Protein AF-A0A812DF43-F1 (afdb_monomer)

Organism: Acanthosepion pharaonis (NCBI:txid158019)

Sequence (639 aa):
MAVFIFKLFNLVQIYLFLPSFLSTYVTTNAPASILIVAATLNSVTIVWLPGLGDNVYGSHSECHRCTQDGALIQYASSARAPSDSRKKLHWNKEEALGPPDAERCRASSLSWMQETYECISKCYIEFMFKYNTVPQRISIWVVWKAAVGIKNVKFYFIDGSSNSLGPIRAFCDMPFTANLNFTKKVKKVRIYPNNNYVGIDAIQLISTPESARICNSCRPTKYRVMRSPEFQRPVYTSDTMYTDKSVIRGVNYSYTIEVNIGNKVSGPSPALHYQHGQPFCGNGRVETHRGERCDDGNINDGDGCTANCEVEKFYRCKGTPSLCYRPDGDGICEEDEQNISLRDCGYHTPEGYDDQWPISAIGNPRHQLTPKCSEKVLIGEPNRFQVCKNNVEISDTWRPCNMNYFDAHDYWIKVYYARPVIAVGVVIYLGSDGRTYDSPEPKSLLVQLIDTDDTVTYVKHKLVASCQSNPMYVSILHDLSRPFFRTKGVKVSLSSSNLAIAGIRLRASQHFDPITPESCSQEQFYNPRSQQCVNQTCPRKFCDQLITENANTTCTGRGEGDICQVTCLDGYRIRNEIDEVICADGVWRRSKEVSCIPVDCRWPAMFSYIYLSIYLSIYLSIYLSIYLSGTKDNGEQRQ

Solvent-accessible surface area (backbone atoms only — not comparable to full-atom values): 36163 Å² total; per-residue (Å²): 133,84,74,73,69,74,71,66,72,81,77,64,84,85,63,74,82,66,58,61,72,61,75,62,75,80,81,74,58,29,29,48,64,55,44,68,67,44,71,58,96,51,31,40,28,38,37,43,50,82,49,90,44,60,77,81,65,35,98,83,49,73,44,90,35,33,47,88,81,22,19,35,52,45,38,26,69,46,62,50,54,81,80,76,64,98,79,77,92,59,40,45,60,72,32,26,39,38,74,73,78,42,57,68,62,36,89,39,62,45,14,17,40,52,87,59,95,68,70,80,84,68,51,43,45,35,37,30,50,87,66,68,28,20,40,35,33,40,35,37,36,25,22,16,60,15,82,72,22,36,48,28,40,36,41,31,32,72,87,71,50,72,51,68,75,43,64,46,80,32,43,29,88,49,62,37,71,48,81,43,95,56,93,56,37,40,53,34,40,34,40,24,49,61,52,42,65,39,22,35,16,19,38,37,40,30,26,36,36,88,50,24,67,76,24,72,78,44,75,69,58,32,33,39,57,44,44,40,73,69,64,99,58,94,43,73,39,69,58,61,56,50,74,46,66,84,59,51,77,75,43,68,36,38,36,33,37,28,45,34,47,87,94,46,71,39,52,63,16,59,70,34,78,45,46,39,87,63,90,59,59,14,70,25,55,58,51,54,94,79,68,31,70,22,9,58,45,43,56,56,69,88,65,25,26,30,56,78,9,42,63,31,90,73,37,47,63,49,74,70,46,21,51,41,44,56,61,79,73,69,70,59,63,49,84,88,30,43,89,70,27,44,68,37,47,36,88,69,67,62,91,65,46,46,74,46,46,19,73,43,53,49,56,41,69,87,26,45,85,48,88,70,38,46,45,68,40,37,40,42,80,48,63,63,84,68,67,51,36,72,81,68,65,50,81,58,19,31,42,60,70,50,87,54,88,87,62,76,59,76,44,40,38,35,34,30,43,89,64,64,36,59,57,44,30,40,40,36,34,46,23,17,32,34,44,40,93,94,42,68,61,86,30,35,35,30,46,30,36,21,31,80,86,72,44,78,80,46,78,52,78,76,42,75,44,44,56,90,54,54,65,35,78,44,80,49,84,80,64,88,92,50,86,84,67,38,35,28,29,42,35,42,34,32,64,46,60,56,34,22,40,18,25,53,35,44,29,24,54,70,81,66,64,74,67,64,58,72,66,41,54,98,64,35,45,64,38,85,88,77,75,43,66,41,70,77,73,76,85,83,44,55,28,75,87,85,80,57,70,65,41,52,71,54,58,82,57,44,41,65,71,26,43,33,40,54,44,50,38,92,69,34,37,69,76,75,87,63,49,70,38,35,23,50,95,36,36,80,46,72,97,66,88,79,51,48,41,73,65,81,82,72,81,79,91,75,65,68,66,60,57,52,53,54,51,50,54,55,50,51,53,53,51,52,52,51,58,72,63,71,76,78,90,83,88,86,84,88,133

InterPro domains:
  IPR011936 Myxococcus cysteine-rich repeat [TIGR02232] (280-317)
  IPR035976 Sushi/SCR/CCP superfamily [SSF57535] (543-606)
  IPR043543 Pappalysin-1/2 [PTHR46130] (29-611)
  IPR058897 Pappalysin-1, SD scarf domain, C-terminal [PF25900] (64-216)

Structure (mmCIF, N/CA/C/O backbone):
data_AF-A0A812DF43-F1
#
_entry.id   AF-A0A812DF43-F1
#
loop_
_atom_site.group_PDB
_atom_site.id
_atom_site.type_symbol
_atom_site.label_atom_id
_atom_site.label_alt_id
_atom_site.label_comp_id
_atom_site.label_asym_id
_atom_site.label_entity_id
_atom_site.label_seq_id
_atom_site.pdbx_PDB_ins_code
_atom_site.Cartn_x
_atom_site.Cartn_y
_atom_site.Cartn_z
_atom_site.occupancy
_atom_site.B_iso_or_equiv
_atom_site.auth_seq_id
_atom_site.auth_comp_id
_atom_site.auth_asym_id
_atom_site.auth_atom_id
_atom_site.pdbx_PDB_model_num
ATOM 1 N N . MET A 1 1 ? -12.028 27.460 -19.837 1.00 39.59 1 MET A N 1
ATOM 2 C CA . MET A 1 1 ? -12.363 27.974 -18.488 1.00 39.59 1 MET A CA 1
ATOM 3 C C . MET A 1 1 ? -13.665 27.401 -17.896 1.00 39.59 1 MET A C 1
ATOM 5 O O . MET A 1 1 ? -13.966 27.704 -16.756 1.00 39.59 1 MET A O 1
ATOM 9 N N . ALA A 1 2 ? -14.370 26.485 -18.583 1.00 27.95 2 ALA A N 1
ATOM 10 C CA . ALA A 1 2 ? -15.507 25.725 -18.029 1.00 27.95 2 ALA A CA 1
ATOM 11 C C . ALA A 1 2 ? -15.177 24.249 -17.682 1.00 27.95 2 ALA A C 1
ATOM 13 O O . ALA A 1 2 ? -16.054 23.486 -17.307 1.00 27.95 2 ALA A O 1
ATOM 14 N N . VAL A 1 3 ? -13.903 23.840 -17.765 1.00 27.83 3 VAL A N 1
ATOM 15 C CA . VAL A 1 3 ? -13.439 22.465 -17.445 1.00 27.83 3 VAL A CA 1
ATOM 16 C C . VAL A 1 3 ? -12.623 22.422 -16.138 1.00 27.83 3 VAL A C 1
ATOM 18 O O . VAL A 1 3 ? -12.216 21.366 -15.671 1.00 27.83 3 VAL A O 1
ATOM 21 N N . PHE A 1 4 ? -12.450 23.573 -15.480 1.00 26.38 4 PHE A N 1
ATOM 22 C CA . PHE A 1 4 ? -11.770 23.681 -14.182 1.00 26.38 4 PHE A CA 1
ATOM 23 C C . PHE A 1 4 ? -12.723 23.641 -12.973 1.00 26.38 4 PHE A C 1
ATOM 25 O O . PHE A 1 4 ? -12.261 23.606 -11.840 1.00 26.38 4 PHE A O 1
ATOM 32 N N . ILE A 1 5 ? -14.042 23.587 -13.201 1.00 30.55 5 ILE A N 1
ATOM 33 C CA . ILE A 1 5 ? -15.059 23.573 -12.132 1.00 30.55 5 ILE A CA 1
ATOM 34 C C . ILE A 1 5 ? -15.570 22.148 -11.827 1.00 30.55 5 ILE A C 1
ATOM 36 O O . ILE A 1 5 ? -16.084 21.899 -10.744 1.00 30.55 5 ILE A O 1
ATOM 40 N N . PHE A 1 6 ? -15.315 21.157 -12.692 1.00 25.00 6 PHE A N 1
ATOM 41 C CA . PHE A 1 6 ? -15.754 19.765 -12.469 1.00 25.00 6 PHE A CA 1
ATOM 42 C C . PHE A 1 6 ? -14.729 18.848 -11.773 1.00 25.00 6 PHE A C 1
ATOM 44 O O . PHE A 1 6 ? -15.050 17.711 -11.441 1.00 25.00 6 PHE A O 1
ATOM 51 N N . LYS A 1 7 ? -13.508 19.328 -11.491 1.00 26.08 7 LYS A N 1
ATOM 52 C CA . LYS A 1 7 ? -12.481 18.579 -10.730 1.00 26.08 7 LYS A CA 1
ATOM 53 C C . LYS A 1 7 ? -12.373 18.967 -9.250 1.00 26.08 7 LYS A C 1
ATOM 55 O O . LYS A 1 7 ? -11.601 18.351 -8.524 1.00 26.08 7 LYS A O 1
ATOM 60 N N . LEU A 1 8 ? -13.179 19.926 -8.792 1.00 26.88 8 LEU A N 1
ATOM 61 C CA . LEU A 1 8 ? -13.258 20.341 -7.385 1.00 26.88 8 LEU A CA 1
ATOM 62 C C . LEU A 1 8 ? -14.376 19.640 -6.591 1.00 26.88 8 LEU A C 1
ATOM 64 O O . LEU A 1 8 ? -14.427 19.786 -5.377 1.00 26.88 8 LEU A O 1
ATOM 68 N N . PHE A 1 9 ? -15.210 18.814 -7.234 1.00 26.38 9 PHE A N 1
ATOM 69 C CA . PHE A 1 9 ? -16.300 18.085 -6.565 1.00 26.38 9 PHE A CA 1
ATOM 70 C C . PHE A 1 9 ? -15.988 16.625 -6.182 1.00 26.38 9 PHE A C 1
ATOM 72 O O . PHE A 1 9 ? -16.799 16.003 -5.513 1.00 26.38 9 PHE A O 1
ATOM 79 N N . ASN A 1 10 ? -14.800 16.094 -6.507 1.00 26.89 10 ASN A N 1
ATOM 80 C CA . ASN A 1 10 ? -14.364 14.739 -6.104 1.00 26.89 10 ASN A CA 1
ATOM 81 C C . ASN A 1 10 ? -13.204 14.730 -5.088 1.00 26.89 10 ASN A C 1
ATOM 83 O O . ASN A 1 10 ? -12.570 13.705 -4.861 1.00 26.89 10 ASN A O 1
ATOM 87 N N . LEU A 1 11 ? -12.938 15.873 -4.449 1.00 27.28 11 LEU A N 1
ATOM 88 C CA . LEU A 1 11 ? -11.961 16.020 -3.358 1.00 27.28 11 LEU A CA 1
ATOM 89 C C . LEU A 1 11 ? -12.617 16.394 -2.014 1.00 27.28 11 LEU A C 1
ATOM 91 O O . LEU A 1 11 ? -11.922 16.728 -1.062 1.00 27.28 11 LEU A O 1
ATOM 95 N N . VAL A 1 12 ? -13.950 16.296 -1.916 1.00 28.69 12 VAL A N 1
ATOM 96 C CA . VAL A 1 12 ? -14.726 16.646 -0.706 1.00 28.69 12 VAL A CA 1
ATOM 97 C C . VAL A 1 12 ? -15.404 15.426 -0.050 1.00 28.69 12 VAL A C 1
ATOM 99 O O . VAL A 1 12 ? -15.987 15.540 1.020 1.00 28.69 12 VAL A O 1
ATOM 102 N N . GLN A 1 13 ? -15.255 14.213 -0.595 1.00 27.41 13 GLN A N 1
ATOM 103 C CA . GLN A 1 13 ? -15.927 13.009 -0.070 1.00 27.41 13 GLN A CA 1
ATOM 104 C C . GLN A 1 13 ? -15.037 12.065 0.763 1.00 27.41 13 GLN A C 1
ATOM 106 O O . GLN A 1 13 ? -15.411 10.926 1.014 1.00 27.41 13 GLN A O 1
ATOM 111 N N . ILE A 1 14 ? -13.884 12.553 1.244 1.00 28.95 14 ILE A N 1
ATOM 112 C CA . ILE A 1 14 ? -13.012 11.867 2.230 1.00 28.95 14 ILE A CA 1
ATOM 113 C C . ILE A 1 14 ? -12.770 12.777 3.459 1.00 28.95 14 ILE A C 1
ATOM 115 O O . ILE A 1 14 ? -11.790 12.654 4.178 1.00 28.95 14 ILE A O 1
ATOM 119 N N . TYR A 1 15 ? -13.683 13.716 3.733 1.00 26.67 15 TYR A N 1
ATOM 120 C CA . TYR A 1 15 ? -13.589 14.619 4.893 1.00 26.67 15 TYR A CA 1
ATOM 121 C C . TYR A 1 15 ? -14.709 14.458 5.929 1.00 26.67 15 TYR A C 1
ATOM 123 O O . TYR A 1 15 ? -14.793 15.268 6.846 1.00 26.67 15 TYR A O 1
ATOM 131 N N . LEU A 1 16 ? -15.542 13.412 5.848 1.00 28.97 16 LEU A N 1
ATOM 132 C CA . LEU A 1 16 ? -16.730 13.313 6.709 1.00 28.97 16 LEU A CA 1
ATOM 133 C C . LEU A 1 16 ? -16.785 12.183 7.741 1.00 28.97 16 LEU A C 1
ATOM 135 O O . LEU A 1 16 ? -17.755 12.167 8.493 1.00 28.97 16 LEU A O 1
ATOM 139 N N . PHE A 1 17 ? -15.768 11.327 7.894 1.00 30.73 17 PHE A N 1
ATOM 140 C CA . PHE A 1 17 ? -15.848 10.272 8.924 1.00 30.73 17 PHE A CA 1
ATOM 141 C C . PHE A 1 17 ? -14.720 10.179 9.953 1.00 30.73 17 PHE A C 1
ATOM 143 O O . PHE A 1 17 ? -14.846 9.375 10.867 1.00 30.73 17 PHE A O 1
ATOM 150 N N . LEU A 1 18 ? -13.697 11.043 9.923 1.00 35.19 18 LEU A N 1
ATOM 151 C CA . LEU A 1 18 ? -12.667 11.057 10.980 1.00 35.19 18 LEU A CA 1
ATOM 152 C C . LEU A 1 18 ? -12.335 12.441 11.584 1.00 35.19 18 LEU A C 1
ATOM 154 O O . LEU A 1 18 ? -12.060 12.476 12.780 1.00 35.19 18 LEU A O 1
ATOM 158 N N . PRO A 1 19 ? -12.485 13.598 10.901 1.00 27.33 19 PRO A N 1
ATOM 159 C CA . PRO A 1 19 ? -12.369 14.898 11.579 1.00 27.33 19 PRO A CA 1
ATOM 160 C C . PRO A 1 19 ? -13.683 15.351 12.240 1.00 27.33 19 PRO A C 1
ATOM 162 O O . PRO A 1 19 ? -13.662 16.044 13.255 1.00 27.33 19 PRO A O 1
ATOM 165 N N . SER A 1 20 ? -14.841 14.913 11.736 1.00 28.28 20 SER A N 1
ATOM 166 C CA . SER A 1 20 ? -16.159 15.165 12.350 1.00 28.28 20 SER A CA 1
ATOM 167 C C . SER A 1 20 ? -16.376 14.386 13.653 1.00 28.28 20 SER A C 1
ATOM 169 O O . SER A 1 20 ? -17.274 14.730 14.416 1.00 28.28 20 SER A O 1
ATOM 171 N N . PHE A 1 21 ? -15.547 13.372 13.928 1.00 31.05 21 PHE A N 1
ATOM 172 C CA . PHE A 1 21 ? -15.562 12.604 15.177 1.00 31.05 21 PHE A CA 1
ATOM 173 C C . PHE A 1 21 ? -14.655 13.175 16.270 1.00 31.05 21 PHE A C 1
ATOM 175 O O . PHE A 1 21 ? -14.715 12.701 17.395 1.00 31.05 21 PHE A O 1
ATOM 182 N N . LEU A 1 22 ? -13.848 14.200 15.985 1.00 31.31 22 LEU A N 1
ATOM 183 C CA . LEU A 1 22 ? -13.021 14.877 16.995 1.00 31.31 22 LEU A CA 1
ATOM 184 C C . LEU A 1 22 ? -13.263 16.392 17.048 1.00 31.31 22 LEU A C 1
ATOM 186 O O . LEU A 1 22 ? -13.028 17.003 18.085 1.00 31.31 22 LEU A O 1
ATOM 190 N N . SER A 1 23 ? -13.821 17.004 15.997 1.00 25.17 23 SER A N 1
ATOM 191 C CA . SER A 1 23 ? -14.053 18.456 15.952 1.00 25.17 23 SER A CA 1
ATOM 192 C C . SER A 1 23 ? -15.425 18.923 16.468 1.00 25.17 23 SER A C 1
ATOM 194 O O . SER A 1 23 ? -15.652 20.129 16.541 1.00 25.17 23 SER A O 1
ATOM 196 N N . THR A 1 24 ? -16.334 18.023 16.860 1.00 28.20 24 THR A N 1
ATOM 197 C CA . THR A 1 24 ? -17.566 18.372 17.609 1.00 28.20 24 THR A CA 1
ATOM 198 C C . THR A 1 24 ? -17.548 17.885 19.060 1.00 28.20 24 THR A C 1
ATOM 200 O O . THR A 1 24 ? -18.482 18.159 19.812 1.00 28.20 24 THR A O 1
ATOM 203 N N . TYR A 1 25 ? -16.463 17.243 19.511 1.00 34.66 25 TYR A N 1
ATOM 204 C CA . TYR A 1 25 ? -16.330 16.710 20.876 1.00 34.66 25 TYR A CA 1
ATOM 205 C C . TYR A 1 25 ? -15.901 17.756 21.905 1.00 34.66 25 TYR A C 1
ATOM 207 O O . TYR A 1 25 ? -15.098 17.524 22.804 1.00 34.66 25 TYR A O 1
ATOM 215 N N . VAL A 1 26 ? -16.529 18.918 21.812 1.00 32.44 26 VAL A N 1
ATOM 216 C CA . VAL A 1 26 ? -16.574 19.896 22.885 1.00 32.44 26 VAL A CA 1
ATOM 217 C C . VAL A 1 26 ? -18.055 20.103 23.169 1.00 32.44 26 VAL A C 1
ATOM 219 O O . VAL A 1 26 ? -18.656 20.982 22.568 1.00 32.44 26 VAL A O 1
ATOM 222 N N . THR A 1 27 ? -18.668 19.228 23.993 1.00 32.47 27 THR A N 1
ATOM 223 C CA . THR A 1 27 ? -19.680 19.571 25.037 1.00 32.47 27 THR A CA 1
ATOM 224 C C . THR A 1 27 ? -20.676 18.471 25.451 1.00 32.47 27 THR A C 1
ATOM 226 O O . THR A 1 27 ? -21.341 18.673 26.467 1.00 32.47 27 THR A O 1
ATOM 229 N N . THR A 1 28 ? -20.811 17.310 24.792 1.00 40.94 28 THR A N 1
ATOM 230 C CA . THR A 1 28 ? -21.877 16.349 25.177 1.00 40.94 28 THR A CA 1
ATOM 231 C C . THR A 1 28 ? -21.364 15.103 25.912 1.00 40.94 28 THR A C 1
ATOM 233 O O . THR A 1 28 ? -20.475 14.392 25.462 1.00 40.94 28 THR A O 1
ATOM 236 N N . ASN A 1 29 ? -21.941 14.838 27.089 1.00 53.97 29 ASN A N 1
ATOM 237 C CA . ASN A 1 29 ? -21.588 13.739 28.002 1.00 53.97 29 ASN A CA 1
ATOM 238 C C . ASN A 1 29 ? -22.139 12.356 27.570 1.00 53.97 29 ASN A C 1
ATOM 240 O O . ASN A 1 29 ? -22.187 11.453 28.402 1.00 53.97 29 ASN A O 1
ATOM 244 N N . ALA A 1 30 ? -22.631 12.196 26.336 1.00 57.81 30 ALA A N 1
ATOM 245 C CA . ALA A 1 30 ? -23.417 11.036 25.895 1.00 57.81 30 ALA A CA 1
ATOM 246 C C . ALA A 1 30 ? -22.552 9.920 25.254 1.00 57.81 30 ALA A C 1
ATOM 248 O O . ALA A 1 30 ? -21.472 10.214 24.737 1.00 57.81 30 ALA A O 1
ATOM 249 N N . PRO A 1 31 ? -22.997 8.644 25.267 1.00 60.47 31 PRO A N 1
ATOM 250 C CA . PRO A 1 31 ? -22.373 7.572 24.484 1.00 60.47 31 PRO A CA 1
ATOM 251 C C . PRO A 1 31 ? -22.436 7.855 22.977 1.00 60.47 31 PRO A C 1
ATOM 253 O O . PRO A 1 31 ? -23.341 8.555 22.511 1.00 60.47 31 PRO A O 1
ATOM 256 N N . ALA A 1 32 ? -21.510 7.267 22.215 1.00 63.97 32 ALA A N 1
ATOM 257 C CA . ALA A 1 32 ? -21.535 7.353 20.754 1.00 63.97 32 ALA A CA 1
ATOM 258 C C . ALA A 1 32 ? -22.725 6.577 20.152 1.00 63.97 32 ALA A C 1
ATOM 260 O O . ALA A 1 32 ? -23.491 5.919 20.859 1.00 63.97 32 ALA A O 1
ATOM 261 N N . SER A 1 33 ? -22.864 6.647 18.827 1.00 71.06 33 SER A N 1
ATOM 262 C CA . SER A 1 33 ? -23.895 5.939 18.065 1.00 71.06 33 SER A CA 1
ATOM 263 C C . SER A 1 33 ? -23.894 4.429 18.338 1.00 71.06 33 SER A C 1
ATOM 265 O O . SER A 1 33 ? -22.840 3.803 18.451 1.00 71.06 33 SER A O 1
ATOM 267 N N . ILE A 1 34 ? -25.093 3.855 18.438 1.00 81.56 34 ILE A N 1
ATOM 268 C CA . ILE A 1 34 ? -25.319 2.427 18.687 1.00 81.56 34 ILE A CA 1
ATOM 269 C C . ILE A 1 34 ? -25.257 1.675 17.351 1.00 81.56 34 ILE A C 1
ATOM 271 O O . ILE A 1 34 ? -25.817 2.142 16.360 1.00 81.56 34 ILE A O 1
ATOM 275 N N . LEU A 1 35 ? -24.623 0.504 17.337 1.00 79.88 35 LEU A N 1
ATOM 276 C CA . LEU A 1 35 ? -24.529 -0.390 16.181 1.00 79.88 35 LEU A CA 1
ATOM 277 C C . LEU A 1 35 ? -25.194 -1.738 16.478 1.00 79.88 35 LEU A C 1
ATOM 279 O O . LEU A 1 35 ? -25.269 -2.162 17.632 1.00 79.88 35 LEU A O 1
ATOM 283 N N . ILE A 1 36 ? -25.658 -2.419 15.432 1.00 81.06 36 ILE A N 1
ATOM 284 C CA . ILE A 1 36 ? -26.164 -3.795 15.509 1.00 81.06 36 ILE A CA 1
ATOM 285 C C . ILE A 1 36 ? -25.034 -4.723 15.091 1.00 81.06 36 ILE A C 1
ATOM 287 O O . ILE A 1 36 ? -24.450 -4.527 14.035 1.00 81.06 36 ILE A O 1
ATOM 291 N N . VAL A 1 37 ? -24.742 -5.723 15.919 1.00 77.75 37 VAL A N 1
ATOM 292 C CA . VAL A 1 37 ? -23.662 -6.695 15.662 1.00 77.75 37 VAL A CA 1
ATOM 293 C C . VAL A 1 37 ? -24.181 -8.095 15.374 1.00 77.75 37 VAL A C 1
ATOM 295 O O . VAL A 1 37 ? -23.458 -8.927 14.848 1.00 77.75 37 VAL A O 1
ATOM 298 N N . ALA A 1 38 ? -25.427 -8.383 15.752 1.00 73.75 38 ALA A N 1
ATOM 299 C CA . ALA A 1 38 ? -26.071 -9.651 15.448 1.00 73.75 38 ALA A CA 1
ATOM 300 C C . ALA A 1 38 ? -27.590 -9.504 15.518 1.00 73.75 38 ALA A C 1
ATOM 302 O O . ALA A 1 38 ? -28.116 -8.818 16.396 1.00 73.75 38 ALA A O 1
ATOM 303 N N . ALA A 1 39 ? -28.312 -10.221 14.661 1.00 80.44 39 ALA A N 1
ATOM 304 C CA . ALA A 1 39 ? -29.746 -10.413 14.816 1.00 80.44 39 ALA A CA 1
ATOM 305 C C . ALA A 1 39 ? -30.134 -11.844 14.443 1.00 80.44 39 ALA A C 1
ATOM 307 O O . ALA A 1 39 ? -29.654 -12.407 13.464 1.00 80.44 39 ALA A O 1
ATOM 308 N N . THR A 1 40 ? -31.026 -12.427 15.234 1.00 80.25 40 THR A N 1
ATOM 309 C CA . THR A 1 40 ? -31.673 -13.711 14.951 1.00 80.25 40 THR A CA 1
ATOM 310 C C . THR A 1 40 ? -33.163 -13.483 14.702 1.00 80.25 40 THR A C 1
ATOM 312 O O . THR A 1 40 ? -33.639 -12.352 14.753 1.00 80.25 40 THR A O 1
ATOM 315 N N . LEU A 1 41 ? -33.933 -14.552 14.477 1.00 78.00 41 LEU A N 1
ATOM 316 C CA . LEU A 1 41 ? -35.394 -14.468 14.349 1.00 78.00 41 LEU A CA 1
ATOM 317 C C . LEU A 1 41 ? -36.095 -13.870 15.582 1.00 78.00 41 LEU A C 1
ATOM 319 O O . LEU A 1 41 ? -37.190 -13.338 15.433 1.00 78.00 41 LEU A O 1
ATOM 323 N N . ASN A 1 42 ? -35.484 -13.982 16.769 1.00 85.31 42 ASN A N 1
ATOM 324 C CA . ASN A 1 42 ? -36.110 -13.633 18.050 1.00 85.31 42 ASN A CA 1
ATOM 325 C C . ASN A 1 42 ? -35.232 -12.716 18.920 1.00 85.31 42 ASN A C 1
ATOM 327 O O . ASN A 1 42 ? -35.525 -12.515 20.100 1.00 85.31 42 ASN A O 1
ATOM 331 N N . SER A 1 43 ? -34.111 -12.212 18.399 1.00 88.94 43 SER A N 1
ATOM 332 C CA . SER A 1 43 ? -33.220 -11.350 19.175 1.00 88.94 43 SER A CA 1
ATOM 333 C C . SER A 1 43 ? -32.424 -10.384 18.313 1.00 88.94 43 SER A C 1
ATOM 335 O O . SER A 1 43 ? -32.097 -10.697 17.173 1.00 88.94 43 SER A O 1
ATOM 337 N N . VAL A 1 44 ? -32.026 -9.255 18.889 1.00 88.38 44 VAL A N 1
ATOM 338 C CA . VAL A 1 44 ? -31.041 -8.337 18.305 1.00 88.38 44 VAL A CA 1
ATOM 339 C C . VAL A 1 44 ? -29.992 -7.980 19.352 1.00 88.38 44 VAL A C 1
ATOM 341 O O . VAL A 1 44 ? -30.327 -7.734 20.508 1.00 88.38 44 VAL A O 1
ATOM 344 N N . THR A 1 45 ? -28.723 -7.979 18.963 1.00 87.19 45 THR A N 1
ATOM 345 C CA . THR A 1 45 ? -27.603 -7.567 19.807 1.00 87.19 45 THR A CA 1
ATOM 346 C C . THR A 1 45 ? -27.094 -6.219 19.330 1.00 87.19 45 THR A C 1
ATOM 348 O O . THR A 1 45 ? -26.708 -6.064 18.170 1.00 87.19 45 THR A O 1
ATOM 351 N N . ILE A 1 46 ? -27.087 -5.259 20.249 1.00 86.50 46 ILE A N 1
ATOM 352 C CA . ILE A 1 46 ? -26.603 -3.900 20.036 1.00 86.50 46 ILE A CA 1
ATOM 353 C C . ILE A 1 46 ? -25.321 -3.654 20.831 1.00 86.50 46 ILE A C 1
ATOM 355 O O . ILE A 1 46 ? -25.166 -4.168 21.941 1.00 86.50 46 ILE A O 1
ATOM 359 N N . VAL A 1 47 ? -24.420 -2.851 20.271 1.00 83.62 47 VAL A N 1
ATOM 360 C CA . VAL A 1 47 ? -23.153 -2.429 20.881 1.00 83.62 47 VAL A CA 1
ATOM 361 C C . VAL A 1 47 ? -23.014 -0.909 20.787 1.00 83.62 47 VAL A C 1
ATOM 363 O O . VAL A 1 47 ? -23.568 -0.282 19.883 1.00 83.62 47 VAL A O 1
ATOM 366 N N . TRP A 1 48 ? -22.291 -0.297 21.718 1.00 81.31 48 TRP A N 1
ATOM 367 C CA . TRP A 1 48 ? -22.011 1.141 21.709 1.00 81.31 48 TRP A CA 1
ATOM 368 C C . TRP A 1 48 ? -20.609 1.427 22.228 1.00 81.31 48 TRP A C 1
ATOM 370 O O . TRP A 1 48 ? -20.018 0.624 22.947 1.00 81.31 48 TRP A O 1
ATOM 380 N N . LEU A 1 49 ? -20.080 2.605 21.901 1.00 69.88 49 LEU A N 1
ATOM 381 C CA . LEU A 1 49 ? -18.841 3.073 22.515 1.00 69.88 49 LEU A CA 1
ATOM 382 C C . LEU A 1 49 ? -19.142 3.771 23.851 1.00 69.88 49 LEU A C 1
ATOM 384 O O . LEU A 1 49 ? -20.114 4.530 23.951 1.00 69.88 49 LEU A O 1
ATOM 388 N N . PRO A 1 50 ? -18.314 3.553 24.887 1.00 65.44 50 PRO A N 1
ATOM 389 C CA . PRO A 1 50 ? -18.443 4.264 26.152 1.00 65.44 50 PRO A CA 1
ATOM 390 C C . PRO A 1 50 ? -18.224 5.775 25.950 1.00 65.44 50 PRO A C 1
ATOM 392 O O . PRO A 1 50 ? -17.384 6.188 25.155 1.00 65.44 50 PRO A O 1
ATOM 395 N N . GLY A 1 51 ? -18.973 6.615 26.672 1.00 59.19 51 GLY A N 1
ATOM 396 C CA . GLY A 1 51 ? -18.815 8.073 26.601 1.00 59.19 51 GLY A CA 1
ATOM 397 C C . GLY A 1 51 ? -17.455 8.531 27.149 1.00 59.19 51 GLY A C 1
ATOM 398 O O . GLY A 1 51 ? -17.094 8.182 28.270 1.00 59.19 51 GLY A O 1
ATOM 399 N N . LEU A 1 52 ? -16.715 9.332 26.374 1.00 51.66 52 LEU A N 1
ATOM 400 C CA . LEU A 1 52 ? -15.340 9.780 26.671 1.00 51.66 52 LEU A CA 1
ATOM 401 C C . LEU A 1 52 ? -15.258 11.085 27.503 1.00 51.66 52 LEU A C 1
ATOM 403 O O . LEU A 1 52 ? -14.222 11.742 27.523 1.00 51.66 52 LEU A O 1
ATOM 407 N N . GLY A 1 53 ? -16.338 11.506 28.172 1.00 48.53 53 GLY A N 1
ATOM 408 C CA . GLY A 1 53 ? -16.424 12.832 28.806 1.00 48.53 53 GLY A CA 1
ATOM 409 C C . GLY A 1 53 ? -15.908 12.922 30.254 1.00 48.53 53 GLY A C 1
ATOM 410 O O . GLY A 1 53 ? -16.414 12.240 31.147 1.00 48.53 53 GLY A O 1
ATOM 411 N N . ASP A 1 54 ? -14.999 13.871 30.518 1.00 43.00 54 ASP A N 1
ATOM 412 C CA . ASP A 1 54 ? -14.452 14.212 31.852 1.00 43.00 54 ASP A CA 1
ATOM 413 C C . ASP A 1 54 ? -15.508 14.704 32.873 1.00 43.00 54 ASP A C 1
ATOM 415 O O . ASP A 1 54 ? -15.334 14.583 34.090 1.00 43.00 54 ASP A O 1
ATOM 419 N N . ASN A 1 55 ? -16.652 15.227 32.418 1.00 44.47 55 ASN A N 1
ATOM 420 C CA . ASN A 1 55 ? -17.654 15.848 33.298 1.00 44.47 55 ASN A CA 1
ATOM 421 C C . ASN A 1 55 ? -18.514 14.847 34.096 1.00 44.47 55 ASN A C 1
ATOM 423 O O . ASN A 1 55 ? -19.074 15.212 35.137 1.00 44.47 55 ASN A O 1
ATOM 427 N N . VAL A 1 56 ? -18.606 13.582 33.668 1.00 47.97 56 VAL A N 1
ATOM 428 C CA . VAL A 1 56 ? -19.345 12.547 34.421 1.00 47.97 56 VAL A CA 1
ATOM 429 C C . VAL A 1 56 ? -18.509 12.051 35.606 1.00 47.97 56 VAL A C 1
ATOM 431 O O . VAL A 1 56 ? -19.014 11.909 36.722 1.00 47.97 56 VAL A O 1
ATOM 434 N N . TYR A 1 57 ? -17.204 11.904 35.386 1.00 48.28 57 TYR A N 1
ATOM 435 C CA . TYR A 1 57 ? -16.220 11.445 36.365 1.00 48.28 57 TYR A CA 1
ATOM 436 C C . TYR A 1 57 ? -15.804 12.534 37.374 1.00 48.28 57 TYR A C 1
ATOM 438 O O . TYR A 1 57 ? -15.364 12.221 38.479 1.00 48.28 57 TYR A O 1
ATOM 446 N N . GLY A 1 58 ? -16.052 13.809 37.057 1.00 45.00 58 GLY A N 1
ATOM 447 C CA . GLY A 1 58 ? -15.649 14.951 37.874 1.00 45.00 58 GLY A CA 1
ATOM 448 C C . GLY A 1 58 ? -14.230 15.395 37.526 1.00 45.00 58 GLY A C 1
ATOM 449 O O . GLY A 1 58 ? -13.365 14.567 37.259 1.00 45.00 58 GLY A O 1
ATOM 450 N N . SER A 1 59 ? -13.999 16.711 37.560 1.00 41.44 59 SER A N 1
ATOM 451 C CA . SER A 1 59 ? -12.830 17.425 37.009 1.00 41.44 59 SER A CA 1
ATOM 452 C C . SER A 1 59 ? -11.438 16.902 37.422 1.00 41.44 59 SER A C 1
ATOM 454 O O . SER A 1 59 ? -10.445 17.332 36.843 1.00 41.44 59 SER A O 1
ATOM 456 N N . HIS A 1 60 ? -11.323 15.986 38.390 1.00 49.09 60 HIS A N 1
ATOM 457 C CA . HIS A 1 60 ? -10.052 15.468 38.922 1.00 49.09 60 HIS A CA 1
ATOM 458 C C . HIS A 1 60 ? -9.970 13.929 39.011 1.00 49.09 60 HIS A C 1
ATOM 460 O O . HIS A 1 60 ? -9.069 13.406 39.666 1.00 49.09 60 HIS A O 1
ATOM 466 N N . SER A 1 61 ? -10.891 13.179 38.395 1.00 60.47 61 SER A N 1
ATOM 467 C CA . SER A 1 61 ? -10.879 11.711 38.464 1.00 60.47 61 SER A CA 1
ATOM 468 C C . SER A 1 61 ? -10.326 11.098 37.168 1.00 60.47 61 SER A C 1
ATOM 470 O O . SER A 1 61 ? -10.943 11.193 36.110 1.00 60.47 61 SER A O 1
ATOM 472 N N . GLU A 1 62 ? -9.190 10.397 37.256 1.00 67.19 62 GLU A N 1
ATOM 473 C CA . GLU A 1 62 ? -8.562 9.655 36.140 1.00 67.19 62 GLU A CA 1
ATOM 474 C C . GLU A 1 62 ? -9.320 8.350 35.796 1.00 67.19 62 GLU A C 1
ATOM 476 O O . GLU A 1 62 ? -8.786 7.470 35.125 1.00 67.19 62 GLU A O 1
ATOM 481 N N . CYS A 1 63 ? -10.568 8.200 36.251 1.00 70.62 63 CYS A N 1
ATOM 482 C CA . CYS A 1 63 ? -11.377 6.998 36.053 1.00 70.62 63 CYS A CA 1
ATOM 483 C C . CYS A 1 63 ? -11.734 6.720 34.591 1.00 70.62 63 CYS A C 1
ATOM 485 O O . CYS A 1 63 ? -11.976 5.566 34.252 1.00 70.62 63 CYS A O 1
ATOM 487 N N . HIS A 1 64 ? -11.688 7.726 33.710 1.00 67.00 64 HIS A N 1
ATOM 488 C CA . HIS A 1 64 ? -11.819 7.523 32.262 1.00 67.00 64 HIS A CA 1
ATOM 489 C C . HIS A 1 64 ? -10.701 6.630 31.683 1.00 67.00 64 HIS A C 1
ATOM 491 O O . HIS A 1 64 ? -10.824 6.117 30.576 1.00 67.00 64 HIS A O 1
ATOM 497 N N . ARG A 1 65 ? -9.601 6.439 32.426 1.00 72.44 65 ARG A N 1
ATOM 498 C CA . ARG A 1 65 ? -8.466 5.580 32.059 1.00 72.44 65 ARG A CA 1
ATOM 499 C C . ARG A 1 65 ? -8.592 4.165 32.607 1.00 72.44 65 ARG A C 1
ATOM 501 O O . ARG A 1 65 ? -7.724 3.341 32.348 1.00 72.44 65 ARG A O 1
ATOM 508 N N . CYS A 1 66 ? -9.621 3.877 33.393 1.00 77.75 66 CYS A N 1
ATOM 509 C CA . CYS A 1 66 ? -9.809 2.580 34.021 1.00 77.75 66 CYS A CA 1
ATOM 510 C C . CYS A 1 66 ? -10.771 1.724 33.195 1.00 77.75 66 CYS A C 1
ATOM 512 O O . CYS A 1 66 ? -11.841 2.170 32.789 1.00 77.75 66 CYS A O 1
ATOM 514 N N . THR A 1 67 ? -10.386 0.475 32.966 1.00 72.00 67 THR A N 1
ATOM 515 C CA . THR A 1 67 ? -11.281 -0.574 32.473 1.00 72.00 67 THR A CA 1
ATOM 516 C C . THR A 1 67 ? -12.343 -0.904 33.524 1.00 72.00 67 THR A C 1
ATOM 518 O O . THR A 1 67 ? -12.191 -0.583 34.707 1.00 72.00 67 THR A O 1
ATOM 521 N N . GLN A 1 68 ? -13.400 -1.595 33.101 1.00 67.19 68 GLN A N 1
ATOM 522 C CA . GLN A 1 68 ? -14.456 -2.072 33.998 1.00 67.19 68 GLN A CA 1
ATOM 523 C C . GLN A 1 68 ? -13.930 -3.041 35.061 1.00 67.19 68 GLN A C 1
ATOM 525 O O . GLN A 1 68 ? -14.371 -2.985 36.206 1.00 67.19 68 GLN A O 1
ATOM 530 N N . ASP A 1 69 ? -12.921 -3.838 34.707 1.00 72.31 69 ASP A N 1
ATOM 531 C CA . ASP A 1 69 ? -12.268 -4.786 35.612 1.00 72.31 69 ASP A CA 1
ATOM 532 C C . ASP A 1 69 ? -11.282 -4.109 36.577 1.00 72.31 69 ASP A C 1
ATOM 534 O O . ASP A 1 69 ? -10.619 -4.778 37.361 1.00 72.31 69 ASP A O 1
ATOM 538 N N . GLY A 1 70 ? -11.148 -2.778 36.529 1.00 78.00 70 GLY A N 1
ATOM 539 C CA . GLY A 1 70 ? -10.264 -2.011 37.407 1.00 78.00 70 GLY A CA 1
ATOM 540 C C . GLY A 1 70 ? -8.806 -1.938 36.941 1.00 78.00 70 GLY A C 1
ATOM 541 O O . GLY A 1 70 ? -7.977 -1.347 37.627 1.00 78.00 70 GLY A O 1
ATOM 542 N N . ALA A 1 71 ? -8.464 -2.481 35.771 1.00 84.00 71 ALA A N 1
ATOM 543 C CA . ALA A 1 71 ? -7.159 -2.269 35.145 1.00 84.00 71 ALA A CA 1
ATOM 544 C C . ALA A 1 71 ? -7.014 -0.842 34.588 1.00 84.00 71 ALA A C 1
ATOM 546 O O . ALA A 1 71 ? -7.965 -0.288 34.043 1.00 84.00 71 ALA A O 1
ATOM 547 N N . LEU A 1 72 ? -5.817 -0.261 34.671 1.00 85.44 72 LEU A N 1
ATOM 548 C CA . LEU A 1 72 ? -5.495 1.070 34.154 1.00 85.44 72 LEU A CA 1
ATOM 549 C C . LEU A 1 72 ? -4.955 0.985 32.723 1.00 85.44 72 LEU A C 1
ATOM 551 O O . LEU A 1 72 ? -3.952 0.315 32.479 1.00 85.44 72 LEU A O 1
ATOM 555 N N . ILE A 1 73 ? -5.564 1.739 31.813 1.00 87.06 73 ILE A N 1
ATOM 556 C CA . ILE A 1 73 ? -5.095 2.011 30.455 1.00 87.06 73 ILE A CA 1
ATOM 557 C C . ILE A 1 73 ? -4.264 3.293 30.482 1.00 87.06 73 ILE A C 1
ATOM 559 O O . ILE A 1 73 ? -4.727 4.347 30.911 1.00 87.06 73 ILE A O 1
ATOM 563 N N . GLN A 1 74 ? -3.030 3.237 29.996 1.00 89.69 74 GLN A N 1
ATOM 564 C CA . GLN A 1 74 ? -2.204 4.434 29.865 1.00 89.69 74 GLN A CA 1
ATOM 565 C C . GLN A 1 74 ? -1.284 4.360 28.653 1.00 89.69 74 GLN A C 1
ATOM 567 O O . GLN A 1 74 ? -0.699 3.320 28.352 1.00 89.69 74 GLN A O 1
ATOM 572 N N . TYR A 1 75 ? -1.130 5.503 27.994 1.00 92.06 75 TYR A N 1
ATOM 573 C CA . TYR A 1 75 ? -0.138 5.714 26.948 1.00 92.06 75 TYR A CA 1
ATOM 574 C C . TYR A 1 75 ? 1.164 6.255 27.541 1.00 92.06 75 TYR A C 1
ATOM 576 O O . TYR A 1 75 ? 1.205 6.693 28.700 1.00 92.06 75 TYR A O 1
ATOM 584 N N . ALA A 1 76 ? 2.240 6.226 26.755 1.00 91.69 76 ALA A N 1
ATOM 585 C CA . ALA A 1 76 ? 3.475 6.889 27.147 1.00 91.69 76 ALA A CA 1
ATOM 586 C C . ALA A 1 76 ? 3.226 8.378 27.421 1.00 91.69 76 ALA A C 1
ATOM 588 O O . ALA A 1 76 ? 2.594 9.085 26.643 1.00 91.69 76 ALA A O 1
ATOM 589 N N . SER A 1 77 ? 3.746 8.835 28.556 1.00 91.25 77 SER A N 1
ATOM 590 C CA . SER A 1 77 ? 3.626 10.219 29.033 1.00 91.25 77 SER A CA 1
ATOM 591 C C . SER A 1 77 ? 4.870 11.057 28.752 1.00 91.25 77 SER A C 1
ATOM 593 O O . SER A 1 77 ? 4.827 12.280 28.776 1.00 91.25 77 SER A O 1
ATOM 595 N N . SER A 1 78 ? 6.005 10.395 28.541 1.00 92.62 78 SER A N 1
ATOM 596 C CA . SER A 1 78 ? 7.259 11.024 28.148 1.00 92.62 78 SER A CA 1
ATOM 597 C C . SER A 1 78 ? 8.153 10.001 27.459 1.00 92.62 78 SER A C 1
ATOM 599 O O . SER A 1 78 ? 8.074 8.798 27.735 1.00 92.62 78 SER A O 1
ATOM 601 N N . ALA A 1 79 ? 9.019 10.488 26.574 1.00 92.44 79 ALA A N 1
ATOM 602 C CA . ALA A 1 79 ? 9.960 9.675 25.822 1.00 92.44 79 ALA A CA 1
ATOM 603 C C . ALA A 1 79 ? 11.385 10.234 25.924 1.00 92.44 79 ALA A C 1
ATOM 605 O O . ALA A 1 79 ? 11.602 11.414 26.208 1.00 92.44 79 ALA A O 1
ATOM 606 N N . ARG A 1 80 ? 12.383 9.378 25.695 1.00 89.06 80 ARG A N 1
ATOM 607 C CA . ARG A 1 80 ? 13.804 9.737 25.576 1.00 89.06 80 ARG A CA 1
ATOM 608 C C . ARG A 1 80 ? 14.443 8.952 24.436 1.00 89.06 80 ARG A C 1
ATOM 610 O O . ARG A 1 80 ? 14.333 7.729 24.406 1.00 89.06 80 ARG A O 1
ATOM 617 N N . ALA A 1 81 ? 15.170 9.642 23.561 1.00 85.06 81 ALA A N 1
ATOM 618 C CA . ALA A 1 81 ? 15.931 9.047 22.463 1.00 85.06 81 ALA A CA 1
ATOM 619 C C . ALA A 1 81 ? 17.376 9.611 22.433 1.00 85.06 81 ALA A C 1
ATOM 621 O O . ALA A 1 81 ? 17.566 10.785 22.758 1.00 85.06 81 ALA A O 1
ATOM 622 N N . PRO A 1 82 ? 18.412 8.818 22.087 1.00 73.00 82 PRO A N 1
ATOM 623 C CA . PRO A 1 82 ? 19.819 9.235 22.191 1.00 73.00 82 PRO A CA 1
ATOM 624 C C . PRO A 1 82 ? 20.314 10.352 21.255 1.00 73.00 82 PRO A C 1
ATOM 626 O O . PRO A 1 82 ? 21.365 10.914 21.553 1.00 73.00 82 PRO A O 1
ATOM 629 N N . SER A 1 83 ? 19.633 10.671 20.145 1.00 60.38 83 SER A N 1
ATOM 630 C CA . SER A 1 83 ? 20.111 11.664 19.154 1.00 60.38 83 SER A CA 1
ATOM 631 C C . SER A 1 83 ? 19.240 12.915 19.028 1.00 60.38 83 SER A C 1
ATOM 633 O O . SER A 1 83 ? 19.278 13.594 18.005 1.00 60.38 83 SER A O 1
ATOM 635 N N . ASP A 1 84 ? 18.449 13.225 20.049 1.00 55.88 84 ASP A N 1
ATOM 636 C CA . ASP A 1 84 ? 17.461 14.297 19.976 1.00 55.88 84 ASP A CA 1
ATOM 637 C C . ASP A 1 84 ? 18.100 15.670 20.267 1.00 55.88 84 ASP A C 1
ATOM 639 O O . ASP A 1 84 ? 18.004 16.236 21.361 1.00 55.88 84 ASP A O 1
ATOM 643 N N . SER A 1 85 ? 18.887 16.173 19.311 1.00 48.50 85 SER A N 1
ATOM 644 C CA . SER A 1 85 ? 19.427 17.533 19.370 1.00 48.50 85 SER A CA 1
ATOM 645 C C . SER A 1 85 ? 18.327 18.529 18.988 1.00 48.50 85 SER A C 1
ATOM 647 O O . SER A 1 85 ? 17.742 18.411 17.919 1.00 48.50 85 SER A O 1
ATOM 649 N N . ARG A 1 86 ? 18.073 19.517 19.862 1.00 48.56 86 ARG A N 1
ATOM 650 C CA . ARG A 1 86 ? 16.933 20.469 19.899 1.00 48.56 86 ARG A CA 1
ATOM 651 C C . ARG A 1 86 ? 16.706 21.373 18.661 1.00 48.56 86 ARG A C 1
ATOM 653 O O . ARG A 1 86 ? 16.211 22.484 18.824 1.00 48.56 86 ARG A O 1
ATOM 660 N N . LYS A 1 87 ? 17.133 21.004 17.450 1.00 47.44 87 LYS A N 1
ATOM 661 C CA . LYS A 1 87 ? 17.207 21.929 16.304 1.00 47.44 87 LYS A CA 1
ATOM 662 C C . LYS A 1 87 ? 16.510 21.507 15.005 1.00 47.44 87 LYS A C 1
ATOM 664 O O . LYS A 1 87 ? 16.626 22.279 14.057 1.00 47.44 87 LYS A O 1
ATOM 669 N N . LYS A 1 88 ? 15.777 20.388 14.901 1.00 51.03 88 LYS A N 1
ATOM 670 C CA . LYS A 1 88 ? 15.073 20.037 13.642 1.00 51.03 88 LYS A CA 1
ATOM 671 C C . LYS A 1 88 ? 13.702 19.378 13.840 1.00 51.03 88 LYS A C 1
ATOM 673 O O . LYS A 1 88 ? 13.436 18.784 14.873 1.00 51.03 88 LYS A O 1
ATOM 678 N N . LEU A 1 89 ? 12.842 19.573 12.834 1.00 51.78 89 LEU A N 1
ATOM 679 C CA . LEU A 1 89 ? 11.379 19.688 12.928 1.00 51.78 89 LEU A CA 1
ATOM 680 C C . LEU A 1 89 ? 10.580 18.435 12.500 1.00 51.78 89 LEU A C 1
ATOM 682 O O . LEU A 1 89 ? 9.361 18.515 12.464 1.00 51.78 89 LEU A O 1
ATOM 686 N N . HIS A 1 90 ? 11.208 17.320 12.096 1.00 55.84 90 HIS A N 1
ATOM 687 C CA . HIS A 1 90 ? 10.492 16.338 11.259 1.00 55.84 90 HIS A CA 1
ATOM 688 C C . HIS A 1 90 ? 10.115 14.982 11.885 1.00 55.84 90 HIS A C 1
ATOM 690 O O . HIS A 1 90 ? 9.215 14.364 11.332 1.00 55.84 90 HIS A O 1
ATOM 696 N N . TRP A 1 91 ? 10.703 14.531 13.005 1.00 62.25 91 TRP A N 1
ATOM 697 C CA . TRP A 1 91 ? 10.415 13.199 13.597 1.00 62.25 91 TRP A CA 1
ATOM 698 C C . TRP A 1 91 ? 10.666 13.178 15.112 1.00 62.25 91 TRP A C 1
ATOM 700 O O . TRP A 1 91 ? 11.569 12.504 15.615 1.00 62.25 91 TRP A O 1
ATOM 710 N N . ASN A 1 92 ? 9.923 14.001 15.846 1.00 76.25 92 ASN A N 1
ATOM 711 C CA . ASN A 1 92 ? 10.186 14.236 17.260 1.00 76.25 92 ASN A CA 1
ATOM 712 C C . ASN A 1 92 ? 9.742 13.041 18.135 1.00 76.25 92 ASN A C 1
ATOM 714 O O . ASN A 1 92 ? 8.758 12.369 17.848 1.00 76.25 92 ASN A O 1
ATOM 718 N N . LYS A 1 93 ? 10.461 12.756 19.230 1.00 84.19 93 LYS A N 1
ATOM 719 C CA . LYS A 1 93 ? 10.082 11.705 20.196 1.00 84.19 93 LYS A CA 1
ATOM 720 C C . LYS A 1 93 ? 8.761 11.999 20.900 1.00 84.19 93 LYS A C 1
ATOM 722 O O . LYS A 1 93 ? 8.134 11.077 21.414 1.00 84.19 93 LYS A O 1
ATOM 727 N N . GLU A 1 94 ? 8.383 13.274 20.964 1.00 87.06 94 GLU A N 1
ATOM 728 C CA . GLU A 1 94 ? 7.101 13.698 21.517 1.00 87.06 94 GLU A CA 1
ATOM 729 C C . GLU A 1 94 ? 5.909 13.259 20.650 1.00 87.06 94 GLU A C 1
ATOM 731 O O . GLU A 1 94 ? 4.839 13.049 21.205 1.00 87.06 94 GLU A O 1
ATOM 736 N N . GLU A 1 95 ? 6.115 13.008 19.353 1.00 87.69 95 GLU A N 1
ATOM 737 C CA . GLU A 1 95 ? 5.082 12.495 18.435 1.00 87.69 95 GLU A CA 1
ATOM 738 C C . GLU A 1 95 ? 4.734 11.026 18.710 1.00 87.69 95 GLU A C 1
ATOM 740 O O . GLU A 1 95 ? 3.753 10.520 18.202 1.00 87.69 95 GLU A O 1
ATOM 745 N N . ALA A 1 96 ? 5.527 10.318 19.525 1.00 88.62 96 ALA A N 1
ATOM 746 C CA . ALA A 1 96 ? 5.222 8.946 19.935 1.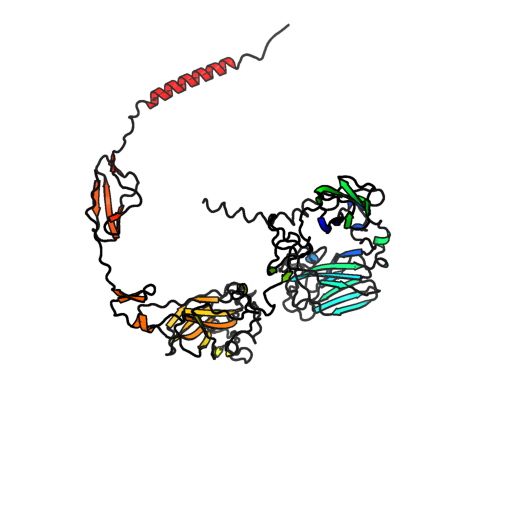00 88.62 96 ALA A CA 1
ATOM 747 C C . ALA A 1 96 ? 4.469 8.856 21.282 1.00 88.62 96 ALA A C 1
ATOM 749 O O . ALA A 1 96 ? 4.489 7.812 21.952 1.00 88.62 96 ALA A O 1
ATOM 750 N N . LEU A 1 97 ? 3.917 9.978 21.760 1.00 88.88 97 LEU A N 1
ATOM 751 C CA . LEU A 1 97 ? 3.244 10.100 23.054 1.00 88.88 97 LEU A CA 1
ATOM 752 C C . LEU A 1 97 ? 1.734 10.213 22.881 1.00 88.88 97 LEU A C 1
ATOM 754 O O . LEU A 1 97 ? 1.244 10.861 21.970 1.00 88.88 97 LEU A O 1
ATOM 758 N N . GLY A 1 98 ? 0.990 9.674 23.847 1.00 84.12 98 GLY A N 1
ATOM 759 C CA . GLY A 1 98 ? -0.469 9.689 23.783 1.00 84.12 98 GLY A CA 1
ATOM 760 C C . GLY A 1 98 ? -1.053 8.618 22.849 1.00 84.12 98 GLY A C 1
ATOM 761 O O . GLY A 1 98 ? -0.396 7.606 22.585 1.00 84.12 98 GLY A O 1
ATOM 762 N N . PRO A 1 99 ? -2.337 8.766 22.474 1.00 82.50 99 PRO A N 1
ATOM 763 C CA . PRO A 1 99 ? -3.009 7.876 21.531 1.00 82.50 99 PRO A CA 1
ATOM 764 C C . PRO A 1 99 ? -2.415 7.972 20.115 1.00 82.50 99 PRO A C 1
ATOM 766 O O . PRO A 1 99 ? -1.930 9.038 19.762 1.00 82.50 99 PRO A O 1
ATOM 769 N N . PRO A 1 100 ? -2.500 6.897 19.310 1.00 82.31 100 PRO A N 1
ATOM 770 C CA . PRO A 1 100 ? -2.016 6.889 17.926 1.00 82.31 100 PRO A CA 1
ATOM 771 C C . PRO A 1 100 ? -2.768 7.901 17.051 1.00 82.31 100 PRO A C 1
ATOM 773 O O . PRO A 1 100 ? -4.005 7.899 17.048 1.00 82.31 100 PRO A O 1
ATOM 776 N N . ASP A 1 101 ? -2.046 8.723 16.292 1.00 83.06 101 ASP A N 1
ATOM 777 C CA . ASP A 1 101 ? -2.616 9.761 15.422 1.00 83.06 101 ASP A CA 1
ATOM 778 C C . ASP A 1 101 ? -1.947 9.869 14.034 1.00 83.06 101 ASP A C 1
ATOM 780 O O . ASP A 1 101 ? -2.450 10.579 13.155 1.00 83.06 101 ASP A O 1
ATOM 784 N N . ALA A 1 102 ? -0.881 9.106 13.774 1.00 76.69 102 ALA A N 1
ATOM 785 C CA . ALA A 1 102 ? -0.250 9.036 12.461 1.00 76.69 102 ALA A CA 1
ATOM 786 C C . ALA A 1 102 ? -1.045 8.237 11.404 1.00 76.69 102 ALA A C 1
ATOM 788 O O . ALA A 1 102 ? -1.735 7.252 11.680 1.00 76.69 102 ALA A O 1
ATOM 789 N N . GLU A 1 103 ? -0.877 8.622 10.129 1.00 75.88 103 GLU A N 1
ATOM 790 C CA . GLU A 1 103 ? -1.412 7.875 8.982 1.00 75.88 103 GLU A CA 1
ATOM 791 C C . GLU A 1 103 ? -0.871 6.433 8.942 1.00 75.88 103 GLU A C 1
ATOM 793 O O . GLU A 1 103 ? 0.338 6.191 9.019 1.00 75.88 103 GLU A O 1
ATOM 798 N N . ARG A 1 104 ? -1.773 5.462 8.748 1.00 77.88 104 ARG A N 1
ATOM 799 C CA . ARG A 1 104 ? -1.421 4.036 8.674 1.00 77.88 104 ARG A CA 1
ATOM 800 C C . ARG A 1 104 ? -0.485 3.754 7.499 1.00 77.88 104 ARG A C 1
ATOM 802 O O . ARG A 1 104 ? -0.688 4.246 6.390 1.00 77.88 104 ARG A O 1
ATOM 809 N N . CYS A 1 105 ? 0.506 2.893 7.729 1.00 76.31 105 CYS A N 1
ATOM 810 C CA . CYS A 1 105 ? 1.434 2.403 6.701 1.00 76.31 105 CYS A CA 1
ATOM 811 C C . CYS A 1 105 ? 2.190 3.476 5.902 1.00 76.31 105 CYS A C 1
ATOM 813 O O . CYS A 1 105 ? 2.638 3.215 4.780 1.00 76.31 105 CYS A O 1
ATOM 815 N N . ARG A 1 106 ? 2.389 4.665 6.475 1.00 77.62 106 ARG A N 1
ATOM 816 C CA . ARG A 1 106 ? 3.097 5.768 5.829 1.00 77.62 106 ARG A CA 1
ATOM 817 C C . ARG A 1 106 ? 4.083 6.412 6.794 1.00 77.62 106 ARG A C 1
ATOM 819 O O . ARG A 1 106 ? 3.837 6.504 7.990 1.00 77.62 106 ARG A O 1
ATOM 826 N N . ALA A 1 107 ? 5.213 6.881 6.268 1.00 73.81 107 ALA A N 1
ATOM 827 C CA . ALA A 1 107 ? 6.085 7.763 7.032 1.00 73.81 107 ALA A CA 1
ATOM 828 C C . ALA A 1 107 ? 5.340 9.085 7.290 1.00 73.81 107 ALA A C 1
ATOM 830 O O . ALA A 1 107 ? 5.021 9.800 6.339 1.00 73.81 107 ALA A O 1
ATOM 831 N N . SER A 1 108 ? 5.062 9.383 8.558 1.00 75.69 108 SER A N 1
ATOM 832 C CA . SER A 1 108 ? 4.318 10.566 9.004 1.00 75.69 108 SER A CA 1
ATOM 833 C C . SER A 1 108 ? 5.097 11.337 10.062 1.00 75.69 108 SER A C 1
ATOM 835 O O . SER A 1 108 ? 5.537 10.734 11.040 1.00 75.69 108 SER A O 1
ATOM 837 N N . SER A 1 109 ? 5.207 12.661 9.921 1.00 79.06 109 SER A N 1
ATOM 838 C CA . SER A 1 109 ? 5.842 13.513 10.938 1.00 79.06 109 SER A CA 1
ATOM 839 C C . SER A 1 109 ? 5.153 13.455 12.304 1.00 79.06 109 SER A C 1
ATOM 841 O O . SER A 1 109 ? 5.748 13.905 13.270 1.00 79.06 109 SER A O 1
ATOM 843 N N . LEU A 1 110 ? 3.946 12.881 12.376 1.00 82.38 110 LEU A N 1
ATOM 844 C CA . LEU A 1 110 ? 3.222 12.533 13.605 1.00 82.38 110 LEU A CA 1
ATOM 845 C C . LEU A 1 110 ? 3.689 11.194 14.210 1.00 82.38 110 LEU A C 1
ATOM 847 O O . LEU A 1 110 ? 2.960 10.526 14.915 1.00 82.38 110 LEU A O 1
ATOM 851 N N . SER A 1 111 ? 4.887 10.721 13.874 1.00 86.19 111 SER A N 1
ATOM 852 C CA . SER A 1 111 ? 5.447 9.501 14.454 1.00 86.19 111 SER A CA 1
ATOM 853 C C . SER A 1 111 ? 6.933 9.679 14.716 1.00 86.19 111 SER A C 1
ATOM 855 O O . SER A 1 111 ? 7.629 10.423 14.019 1.00 86.19 111 SER A O 1
ATOM 857 N N . TRP A 1 112 ? 7.453 8.968 15.711 1.00 88.00 112 TRP A N 1
ATOM 858 C CA . TRP A 1 112 ? 8.880 8.976 15.986 1.00 88.00 112 TRP A CA 1
ATOM 859 C C . TRP A 1 112 ? 9.637 8.064 15.023 1.00 88.00 112 TRP A C 1
ATOM 861 O O . TRP A 1 112 ? 9.284 6.899 14.829 1.00 88.00 112 TRP A O 1
ATOM 871 N N . MET A 1 113 ? 10.749 8.570 14.491 1.00 83.62 113 MET A N 1
ATOM 872 C CA . MET A 1 113 ? 11.694 7.818 13.672 1.00 83.62 113 MET A CA 1
ATOM 873 C C . MET A 1 113 ? 13.126 8.233 14.023 1.00 83.62 113 MET A C 1
ATOM 875 O O . MET A 1 113 ? 13.391 9.383 14.371 1.00 83.62 113 MET A O 1
ATOM 879 N N . GLN A 1 114 ? 14.072 7.297 13.949 1.00 75.56 114 GLN A N 1
ATOM 880 C CA . GLN A 1 114 ? 15.465 7.569 14.298 1.00 75.56 114 GLN A CA 1
ATOM 881 C C . GLN A 1 114 ? 16.184 8.288 13.142 1.00 75.56 114 GLN A C 1
ATOM 883 O O . GLN A 1 114 ? 16.325 7.742 12.055 1.00 75.56 114 GLN A O 1
ATOM 888 N N . GLU A 1 115 ? 16.720 9.484 13.386 1.00 62.56 115 GLU A N 1
ATOM 889 C CA . GLU A 1 115 ? 17.310 10.323 12.323 1.00 62.56 115 GLU A CA 1
ATOM 890 C C . GLU A 1 115 ? 18.783 9.983 11.987 1.00 62.56 115 GLU A C 1
ATOM 892 O O . GLU A 1 115 ? 19.317 10.401 10.964 1.00 62.56 115 GLU A O 1
ATOM 897 N N . THR A 1 116 ? 19.488 9.215 12.825 1.00 58.44 116 THR A N 1
ATOM 898 C CA . THR A 1 116 ? 20.921 8.923 12.612 1.00 58.44 116 THR A CA 1
ATOM 899 C C . THR A 1 116 ? 21.168 7.862 11.538 1.00 58.44 116 THR A C 1
ATOM 901 O O . THR A 1 116 ? 20.575 6.784 11.584 1.00 58.44 116 THR A O 1
ATOM 904 N N . TYR A 1 117 ? 22.138 8.130 10.658 1.00 54.38 117 TYR A N 1
ATOM 905 C CA . TYR A 1 117 ? 22.555 7.266 9.542 1.00 54.38 117 TYR A CA 1
ATOM 906 C C . TYR A 1 117 ? 23.131 5.896 9.951 1.00 54.38 117 TYR A C 1
ATOM 908 O O . TYR A 1 117 ? 23.185 4.993 9.123 1.00 54.38 117 TYR A O 1
ATOM 916 N N . GLU A 1 118 ? 23.499 5.691 11.221 1.00 52.97 118 GLU A N 1
ATOM 917 C CA . GLU A 1 118 ? 24.096 4.437 11.694 1.00 52.97 118 GLU A CA 1
ATOM 918 C C . GLU A 1 118 ? 23.471 3.944 13.013 1.00 52.97 118 GLU A C 1
ATOM 920 O O . GLU A 1 118 ? 23.722 4.455 14.106 1.00 52.97 118 GLU A O 1
ATOM 925 N N . CYS A 1 119 ? 22.663 2.885 12.922 1.00 58.69 119 CYS A N 1
ATOM 926 C CA . CYS A 1 119 ? 22.011 2.193 14.043 1.00 58.69 119 CYS A CA 1
ATOM 927 C C . CYS A 1 119 ? 22.987 1.174 14.692 1.00 58.69 119 CYS A C 1
ATOM 929 O O . CYS A 1 119 ? 22.654 0.007 14.872 1.00 58.69 119 CYS A O 1
ATOM 931 N N . ILE A 1 120 ? 24.227 1.586 15.006 1.00 55.59 120 ILE A N 1
ATOM 932 C CA . ILE A 1 120 ? 25.320 0.657 15.383 1.00 55.59 120 ILE A CA 1
ATOM 933 C C . ILE A 1 120 ? 25.340 0.327 16.894 1.00 55.59 120 ILE A C 1
ATOM 935 O O . ILE A 1 120 ? 25.771 -0.759 17.274 1.00 55.59 120 ILE A O 1
ATOM 939 N N . SER A 1 121 ? 24.820 1.190 17.787 1.00 54.31 121 SER A N 1
ATOM 940 C CA . SER A 1 121 ? 24.747 0.865 19.238 1.00 54.31 121 SER A CA 1
ATOM 941 C C . SER A 1 121 ? 23.739 1.645 20.107 1.00 54.31 121 SER A C 1
ATOM 943 O O . SER A 1 121 ? 23.449 1.217 21.225 1.00 54.31 121 SER A O 1
ATOM 945 N N . LYS A 1 122 ? 23.163 2.762 19.632 1.00 65.19 122 LYS A N 1
ATOM 946 C CA . LYS A 1 122 ? 22.268 3.644 20.423 1.00 65.19 122 LYS A CA 1
ATOM 947 C C . LYS A 1 122 ? 20.916 3.912 19.750 1.00 65.19 122 LYS A C 1
ATOM 949 O O . LYS A 1 122 ? 20.377 5.007 19.816 1.00 65.19 122 LYS A O 1
ATOM 954 N N . CYS A 1 123 ? 20.380 2.901 19.088 1.00 78.44 123 CYS A N 1
ATOM 955 C CA . CYS A 1 123 ? 19.148 2.989 18.316 1.00 78.44 123 CYS A CA 1
ATOM 956 C C . CYS A 1 123 ? 17.994 2.488 19.191 1.00 78.44 123 CYS A C 1
ATOM 958 O O . CYS A 1 123 ? 17.729 1.286 19.247 1.00 78.44 123 CYS A O 1
ATOM 960 N N . TYR A 1 124 ? 17.411 3.382 19.990 1.00 88.31 124 TYR A N 1
ATOM 961 C CA . TYR A 1 124 ? 16.245 3.067 20.811 1.00 88.31 124 TYR A CA 1
ATOM 962 C C . TYR A 1 124 ? 15.437 4.313 21.160 1.00 88.31 124 TYR A C 1
ATOM 964 O O . TYR A 1 124 ? 15.993 5.399 21.318 1.00 88.31 124 TYR A O 1
ATOM 972 N N . ILE A 1 125 ? 14.148 4.106 21.404 1.00 90.56 125 ILE A N 1
ATOM 973 C CA . ILE A 1 125 ? 13.293 5.053 22.117 1.00 90.56 125 ILE A CA 1
ATOM 974 C C . ILE A 1 125 ? 12.896 4.447 23.465 1.00 90.56 125 ILE A C 1
ATOM 976 O O . ILE A 1 125 ? 12.605 3.255 23.588 1.00 90.56 125 ILE A O 1
ATOM 980 N N . GLU A 1 126 ? 12.980 5.255 24.513 1.00 93.31 126 GLU A N 1
ATOM 981 C CA . GLU A 1 126 ? 12.636 4.892 25.882 1.00 93.31 126 GLU A CA 1
ATOM 982 C C . GLU A 1 126 ? 11.378 5.641 26.310 1.00 93.31 126 GLU A C 1
ATOM 984 O O . GLU A 1 126 ? 11.386 6.864 26.384 1.00 93.31 126 GLU A O 1
ATOM 989 N N . PHE A 1 127 ? 10.327 4.898 26.636 1.00 96.44 127 PHE A N 1
ATOM 990 C CA . PHE A 1 127 ? 9.029 5.402 27.060 1.00 96.44 127 PHE A CA 1
ATOM 991 C C . PHE A 1 127 ? 8.846 5.279 28.570 1.00 96.44 127 PHE A C 1
ATOM 993 O O . PHE A 1 127 ? 9.167 4.250 29.179 1.00 96.44 127 PHE A O 1
ATOM 1000 N N . MET A 1 128 ? 8.289 6.326 29.170 1.00 95.31 128 MET A N 1
ATOM 1001 C CA . MET A 1 128 ? 7.921 6.380 30.581 1.00 95.31 128 MET A CA 1
ATOM 1002 C C . MET A 1 128 ? 6.427 6.674 30.709 1.00 95.31 128 MET A C 1
ATOM 1004 O O . MET A 1 128 ? 5.841 7.462 29.959 1.00 95.31 128 MET A O 1
ATOM 1008 N N . PHE A 1 129 ? 5.814 6.045 31.700 1.00 93.94 129 PHE A N 1
ATOM 1009 C CA . PHE A 1 129 ? 4.380 6.103 31.944 1.00 93.94 129 PHE A CA 1
ATOM 1010 C C . PHE A 1 129 ? 4.101 6.918 33.204 1.00 93.94 129 PHE A C 1
ATOM 1012 O O . PHE A 1 129 ? 4.928 6.959 34.116 1.00 93.94 129 PHE A O 1
ATOM 1019 N N . LYS A 1 130 ? 2.930 7.559 3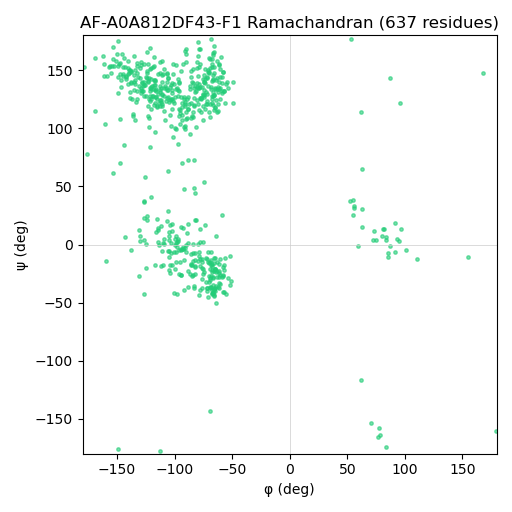3.256 1.00 90.88 130 LYS A N 1
ATOM 1020 C CA . LYS A 1 130 ? 2.537 8.416 34.383 1.00 90.88 130 LYS A CA 1
ATOM 1021 C C . LYS A 1 130 ? 2.462 7.617 35.688 1.00 90.88 130 LYS A C 1
ATOM 1023 O O . LYS A 1 130 ? 2.866 8.116 36.736 1.00 90.88 130 LYS A O 1
ATOM 1028 N N . TYR A 1 131 ? 1.990 6.369 35.617 1.00 92.31 131 TYR A N 1
ATOM 1029 C CA . TYR A 1 131 ? 1.854 5.486 36.772 1.00 92.31 131 TYR A CA 1
ATOM 1030 C C . TYR A 1 131 ? 2.636 4.187 36.581 1.00 92.31 131 TYR A C 1
ATOM 1032 O O . TYR A 1 131 ? 2.398 3.430 35.638 1.00 92.31 131 TYR A O 1
ATOM 1040 N N . ASN A 1 132 ? 3.515 3.865 37.532 1.00 94.12 132 ASN A N 1
ATOM 1041 C CA . ASN A 1 132 ? 4.209 2.580 37.533 1.00 94.12 132 ASN A CA 1
ATOM 1042 C C . ASN A 1 132 ? 3.245 1.470 37.983 1.00 94.12 132 ASN A C 1
ATOM 1044 O O . ASN A 1 132 ? 2.910 1.361 39.169 1.00 94.12 132 ASN A O 1
ATOM 1048 N N . THR A 1 133 ? 2.814 0.639 37.041 1.00 94.00 133 THR A N 1
ATOM 1049 C CA . THR A 1 133 ? 1.860 -0.461 37.251 1.00 94.00 133 THR A CA 1
ATOM 1050 C C . THR A 1 133 ? 2.457 -1.790 36.800 1.00 94.00 133 THR A C 1
ATOM 1052 O O . THR A 1 133 ? 3.515 -1.816 36.168 1.00 94.00 133 THR A O 1
ATOM 1055 N N . VAL A 1 134 ? 1.832 -2.903 37.191 1.00 95.38 134 VAL A N 1
ATOM 1056 C CA . VAL A 1 134 ? 2.181 -4.234 36.680 1.00 95.38 134 VAL A CA 1
ATOM 1057 C C . VAL A 1 134 ? 1.393 -4.409 35.382 1.00 95.38 134 VAL A C 1
ATOM 1059 O O . VAL A 1 134 ? 0.169 -4.469 35.463 1.00 95.38 134 VAL A O 1
ATOM 1062 N N . PRO A 1 135 ? 2.017 -4.400 34.191 1.00 93.94 135 PRO A N 1
ATOM 1063 C CA . PRO A 1 135 ? 1.267 -4.484 32.949 1.00 93.94 135 PRO A CA 1
ATOM 1064 C C . PRO A 1 135 ? 0.870 -5.931 32.651 1.00 93.94 135 PRO A C 1
ATOM 1066 O O . PRO A 1 135 ? 1.697 -6.835 32.744 1.00 93.94 135 PRO A O 1
ATOM 1069 N N . GLN A 1 136 ? -0.386 -6.117 32.257 1.00 92.19 136 GLN A N 1
ATOM 1070 C CA . GLN A 1 136 ? -0.939 -7.370 31.747 1.00 92.19 136 GLN A CA 1
ATOM 1071 C C . GLN A 1 136 ? -0.939 -7.404 30.217 1.00 92.19 136 GLN A C 1
ATOM 1073 O O . GLN A 1 136 ? -0.904 -8.478 29.623 1.00 92.19 136 GLN A O 1
ATOM 1078 N N . ARG A 1 137 ? -0.969 -6.240 29.558 1.00 91.38 137 ARG A N 1
ATOM 1079 C CA . ARG A 1 137 ? -0.969 -6.142 28.095 1.00 91.38 137 ARG A CA 1
ATOM 1080 C C . ARG A 1 137 ? -0.181 -4.927 27.622 1.00 91.38 137 ARG A C 1
ATOM 1082 O O . ARG A 1 137 ? -0.199 -3.880 28.272 1.00 91.38 137 ARG A O 1
ATOM 1089 N N . ILE A 1 138 ? 0.490 -5.067 26.485 1.00 93.81 138 ILE A N 1
ATOM 1090 C CA . ILE A 1 138 ? 1.151 -3.979 25.759 1.00 93.81 138 ILE A CA 1
ATOM 1091 C C . ILE A 1 138 ? 0.602 -3.904 24.338 1.00 93.81 138 ILE A C 1
ATOM 1093 O O . ILE A 1 138 ? 0.405 -4.948 23.719 1.00 93.81 138 ILE A O 1
ATOM 1097 N N . SER A 1 139 ? 0.407 -2.686 23.833 1.00 92.62 139 SER A N 1
ATOM 1098 C CA . SER A 1 139 ? 0.122 -2.415 22.421 1.00 92.62 139 SER A CA 1
ATOM 1099 C C . SER A 1 139 ? 1.111 -1.392 21.859 1.00 92.62 139 SER A C 1
ATOM 1101 O O . SER A 1 139 ? 1.430 -0.419 22.543 1.00 92.62 139 SER A O 1
ATOM 1103 N N . ILE A 1 140 ? 1.615 -1.613 20.644 1.00 92.62 140 ILE A N 1
ATOM 1104 C CA . ILE A 1 140 ? 2.598 -0.749 19.970 1.00 92.62 140 ILE A CA 1
ATOM 1105 C C . ILE A 1 140 ? 2.129 -0.484 18.537 1.00 92.62 140 ILE A C 1
ATOM 1107 O O . ILE A 1 140 ? 1.921 -1.429 17.776 1.00 92.62 140 ILE A O 1
ATOM 1111 N N . TRP A 1 141 ? 2.016 0.787 18.156 1.00 91.50 141 TRP A N 1
ATOM 1112 C CA . TRP A 1 141 ? 1.641 1.216 16.808 1.00 91.50 141 TRP A CA 1
ATOM 1113 C C . TRP A 1 141 ? 2.897 1.535 15.998 1.00 91.50 141 TRP A C 1
ATOM 1115 O O . TRP A 1 141 ? 3.668 2.430 16.353 1.00 91.50 141 TRP A O 1
ATOM 1125 N N . VAL A 1 142 ? 3.126 0.767 14.929 1.00 89.56 142 VAL A N 1
ATOM 1126 C CA . VAL A 1 142 ? 4.319 0.875 14.077 1.00 89.56 142 VAL A CA 1
ATOM 1127 C C . VAL A 1 142 ? 3.901 1.283 12.671 1.00 89.56 142 VAL A C 1
ATOM 1129 O O . VAL A 1 142 ? 3.532 0.444 11.862 1.00 89.56 142 VAL A O 1
ATOM 1132 N N . VAL A 1 143 ? 3.974 2.568 12.350 1.00 85.75 143 VAL A N 1
ATOM 1133 C CA . VAL A 1 143 ? 3.377 3.113 11.118 1.00 85.75 143 VAL A CA 1
ATOM 1134 C C . VAL A 1 143 ? 4.264 2.999 9.880 1.00 85.75 143 VAL A C 1
ATOM 1136 O O . VAL A 1 143 ? 3.765 3.044 8.757 1.00 85.75 143 VAL A O 1
ATOM 1139 N N . TRP A 1 144 ? 5.573 2.780 10.043 1.00 82.56 144 TRP A N 1
ATOM 1140 C CA . TRP A 1 144 ? 6.505 2.688 8.914 1.00 82.56 144 TRP A CA 1
ATOM 1141 C C . TRP A 1 144 ? 7.523 1.555 9.074 1.00 82.56 144 TRP A C 1
ATOM 1143 O O . TRP A 1 144 ? 8.049 1.324 10.162 1.00 82.56 144 TRP A O 1
ATOM 1153 N N . LYS A 1 145 ? 7.793 0.834 7.971 1.00 76.88 145 LYS A N 1
ATOM 1154 C CA . LYS A 1 145 ? 8.723 -0.319 7.891 1.00 76.88 145 LYS A CA 1
ATOM 1155 C C . LYS A 1 145 ? 8.475 -1.420 8.944 1.00 76.88 145 LYS A C 1
ATOM 1157 O O . LYS A 1 145 ? 9.412 -2.074 9.401 1.00 76.88 145 LYS A O 1
ATOM 1162 N N . ALA A 1 146 ? 7.206 -1.683 9.257 1.00 65.12 146 ALA A N 1
ATOM 1163 C CA . ALA A 1 146 ? 6.786 -2.625 10.297 1.00 65.12 146 ALA A CA 1
ATOM 1164 C C . ALA A 1 146 ? 7.217 -4.093 10.048 1.00 65.12 146 ALA A C 1
ATOM 1166 O O . ALA A 1 146 ? 7.652 -4.773 10.979 1.00 65.12 146 ALA A O 1
ATOM 1167 N N . ALA A 1 147 ? 7.216 -4.551 8.787 1.00 55.31 147 ALA A N 1
ATOM 1168 C CA . ALA A 1 147 ? 7.518 -5.941 8.411 1.00 55.31 147 ALA A CA 1
ATOM 1169 C C . ALA A 1 147 ? 8.972 -6.393 8.686 1.00 55.31 147 ALA A C 1
ATOM 1171 O O . ALA A 1 147 ? 9.230 -7.584 8.845 1.00 55.31 147 ALA A O 1
ATOM 1172 N N . VAL A 1 148 ? 9.925 -5.454 8.781 1.00 61.72 148 VAL A N 1
ATOM 1173 C CA . VAL A 1 148 ? 11.342 -5.707 9.146 1.00 61.72 148 VAL A CA 1
ATOM 1174 C C . VAL A 1 148 ? 11.624 -5.210 10.579 1.00 61.72 148 VAL A C 1
ATOM 1176 O O . VAL A 1 148 ? 12.767 -4.923 10.925 1.00 61.72 148 VAL A O 1
ATOM 1179 N N . GLY A 1 149 ? 10.556 -5.048 11.374 1.00 71.69 149 GLY A N 1
ATOM 1180 C CA . GLY A 1 149 ? 10.429 -4.136 12.512 1.00 71.69 149 GLY A CA 1
ATOM 1181 C C . GLY A 1 149 ? 11.258 -4.440 13.762 1.00 71.69 149 GLY A C 1
ATOM 1182 O O . GLY A 1 149 ? 12.430 -4.772 13.703 1.00 71.69 149 GLY A O 1
ATOM 1183 N N . ILE A 1 150 ? 10.688 -4.186 14.936 1.00 82.50 150 ILE A N 1
ATOM 1184 C CA . ILE A 1 150 ? 11.410 -3.987 16.202 1.00 82.50 150 ILE A CA 1
ATOM 1185 C C . ILE A 1 150 ? 12.323 -5.176 16.577 1.00 82.50 150 ILE A C 1
ATOM 1187 O O . ILE A 1 150 ? 11.873 -6.299 16.798 1.00 82.50 150 ILE A O 1
ATOM 1191 N N . LYS A 1 151 ? 13.624 -4.895 16.739 1.00 84.50 151 LYS A N 1
ATOM 1192 C CA . LYS A 1 151 ? 14.668 -5.851 17.146 1.00 84.50 151 LYS A CA 1
ATOM 1193 C C . LYS A 1 151 ? 14.465 -6.363 18.566 1.00 84.50 151 LYS A C 1
ATOM 1195 O O . LYS A 1 151 ? 14.789 -7.513 18.855 1.00 84.50 151 LYS A O 1
ATOM 1200 N N . ASN A 1 152 ? 14.025 -5.497 19.478 1.00 87.38 152 ASN A N 1
ATOM 1201 C CA . ASN A 1 152 ? 13.755 -5.896 20.852 1.00 87.38 152 ASN A CA 1
ATOM 1202 C C . ASN A 1 152 ? 12.853 -4.901 21.590 1.00 87.38 152 ASN A C 1
ATOM 1204 O O . ASN A 1 152 ? 13.015 -3.692 21.435 1.00 87.38 152 ASN A O 1
ATOM 1208 N N . VAL A 1 153 ? 11.994 -5.397 22.477 1.00 92.75 153 VAL A N 1
ATOM 1209 C CA . VAL A 1 153 ? 11.289 -4.588 23.481 1.00 92.75 153 VAL A CA 1
ATOM 1210 C C . VAL A 1 153 ? 11.753 -5.016 24.869 1.00 92.75 153 VAL A C 1
ATOM 1212 O O . VAL A 1 153 ? 11.574 -6.170 25.260 1.00 92.75 153 VAL A O 1
ATOM 1215 N N . LYS A 1 154 ? 12.364 -4.092 25.620 1.00 93.69 154 LYS A N 1
ATOM 1216 C CA . LYS A 1 154 ? 12.845 -4.325 26.989 1.00 93.69 154 LYS A CA 1
ATOM 1217 C C . LYS A 1 154 ? 12.034 -3.546 28.013 1.00 93.69 154 LYS A C 1
ATOM 1219 O O . LYS A 1 154 ? 11.903 -2.329 27.920 1.00 93.69 154 LYS A O 1
ATOM 1224 N N . PHE A 1 155 ? 11.575 -4.245 29.037 1.00 96.00 155 PHE A N 1
ATOM 1225 C CA . PHE A 1 155 ? 10.922 -3.693 30.214 1.00 96.00 155 PHE A CA 1
ATOM 1226 C C . PHE A 1 155 ? 11.953 -3.530 31.321 1.00 96.00 155 PHE A C 1
ATOM 1228 O O . PHE A 1 155 ? 12.709 -4.458 31.604 1.00 96.00 155 PHE A O 1
ATOM 1235 N N . TYR A 1 156 ? 11.968 -2.367 31.960 1.00 95.69 156 TYR A N 1
ATOM 1236 C CA . TYR A 1 156 ? 12.759 -2.113 33.159 1.00 95.69 156 TYR A CA 1
ATOM 1237 C C . TYR A 1 156 ? 11.810 -1.906 34.333 1.00 95.69 156 TYR A C 1
ATOM 1239 O O . TYR A 1 156 ? 10.935 -1.035 34.289 1.00 95.69 156 TYR A O 1
ATOM 1247 N N . PHE A 1 157 ? 11.986 -2.699 35.381 1.00 95.69 157 PHE A N 1
ATOM 1248 C CA . PHE A 1 157 ? 11.146 -2.668 36.571 1.00 95.69 157 PHE A CA 1
ATOM 1249 C C . PHE A 1 157 ? 11.700 -1.693 37.617 1.00 95.69 157 PHE A C 1
ATOM 1251 O O . PHE A 1 157 ? 12.846 -1.242 37.537 1.00 95.69 157 PHE A O 1
ATOM 1258 N N . ILE A 1 158 ? 10.872 -1.328 38.600 1.00 93.25 158 ILE A N 1
ATOM 1259 C CA . ILE A 1 158 ? 11.271 -0.396 39.673 1.00 93.25 158 ILE A CA 1
ATOM 1260 C C . ILE A 1 158 ? 12.455 -0.939 40.489 1.00 93.25 158 ILE A C 1
ATOM 1262 O O . ILE A 1 158 ? 13.303 -0.159 40.912 1.00 93.25 158 ILE A O 1
ATOM 1266 N N . ASP A 1 159 ? 12.534 -2.258 40.667 1.00 91.12 159 ASP A N 1
ATOM 1267 C CA . ASP A 1 159 ? 13.592 -2.947 41.418 1.00 91.12 159 ASP A CA 1
ATOM 1268 C C . ASP A 1 159 ? 14.936 -3.037 40.668 1.00 91.12 159 ASP A C 1
ATOM 1270 O O . ASP A 1 159 ? 15.882 -3.642 41.161 1.00 91.12 159 ASP A O 1
ATOM 1274 N N . GLY A 1 160 ? 15.025 -2.456 39.467 1.00 88.94 160 GLY A N 1
ATOM 1275 C CA . GLY A 1 160 ? 16.224 -2.476 38.633 1.00 88.94 160 GLY A CA 1
ATOM 1276 C C . GLY A 1 160 ? 16.369 -3.721 37.756 1.00 88.94 160 GLY A C 1
ATOM 1277 O O . GLY A 1 160 ? 17.235 -3.734 36.881 1.00 88.94 160 GLY A O 1
ATOM 1278 N N . SER A 1 161 ? 15.511 -4.735 37.916 1.00 92.56 161 SER A N 1
ATOM 1279 C CA . SER A 1 161 ? 15.495 -5.891 37.017 1.00 92.56 161 SER A CA 1
ATOM 1280 C C . SER A 1 161 ? 14.958 -5.516 35.628 1.00 92.56 161 SER A C 1
ATOM 1282 O O . SER A 1 161 ? 14.290 -4.491 35.445 1.00 92.56 161 SER A O 1
ATOM 1284 N N . SER A 1 162 ? 15.259 -6.337 34.619 1.00 92.25 162 SER A N 1
ATOM 1285 C CA . SER A 1 162 ? 14.756 -6.131 33.258 1.00 92.25 162 SER A CA 1
ATOM 1286 C C . SER A 1 162 ? 14.314 -7.437 32.611 1.00 92.25 162 SER A C 1
ATOM 1288 O O . SER A 1 162 ? 14.871 -8.491 32.910 1.00 92.25 162 SER A O 1
ATOM 1290 N N . ASN A 1 163 ? 13.316 -7.361 31.735 1.00 92.50 163 ASN A N 1
ATOM 1291 C CA . ASN A 1 163 ? 12.826 -8.485 30.935 1.00 92.50 163 ASN A CA 1
ATOM 1292 C C . ASN A 1 163 ? 12.685 -8.041 29.469 1.00 92.50 163 ASN A C 1
ATOM 1294 O O . ASN A 1 163 ? 12.551 -6.851 29.186 1.00 92.50 163 ASN A O 1
ATOM 1298 N N . SER A 1 164 ? 12.782 -8.976 28.532 1.00 91.56 164 SER A N 1
ATOM 1299 C CA . SER A 1 164 ? 12.865 -8.737 27.096 1.00 91.56 164 SER A CA 1
ATOM 1300 C C . SER A 1 164 ? 11.829 -9.593 26.376 1.00 91.56 164 SER A C 1
ATOM 1302 O O . SER A 1 164 ? 11.812 -10.800 26.583 1.00 91.56 164 SER A O 1
ATOM 1304 N N . LEU A 1 165 ? 11.029 -9.002 25.487 1.00 86.06 165 LEU A N 1
ATOM 1305 C CA . LEU A 1 165 ? 10.147 -9.774 24.595 1.00 86.06 165 LEU A CA 1
ATOM 1306 C C . LEU A 1 165 ? 10.887 -10.359 23.386 1.00 86.06 165 LEU A C 1
ATOM 1308 O O . LEU A 1 165 ? 10.357 -11.228 22.706 1.00 86.06 165 LEU A O 1
ATOM 1312 N N . GLY A 1 166 ? 12.111 -9.896 23.120 1.00 83.62 166 GLY A N 1
ATOM 1313 C CA . GLY A 1 166 ? 12.847 -10.278 21.921 1.00 83.62 166 GLY A CA 1
ATOM 1314 C C . GLY A 1 166 ? 12.333 -9.544 20.675 1.00 83.62 166 GLY A C 1
ATOM 1315 O O . GLY A 1 166 ? 11.657 -8.516 20.807 1.00 83.62 166 GLY A O 1
ATOM 1316 N N . PRO A 1 167 ? 12.708 -10.015 19.474 1.00 82.06 167 PRO A N 1
ATOM 1317 C CA . PRO A 1 167 ? 12.277 -9.410 18.222 1.00 82.06 167 PRO A CA 1
ATOM 1318 C C . PRO A 1 167 ? 10.781 -9.623 18.010 1.00 82.06 167 PRO A C 1
ATOM 1320 O O . PRO A 1 167 ? 10.275 -10.730 18.185 1.00 82.06 167 PRO A O 1
ATOM 1323 N N . ILE A 1 168 ? 10.086 -8.567 17.597 1.00 82.12 168 ILE A N 1
ATOM 1324 C CA . ILE A 1 168 ? 8.652 -8.615 17.310 1.00 82.12 168 ILE A CA 1
ATOM 1325 C C . ILE A 1 168 ? 8.412 -8.249 15.849 1.00 82.12 168 ILE A C 1
ATOM 1327 O O . ILE A 1 168 ? 9.001 -7.306 15.316 1.00 82.12 168 ILE A O 1
ATOM 1331 N N . ARG A 1 169 ? 7.534 -9.009 15.192 1.00 75.38 169 ARG A N 1
ATOM 1332 C CA . ARG A 1 169 ? 7.004 -8.641 13.879 1.00 75.38 169 ARG A CA 1
ATOM 1333 C C . ARG A 1 169 ? 5.788 -7.760 14.108 1.00 75.38 169 ARG A C 1
ATOM 1335 O O . ARG A 1 169 ? 4.855 -8.176 14.787 1.00 75.38 169 ARG A O 1
ATOM 1342 N N . ALA A 1 170 ? 5.839 -6.548 13.575 1.00 77.94 170 ALA A N 1
ATOM 1343 C CA . ALA A 1 170 ? 4.732 -5.611 13.623 1.00 77.94 170 ALA A CA 1
ATOM 1344 C C . ALA A 1 170 ? 4.166 -5.424 12.215 1.00 77.94 170 ALA A C 1
ATOM 1346 O O . ALA A 1 170 ? 4.864 -5.624 11.218 1.00 77.94 170 ALA A O 1
ATOM 1347 N N . PHE A 1 171 ? 2.917 -4.991 12.153 1.00 77.88 171 PHE A N 1
ATOM 1348 C CA . PHE A 1 171 ? 2.278 -4.530 10.931 1.00 77.88 171 PHE A CA 1
ATOM 1349 C C . PHE A 1 171 ? 1.893 -3.059 11.111 1.00 77.88 171 PHE A C 1
ATOM 1351 O O . PHE A 1 171 ? 1.930 -2.541 12.226 1.00 77.88 171 PHE A O 1
ATOM 1358 N N . CYS A 1 172 ? 1.647 -2.358 10.008 1.00 77.75 172 CYS A N 1
ATOM 1359 C CA . CYS A 1 172 ? 1.393 -0.913 10.023 1.00 77.75 172 CYS A CA 1
ATOM 1360 C C . CYS A 1 172 ? -0.084 -0.532 9.915 1.00 77.75 172 CYS A C 1
ATOM 1362 O O . CYS A 1 172 ? -0.429 0.645 10.019 1.00 77.75 172 CYS A O 1
ATOM 1364 N N . ASP A 1 173 ? -0.931 -1.528 9.696 1.00 71.44 173 ASP A N 1
ATOM 1365 C CA . ASP A 1 173 ? -2.386 -1.483 9.619 1.00 71.44 173 ASP A CA 1
ATOM 1366 C C . ASP A 1 173 ? -3.052 -1.805 10.967 1.00 71.44 173 ASP A C 1
ATOM 1368 O O . ASP A 1 173 ? -4.135 -1.290 11.240 1.00 71.44 173 ASP A O 1
ATOM 1372 N N . MET A 1 174 ? -2.385 -2.573 11.838 1.00 75.94 174 MET A N 1
ATOM 1373 C CA . MET A 1 174 ? -2.846 -2.906 13.191 1.00 75.94 174 MET A CA 1
ATOM 1374 C C . MET A 1 174 ? -1.737 -2.765 14.250 1.00 75.94 174 MET A C 1
ATOM 1376 O O . MET A 1 174 ? -0.560 -2.980 13.947 1.00 75.94 174 MET A O 1
ATOM 1380 N N . PRO A 1 175 ? -2.072 -2.443 15.515 1.00 84.38 175 PRO A N 1
ATOM 1381 C CA . PRO A 1 175 ? -1.087 -2.442 16.587 1.00 84.38 175 PRO A CA 1
ATOM 1382 C C . PRO A 1 175 ? -0.579 -3.851 16.886 1.00 84.38 175 PRO A C 1
ATOM 1384 O O . PRO A 1 175 ? -1.342 -4.812 16.953 1.00 84.38 175 PRO A O 1
ATOM 1387 N N . PHE A 1 176 ? 0.714 -3.963 17.177 1.00 84.69 176 PHE A N 1
ATOM 1388 C CA . PHE A 1 176 ? 1.243 -5.163 17.810 1.00 84.69 176 PHE A CA 1
ATOM 1389 C C . PHE A 1 176 ? 0.732 -5.228 19.249 1.00 84.69 176 PHE A C 1
ATOM 1391 O O . PHE A 1 176 ? 1.043 -4.331 20.033 1.00 84.69 176 PHE A O 1
ATOM 1398 N N . THR A 1 177 ? 0.015 -6.290 19.615 1.00 86.62 177 THR A N 1
ATOM 1399 C CA . THR A 1 177 ? -0.484 -6.498 20.979 1.00 86.62 177 THR A CA 1
ATOM 1400 C C . THR A 1 177 ? 0.043 -7.803 21.567 1.00 86.62 177 THR A C 1
ATOM 1402 O O . THR A 1 177 ? 0.012 -8.845 20.917 1.00 86.62 177 THR A O 1
ATOM 1405 N N . ALA A 1 178 ? 0.510 -7.761 22.817 1.00 81.56 178 ALA A N 1
ATOM 1406 C CA . ALA A 1 178 ? 0.989 -8.940 23.535 1.00 81.56 178 ALA A CA 1
ATOM 1407 C C . ALA A 1 178 ? 0.519 -8.956 24.993 1.00 81.56 178 ALA A C 1
ATOM 1409 O O . ALA A 1 178 ? 0.541 -7.928 25.677 1.00 81.56 178 ALA A O 1
ATOM 1410 N N . ASN A 1 179 ? 0.144 -10.144 25.475 1.00 88.19 179 ASN A N 1
ATOM 1411 C CA . ASN A 1 179 ? -0.121 -10.388 26.890 1.00 88.19 179 ASN A CA 1
ATOM 1412 C C . ASN A 1 179 ? 1.200 -10.568 27.647 1.00 88.19 179 ASN A C 1
ATOM 1414 O O . ASN A 1 179 ? 2.128 -11.225 27.177 1.00 88.19 179 ASN A O 1
ATOM 1418 N N . LEU A 1 180 ? 1.275 -9.977 28.831 1.00 89.94 180 LEU A N 1
ATOM 1419 C CA . LEU A 1 180 ? 2.452 -9.923 29.681 1.00 89.94 180 LEU A CA 1
ATOM 1420 C C . LEU A 1 180 ? 2.138 -10.628 30.996 1.00 89.94 180 LEU A C 1
ATOM 1422 O O . LEU A 1 180 ? 1.160 -10.303 31.663 1.00 89.94 180 LEU A O 1
ATOM 1426 N N . ASN A 1 181 ? 2.986 -11.577 31.384 1.00 89.50 181 ASN A N 1
ATOM 1427 C CA . ASN A 1 181 ? 2.858 -12.288 32.653 1.00 89.50 181 ASN A CA 1
ATOM 1428 C C . ASN A 1 181 ? 3.929 -11.800 33.636 1.00 89.50 181 ASN A C 1
ATOM 1430 O O . ASN A 1 181 ? 4.870 -12.516 33.984 1.00 89.50 181 ASN A O 1
ATOM 1434 N N . PHE A 1 182 ? 3.849 -10.520 33.998 1.00 90.19 182 PHE A N 1
ATOM 1435 C CA . PHE A 1 182 ? 4.765 -9.903 34.952 1.00 90.19 182 PHE A CA 1
ATOM 1436 C C . PHE A 1 182 ? 4.110 -9.783 36.322 1.00 90.19 182 PHE A C 1
ATOM 1438 O O . PHE A 1 182 ? 2.921 -9.524 36.437 1.00 90.19 182 PHE A O 1
ATOM 1445 N N . THR A 1 183 ? 4.915 -9.899 37.375 1.00 90.69 183 THR A N 1
ATOM 1446 C CA . THR A 1 183 ? 4.485 -9.669 38.766 1.00 90.69 183 THR A CA 1
ATOM 1447 C C . THR A 1 183 ? 4.997 -8.340 39.323 1.00 90.69 183 THR A C 1
ATOM 1449 O O . THR A 1 183 ? 4.663 -7.942 40.437 1.00 90.69 183 THR A O 1
ATOM 1452 N N . LYS A 1 184 ? 5.831 -7.633 38.551 1.00 93.12 184 LYS A N 1
ATOM 1453 C CA . LYS A 1 184 ? 6.579 -6.450 38.984 1.00 93.12 184 LYS A CA 1
ATOM 1454 C C . LYS A 1 184 ? 6.115 -5.198 38.254 1.00 93.12 184 LYS A C 1
ATOM 1456 O O . LYS A 1 184 ? 5.766 -5.236 37.076 1.00 93.12 184 LYS A O 1
ATOM 1461 N N . LYS A 1 185 ? 6.164 -4.060 38.953 1.00 94.75 185 LYS A N 1
ATOM 1462 C CA . LYS A 1 185 ? 5.797 -2.758 38.386 1.00 94.75 185 LYS A CA 1
ATOM 1463 C C . LYS A 1 185 ? 6.852 -2.274 37.398 1.00 94.75 185 LYS A C 1
ATOM 1465 O O . LYS A 1 185 ? 8.039 -2.217 37.731 1.00 94.75 185 LYS A O 1
ATOM 1470 N N . VAL A 1 186 ? 6.414 -1.889 36.206 1.00 95.88 186 VAL A N 1
ATOM 1471 C CA . VAL A 1 186 ? 7.281 -1.363 35.149 1.00 95.88 186 VAL A CA 1
ATOM 1472 C C . VAL A 1 186 ? 7.543 0.118 35.392 1.00 95.88 186 VAL A C 1
ATOM 1474 O O . VAL A 1 186 ? 6.624 0.888 35.654 1.00 95.88 186 VAL A O 1
ATOM 1477 N N . LYS A 1 187 ? 8.819 0.503 35.322 1.00 94.69 187 LYS A N 1
ATOM 1478 C CA . LYS A 1 187 ? 9.290 1.889 35.425 1.00 94.69 187 LYS A CA 1
ATOM 1479 C C . LYS A 1 187 ? 9.401 2.543 34.049 1.00 94.69 187 LYS A C 1
ATOM 1481 O O . LYS A 1 187 ? 9.128 3.729 33.904 1.00 94.69 187 LYS A O 1
ATOM 1486 N N . LYS A 1 188 ? 9.861 1.784 33.052 1.00 95.75 188 LYS A N 1
ATOM 1487 C CA . LYS A 1 188 ? 10.041 2.256 31.674 1.00 95.75 188 LYS A CA 1
ATOM 1488 C C . LYS A 1 188 ? 10.129 1.099 30.688 1.00 95.75 188 LYS A C 1
ATOM 1490 O O . LYS A 1 188 ? 10.544 -0.004 31.054 1.00 95.75 188 LYS A O 1
ATOM 1495 N N . VAL A 1 189 ? 9.787 1.379 29.437 1.00 97.00 189 VAL A N 1
ATOM 1496 C CA . VAL A 1 189 ? 9.869 0.434 28.319 1.00 97.00 189 VAL A CA 1
ATOM 1497 C C . VAL A 1 189 ? 10.802 1.008 27.269 1.00 97.00 189 VAL A C 1
ATOM 1499 O O . VAL A 1 189 ? 10.735 2.189 26.954 1.00 97.00 189 VAL A O 1
ATOM 1502 N N . ARG A 1 190 ? 11.695 0.186 26.731 1.00 94.44 190 ARG A N 1
ATOM 1503 C CA . ARG A 1 190 ? 12.642 0.591 25.699 1.00 94.44 190 ARG A CA 1
ATOM 1504 C C . ARG A 1 190 ? 12.449 -0.256 24.455 1.00 94.44 190 ARG A C 1
ATOM 1506 O O . ARG A 1 190 ? 12.557 -1.480 24.525 1.00 94.44 190 ARG A O 1
ATOM 1513 N N . ILE A 1 191 ? 12.207 0.408 23.334 1.00 93.31 191 ILE A N 1
ATOM 1514 C CA . ILE A 1 191 ? 12.046 -0.222 22.029 1.00 93.31 191 ILE A CA 1
ATOM 1515 C C . ILE A 1 191 ? 13.324 -0.019 21.227 1.00 93.31 191 ILE A C 1
ATOM 1517 O O . ILE A 1 191 ? 13.781 1.106 21.043 1.00 93.31 191 ILE A O 1
ATOM 1521 N N . TYR A 1 192 ? 13.887 -1.123 20.754 1.00 89.62 192 TYR A N 1
ATOM 1522 C CA . TYR A 1 192 ? 15.043 -1.162 19.875 1.00 89.62 192 TYR A CA 1
ATOM 1523 C C . TYR A 1 192 ? 14.561 -1.464 18.455 1.00 89.62 192 TYR A C 1
ATOM 1525 O O . TYR A 1 192 ? 14.247 -2.622 18.170 1.00 89.62 192 TYR A O 1
ATOM 1533 N N . PRO A 1 193 ? 14.459 -0.471 17.560 1.00 86.81 193 PRO A N 1
ATOM 1534 C CA . PRO A 1 193 ? 14.168 -0.730 16.159 1.00 86.81 193 PRO A CA 1
ATOM 1535 C C . PRO A 1 193 ? 15.338 -1.460 15.481 1.00 86.81 193 PRO A C 1
ATOM 1537 O O . PRO A 1 193 ? 16.482 -1.408 15.933 1.00 86.81 193 PRO A O 1
ATOM 1540 N N . ASN A 1 194 ? 15.041 -2.192 14.409 1.00 79.19 194 ASN A N 1
ATOM 1541 C CA . ASN A 1 194 ? 16.040 -2.963 13.662 1.00 79.19 194 ASN A CA 1
ATOM 1542 C C . ASN A 1 194 ? 16.770 -2.127 12.595 1.00 79.19 194 ASN A C 1
ATOM 1544 O O . ASN A 1 194 ? 17.839 -2.506 12.130 1.00 79.19 194 ASN A O 1
ATOM 1548 N N . ASN A 1 195 ? 16.214 -0.970 12.229 1.00 76.44 195 ASN A N 1
ATOM 1549 C CA . ASN A 1 195 ? 16.849 0.042 11.390 1.00 76.44 195 ASN A CA 1
ATOM 1550 C C . ASN A 1 195 ? 16.339 1.441 11.779 1.00 76.44 195 ASN A C 1
ATOM 1552 O O . ASN A 1 195 ? 15.448 1.581 12.615 1.00 76.44 195 ASN A O 1
ATOM 1556 N N . ASN A 1 196 ? 16.907 2.474 11.169 1.00 76.75 196 ASN A N 1
ATOM 1557 C CA . ASN A 1 196 ? 16.554 3.873 11.402 1.00 76.75 196 ASN A CA 1
ATOM 1558 C C . ASN A 1 196 ? 15.195 4.293 10.808 1.00 76.75 196 ASN A C 1
ATOM 1560 O O . ASN A 1 196 ? 14.688 5.346 11.162 1.00 76.75 196 ASN A O 1
ATOM 1564 N N . TYR A 1 197 ? 14.573 3.467 9.966 1.00 77.44 197 TYR A N 1
ATOM 1565 C CA . TYR A 1 197 ? 13.320 3.777 9.273 1.00 77.44 197 TYR A CA 1
ATOM 1566 C C . TYR A 1 197 ? 12.074 3.181 9.940 1.00 77.44 197 TYR A C 1
ATOM 1568 O O . TYR A 1 197 ? 10.997 3.229 9.355 1.00 77.44 197 TYR A O 1
ATOM 1576 N N . VAL A 1 198 ? 12.185 2.575 11.123 1.00 85.50 198 VAL A N 1
ATOM 1577 C CA . VAL A 1 198 ? 11.001 2.089 11.845 1.00 85.50 198 VAL A CA 1
ATOM 1578 C C . VAL A 1 198 ? 10.303 3.282 12.495 1.00 85.50 198 VAL A C 1
ATOM 1580 O O . VAL A 1 198 ? 10.874 3.908 13.387 1.00 85.50 198 VAL A O 1
ATOM 1583 N N . GLY A 1 199 ? 9.086 3.582 12.039 1.00 89.00 199 GLY A N 1
ATOM 1584 C CA . GLY A 1 199 ? 8.245 4.643 12.600 1.00 89.00 199 GLY A CA 1
ATOM 1585 C C . GLY A 1 199 ? 7.372 4.108 13.732 1.00 89.00 199 GLY A C 1
ATOM 1586 O O . GLY A 1 199 ? 6.653 3.132 13.519 1.00 89.00 199 GLY A O 1
ATOM 1587 N N . ILE A 1 200 ? 7.436 4.720 14.915 1.00 91.19 200 ILE A N 1
ATOM 1588 C CA . ILE A 1 200 ? 6.634 4.360 16.094 1.00 91.19 200 ILE A CA 1
ATOM 1589 C C . ILE A 1 200 ? 5.735 5.540 16.444 1.00 91.19 200 ILE A C 1
ATOM 1591 O O . ILE A 1 200 ? 6.229 6.630 16.709 1.00 91.19 200 ILE A O 1
ATOM 1595 N N . ASP A 1 201 ? 4.435 5.293 16.458 1.00 91.62 201 ASP A N 1
ATOM 1596 C CA . ASP A 1 201 ? 3.386 6.302 16.640 1.00 91.62 201 ASP A CA 1
ATOM 1597 C C . ASP A 1 201 ? 2.849 6.304 18.076 1.00 91.62 201 ASP A C 1
ATOM 1599 O O . ASP A 1 201 ? 2.729 7.335 18.714 1.00 91.62 201 ASP A O 1
ATOM 1603 N N . ALA A 1 202 ? 2.635 5.130 18.673 1.00 93.19 202 ALA A N 1
ATOM 1604 C CA . ALA A 1 202 ? 2.177 5.067 20.056 1.00 93.19 202 ALA A CA 1
ATOM 1605 C C . ALA A 1 202 ? 2.592 3.778 20.762 1.00 93.19 202 ALA A C 1
ATOM 1607 O O . ALA A 1 202 ? 2.851 2.736 20.150 1.00 93.19 202 ALA A O 1
ATOM 1608 N N . ILE A 1 203 ? 2.591 3.842 22.092 1.00 95.12 203 ILE A N 1
ATOM 1609 C CA . ILE A 1 203 ? 2.687 2.682 22.978 1.00 95.12 203 ILE A CA 1
ATOM 1610 C C . ILE A 1 203 ? 1.672 2.807 24.115 1.00 95.12 203 ILE A C 1
ATOM 1612 O O . ILE A 1 203 ? 1.578 3.839 24.783 1.00 95.12 203 ILE A O 1
ATOM 1616 N N . GLN A 1 204 ? 0.951 1.720 24.371 1.00 95.06 204 GLN A N 1
ATOM 1617 C CA . GLN A 1 204 ? -0.042 1.604 25.432 1.00 95.06 204 GLN A CA 1
ATOM 1618 C C . GLN A 1 204 ? 0.304 0.441 26.361 1.00 95.06 204 GLN A C 1
ATOM 1620 O O . GLN A 1 204 ? 0.688 -0.638 25.907 1.00 95.06 204 GLN A O 1
ATOM 1625 N N . LEU A 1 205 ? 0.115 0.649 27.663 1.00 93.62 205 LEU A N 1
ATOM 1626 C CA . LEU A 1 205 ? 0.104 -0.409 28.667 1.00 93.62 205 LEU A CA 1
ATOM 1627 C C . LEU A 1 205 ? -1.269 -0.491 29.327 1.00 93.62 205 LEU A C 1
ATOM 1629 O O . LEU A 1 205 ? -1.847 0.529 29.705 1.00 93.62 205 LEU A O 1
ATOM 1633 N N . ILE A 1 206 ? -1.739 -1.722 29.513 1.00 90.62 206 ILE A N 1
ATOM 1634 C CA . ILE A 1 206 ? -2.899 -2.040 30.345 1.00 90.62 206 ILE A CA 1
ATOM 1635 C C . ILE A 1 206 ? -2.396 -2.814 31.557 1.00 90.62 206 ILE A C 1
ATOM 1637 O O . ILE A 1 206 ? -1.683 -3.810 31.405 1.00 90.62 206 ILE A O 1
ATOM 1641 N N . SER A 1 207 ? -2.708 -2.329 32.756 1.00 92.56 207 SER A N 1
ATOM 1642 C CA . SER A 1 207 ? -2.251 -2.937 34.006 1.00 92.56 207 SER A CA 1
ATOM 1643 C C . SER A 1 207 ? -3.059 -4.166 34.417 1.00 92.56 207 SER A C 1
ATOM 1645 O O . SER A 1 207 ? -4.143 -4.390 33.900 1.00 92.56 207 SER A O 1
ATOM 1647 N N . THR A 1 208 ? -2.585 -4.923 35.406 1.00 91.00 208 THR A N 1
ATOM 1648 C CA . THR A 1 208 ? -3.484 -5.769 36.201 1.00 91.00 208 THR A CA 1
ATOM 1649 C C . THR A 1 208 ? -4.354 -4.880 37.104 1.00 91.00 208 THR A C 1
ATOM 1651 O O . THR A 1 208 ? -3.875 -3.805 37.517 1.00 91.00 208 THR A O 1
ATOM 1654 N N . PRO A 1 209 ? -5.588 -5.292 37.442 1.00 86.50 209 PRO A N 1
ATOM 1655 C CA . PRO A 1 209 ? -6.476 -4.540 38.331 1.00 86.50 209 PRO A CA 1
ATOM 1656 C C . PRO A 1 209 ? -5.861 -4.210 39.694 1.00 86.50 209 PRO A C 1
ATOM 1658 O O . PRO A 1 209 ? -5.913 -3.076 40.162 1.00 86.50 209 PRO A O 1
ATOM 1661 N N . GLU A 1 210 ? -5.172 -5.171 40.309 1.00 85.94 210 GLU A N 1
ATOM 1662 C CA . GLU A 1 210 ? -4.638 -5.044 41.671 1.00 85.94 210 GLU A CA 1
ATOM 1663 C C . GLU A 1 210 ? -3.529 -3.989 41.753 1.00 85.94 210 GLU A C 1
ATOM 1665 O O . GLU A 1 210 ? -3.294 -3.364 42.793 1.00 85.94 210 GLU A O 1
ATOM 1670 N N . SER A 1 211 ? -2.815 -3.783 40.644 1.00 87.38 211 SER A N 1
ATOM 1671 C CA . SER A 1 211 ? -1.714 -2.828 40.583 1.00 87.38 211 SER A CA 1
ATOM 1672 C C . SER A 1 211 ? -2.178 -1.382 40.357 1.00 87.38 211 SER A C 1
ATOM 1674 O O . SER A 1 211 ? -1.426 -0.449 40.673 1.00 87.38 211 SER A O 1
ATOM 1676 N N . ALA A 1 212 ? -3.412 -1.184 39.882 1.00 83.69 212 ALA A N 1
ATOM 1677 C CA . ALA A 1 212 ? -4.005 0.105 39.539 1.00 83.69 212 ALA A CA 1
ATOM 1678 C C . ALA A 1 212 ? -4.816 0.713 40.692 1.00 83.69 212 ALA A C 1
ATOM 1680 O O . ALA A 1 212 ? -6.026 0.895 40.615 1.00 83.69 212 ALA A O 1
ATOM 1681 N N . ARG A 1 213 ? -4.124 1.148 41.754 1.00 82.94 213 ARG A N 1
ATOM 1682 C CA . ARG A 1 213 ? -4.764 1.770 42.936 1.00 82.94 213 ARG A CA 1
ATOM 1683 C C . ARG A 1 213 ? -5.683 2.955 42.617 1.00 82.94 213 ARG A C 1
ATOM 1685 O O . ARG A 1 213 ? -6.617 3.202 43.369 1.00 82.94 213 ARG A O 1
ATOM 1692 N N . ILE A 1 214 ? -5.415 3.681 41.531 1.00 81.06 214 ILE A N 1
ATOM 1693 C CA . ILE A 1 214 ? -6.242 4.811 41.088 1.00 81.06 214 ILE A CA 1
ATOM 1694 C C . ILE A 1 214 ? -7.623 4.370 40.586 1.00 81.06 214 ILE A C 1
ATOM 1696 O O . ILE A 1 214 ? -8.585 5.123 40.698 1.00 81.06 214 ILE A O 1
ATOM 1700 N N . CYS A 1 215 ? -7.730 3.135 40.095 1.00 78.69 215 CYS A N 1
ATOM 1701 C CA . CYS A 1 215 ? -8.977 2.558 39.615 1.00 78.69 215 CYS A CA 1
ATOM 1702 C C . CYS A 1 215 ? -9.843 1.998 40.752 1.00 78.69 215 CYS A C 1
ATOM 1704 O O . CYS A 1 215 ? -11.055 1.909 40.597 1.00 78.69 215 CYS A O 1
ATOM 1706 N N . ASN A 1 216 ? -9.271 1.727 41.932 1.00 77.94 216 ASN A N 1
ATOM 1707 C CA . ASN A 1 216 ? -10.021 1.228 43.093 1.00 77.94 216 ASN A CA 1
ATOM 1708 C C . ASN A 1 216 ? -11.074 2.223 43.610 1.00 77.94 216 ASN A C 1
ATOM 1710 O O . ASN A 1 216 ? -12.070 1.816 44.199 1.00 77.94 216 ASN A O 1
ATOM 1714 N N . SER A 1 217 ? -10.854 3.528 43.421 1.00 72.88 217 SER A N 1
ATOM 1715 C CA . SER A 1 217 ? -11.823 4.574 43.776 1.00 72.88 217 SER A CA 1
ATOM 1716 C C . SER A 1 217 ? -12.887 4.814 42.702 1.00 72.88 217 SER A C 1
ATOM 1718 O O . SER A 1 217 ? -13.822 5.585 42.931 1.00 72.88 217 SER A O 1
ATOM 1720 N N . CYS A 1 218 ? -12.752 4.191 41.529 1.00 71.56 218 CYS A N 1
ATOM 1721 C CA . CYS A 1 218 ? -13.665 4.390 40.414 1.00 71.56 218 CYS A CA 1
ATOM 1722 C C . CYS A 1 218 ? -14.920 3.543 40.596 1.00 71.56 218 CYS A C 1
ATOM 1724 O O . CYS A 1 218 ? -14.859 2.354 40.903 1.00 71.56 218 CYS A O 1
ATOM 1726 N N . ARG A 1 219 ? -16.085 4.168 40.411 1.00 69.19 219 ARG A N 1
ATOM 1727 C CA . ARG A 1 219 ? -17.357 3.444 40.420 1.00 69.19 219 ARG A CA 1
ATOM 1728 C C . ARG A 1 219 ? -17.583 2.823 39.043 1.00 69.19 219 ARG A C 1
ATOM 1730 O O . ARG A 1 219 ? -17.370 3.522 38.051 1.00 69.19 219 ARG A O 1
ATOM 1737 N N . PRO A 1 220 ? -18.038 1.561 38.971 1.00 65.06 220 PRO A N 1
ATOM 1738 C CA . PRO A 1 220 ? -18.314 0.918 37.699 1.00 65.06 220 PRO A CA 1
ATOM 1739 C C . PRO A 1 220 ? -19.431 1.666 36.973 1.00 65.06 220 PRO A C 1
ATOM 1741 O O . PRO A 1 220 ? -20.455 2.026 37.565 1.00 65.06 220 PRO A O 1
ATOM 1744 N N . THR A 1 221 ? -19.208 1.909 35.689 1.00 70.69 221 THR A N 1
ATOM 1745 C CA . THR A 1 221 ? -20.176 2.537 34.799 1.00 70.69 221 THR A CA 1
ATOM 1746 C C . THR A 1 221 ? -21.356 1.591 34.589 1.00 70.69 221 THR A C 1
ATOM 1748 O O . THR A 1 221 ? -21.161 0.429 34.242 1.00 70.69 221 THR A O 1
ATOM 1751 N N . LYS A 1 222 ? -22.584 2.072 34.800 1.00 79.62 222 LYS A N 1
ATOM 1752 C CA . LYS A 1 222 ? -23.803 1.350 34.415 1.00 79.62 222 LYS A CA 1
ATOM 1753 C C . LYS A 1 222 ? -24.444 2.054 33.235 1.00 79.62 222 LYS A C 1
ATOM 1755 O O . LYS A 1 222 ? -24.573 3.268 33.249 1.00 79.62 222 LYS A O 1
ATOM 1760 N N . TYR A 1 223 ? -24.897 1.306 32.250 1.00 83.50 223 TYR A N 1
ATOM 1761 C CA . TYR A 1 223 ? -25.636 1.815 31.107 1.00 83.50 223 TYR A CA 1
ATOM 1762 C C . TYR A 1 223 ? -27.118 1.523 31.288 1.00 83.50 223 TYR A C 1
ATOM 1764 O O . TYR A 1 223 ? -27.492 0.404 31.642 1.00 83.50 223 TYR A O 1
ATOM 1772 N N . ARG A 1 224 ? -27.961 2.526 31.054 1.00 88.50 224 ARG A N 1
ATOM 1773 C CA . ARG A 1 224 ? -29.411 2.373 30.946 1.00 88.50 224 ARG A CA 1
ATOM 1774 C C . ARG A 1 224 ? -29.756 2.240 29.469 1.00 88.50 224 ARG A C 1
ATOM 1776 O O . ARG A 1 224 ? -29.538 3.180 28.708 1.00 88.50 224 ARG A O 1
ATOM 1783 N N . VAL A 1 225 ? -30.277 1.081 29.076 1.00 91.25 225 VAL A N 1
ATOM 1784 C CA . VAL A 1 225 ? -30.723 0.831 27.700 1.00 91.25 225 VAL A CA 1
ATOM 1785 C C . VAL A 1 225 ? -32.198 1.197 27.612 1.00 91.25 225 VAL A C 1
ATOM 1787 O O . VAL A 1 225 ? -33.036 0.627 28.313 1.00 91.25 225 VAL A O 1
ATOM 1790 N N . MET A 1 226 ? -32.511 2.164 26.761 1.00 91.25 226 MET A N 1
ATOM 1791 C CA . MET A 1 226 ? -33.866 2.630 26.491 1.00 91.25 226 MET A CA 1
ATOM 1792 C C . MET A 1 226 ? -34.274 2.216 25.080 1.00 91.25 226 MET A C 1
ATOM 1794 O O . MET A 1 226 ? -33.444 2.135 24.174 1.00 91.25 226 MET A O 1
ATOM 1798 N N . ARG A 1 227 ? -35.561 1.925 24.899 1.00 92.69 227 ARG A N 1
ATOM 1799 C CA . ARG A 1 227 ? -36.131 1.484 23.626 1.00 92.69 227 ARG A CA 1
ATOM 1800 C C . ARG A 1 227 ? -37.536 2.049 23.471 1.00 92.69 227 ARG A C 1
ATOM 1802 O O . ARG A 1 227 ? -38.253 2.146 24.458 1.00 92.69 227 ARG A O 1
ATOM 1809 N N . SER A 1 228 ? -37.942 2.361 22.247 1.00 90.88 228 SER A N 1
ATOM 1810 C CA . SER A 1 228 ? -39.344 2.561 21.866 1.00 90.88 228 SER A CA 1
ATOM 1811 C C . SER A 1 228 ? -39.718 1.551 20.774 1.00 90.88 228 SER A C 1
ATOM 1813 O O . SER A 1 228 ? -38.988 1.518 19.784 1.00 90.88 228 SER A O 1
ATOM 1815 N N . PRO A 1 229 ? -40.775 0.720 20.912 1.00 91.81 229 PRO A N 1
ATOM 1816 C CA . PRO A 1 229 ? -41.649 0.563 22.081 1.00 91.81 229 PRO A CA 1
ATOM 1817 C C . PRO A 1 229 ? -40.896 0.162 23.355 1.00 91.81 229 PRO A C 1
ATOM 1819 O O . PRO A 1 229 ? -39.884 -0.539 23.288 1.00 91.81 229 PRO A O 1
ATOM 1822 N N . GLU A 1 230 ? -41.383 0.605 24.512 1.00 90.31 230 GLU A N 1
ATOM 1823 C CA . GLU A 1 230 ? -40.678 0.440 25.786 1.00 90.31 230 GLU A CA 1
ATOM 1824 C C . GLU A 1 230 ? -40.459 -1.026 26.179 1.00 90.31 230 GLU A C 1
ATOM 1826 O O . GLU A 1 230 ? -41.165 -1.950 25.758 1.00 90.31 230 GLU A O 1
ATOM 1831 N N . PHE A 1 231 ? -39.418 -1.259 26.977 1.00 89.88 231 PHE A N 1
ATOM 1832 C CA . PHE A 1 231 ? -39.233 -2.542 27.640 1.00 89.88 231 PHE A CA 1
ATOM 1833 C C . PHE A 1 231 ? -40.286 -2.714 28.736 1.00 89.88 231 PHE A C 1
ATOM 1835 O O . PHE A 1 231 ? -40.651 -1.758 29.412 1.00 89.88 231 PHE A O 1
ATOM 1842 N N . GLN A 1 232 ? -40.704 -3.955 28.996 1.00 83.50 232 GLN A N 1
ATOM 1843 C CA . GLN A 1 232 ? -41.585 -4.250 30.135 1.00 83.50 232 GLN A CA 1
ATOM 1844 C C . GLN A 1 232 ? -40.951 -3.872 31.483 1.00 83.50 232 GLN A C 1
ATOM 1846 O O . GLN A 1 232 ? -41.657 -3.634 32.460 1.00 83.50 232 GLN A O 1
ATOM 1851 N N . ARG A 1 233 ? -39.613 -3.864 31.556 1.00 84.12 233 ARG A N 1
ATOM 1852 C CA . ARG A 1 233 ? -38.836 -3.459 32.730 1.00 84.12 233 ARG A CA 1
ATOM 1853 C C . ARG A 1 233 ? -37.623 -2.635 32.297 1.00 84.12 233 ARG A C 1
ATOM 1855 O O . ARG A 1 233 ? -37.057 -2.935 31.248 1.00 84.12 233 ARG A O 1
ATOM 1862 N N . PRO A 1 234 ? -37.178 -1.661 33.109 1.00 83.31 234 PRO A N 1
ATOM 1863 C CA . PRO A 1 234 ? -35.952 -0.917 32.840 1.00 83.31 234 PRO A CA 1
ATOM 1864 C C . PRO A 1 234 ? -34.743 -1.851 32.709 1.00 83.31 234 PRO A C 1
ATOM 1866 O O . PRO A 1 234 ? -34.527 -2.710 33.567 1.00 83.31 234 PRO A O 1
ATOM 1869 N N . VAL A 1 235 ? -33.947 -1.666 31.656 1.00 89.56 235 VAL A N 1
ATOM 1870 C CA . VAL A 1 235 ? -32.759 -2.480 31.375 1.00 89.56 235 VAL A CA 1
ATOM 1871 C C . VAL A 1 235 ? -31.507 -1.712 31.782 1.00 89.56 235 VAL A C 1
ATOM 1873 O O . VAL A 1 235 ? -31.272 -0.594 31.320 1.00 89.56 235 VAL A O 1
ATOM 1876 N N . TYR A 1 236 ? -30.686 -2.336 32.626 1.00 88.25 236 TYR A N 1
ATOM 1877 C CA . TYR A 1 236 ? -29.378 -1.824 33.019 1.00 88.25 236 TYR A CA 1
ATOM 1878 C C . TYR A 1 236 ? -28.306 -2.879 32.762 1.00 88.25 236 TYR A C 1
ATOM 1880 O O . TYR A 1 236 ? -28.508 -4.044 33.098 1.00 88.25 236 TYR A O 1
ATOM 1888 N N . THR A 1 237 ? -27.164 -2.473 32.217 1.00 84.25 237 THR A N 1
ATOM 1889 C CA . THR A 1 237 ? -26.011 -3.355 31.986 1.00 84.25 237 THR A CA 1
ATOM 1890 C C . THR A 1 237 ? -24.709 -2.646 32.335 1.00 84.25 237 THR A C 1
ATOM 1892 O O . THR A 1 237 ? -24.633 -1.421 32.278 1.00 84.25 237 THR A O 1
ATOM 1895 N N . SER A 1 238 ? -23.698 -3.394 32.764 1.00 76.88 238 SER A N 1
ATOM 1896 C CA . SER A 1 238 ? -22.328 -2.886 32.876 1.00 76.88 238 SER A CA 1
ATOM 1897 C C . SER A 1 238 ? -21.591 -2.970 31.547 1.00 76.88 238 SER A C 1
ATOM 1899 O O . SER A 1 238 ? -20.714 -2.154 31.309 1.00 76.88 238 SER A O 1
ATOM 1901 N N . ASP A 1 239 ? -21.963 -3.893 30.666 1.00 76.56 239 ASP A N 1
ATOM 1902 C CA . ASP A 1 239 ? -21.268 -4.120 29.401 1.00 76.56 239 ASP A CA 1
ATOM 1903 C C . ASP A 1 239 ? -21.635 -3.055 28.368 1.00 76.56 239 ASP A C 1
ATOM 1905 O O . ASP A 1 239 ? -22.725 -2.488 28.404 1.00 76.56 239 ASP A O 1
ATOM 1909 N N . THR A 1 240 ? -20.757 -2.823 27.392 1.00 79.94 240 THR A N 1
ATOM 1910 C CA . THR A 1 240 ? -21.043 -1.964 26.229 1.00 79.94 240 THR A CA 1
ATOM 1911 C C . THR A 1 240 ? -21.818 -2.695 25.126 1.00 79.94 240 THR A C 1
ATOM 1913 O O . THR A 1 240 ? -21.773 -2.305 23.961 1.00 79.94 240 THR A O 1
ATOM 1916 N N . MET A 1 241 ? -22.494 -3.787 25.489 1.00 84.06 241 MET A N 1
ATOM 1917 C CA . MET A 1 241 ? -23.254 -4.665 24.609 1.00 84.06 241 MET A CA 1
ATOM 1918 C C . MET A 1 241 ? -24.531 -5.133 25.317 1.00 84.06 241 MET A C 1
ATOM 1920 O O . MET A 1 241 ? -24.538 -5.372 26.526 1.00 84.06 241 MET A O 1
ATOM 1924 N N . TYR A 1 242 ? -25.621 -5.287 24.566 1.00 89.75 242 TYR A N 1
ATOM 1925 C CA . TYR A 1 242 ? -26.885 -5.814 25.074 1.00 89.75 242 TYR A CA 1
ATOM 1926 C C . TYR A 1 242 ? -27.631 -6.616 24.005 1.00 89.75 242 TYR A C 1
ATOM 1928 O O . TYR A 1 242 ? -27.768 -6.165 22.870 1.00 89.75 242 TYR A O 1
ATOM 1936 N N . THR A 1 243 ? -28.163 -7.781 24.381 1.00 90.94 243 THR A N 1
ATOM 1937 C CA . THR A 1 243 ? -29.028 -8.598 23.516 1.00 90.94 243 THR A CA 1
ATOM 1938 C C . THR A 1 243 ? -30.487 -8.468 23.943 1.00 90.94 243 THR A C 1
ATOM 1940 O O . THR A 1 243 ? -30.897 -8.991 24.981 1.00 90.94 243 THR A O 1
ATOM 1943 N N . ASP A 1 244 ? -31.291 -7.824 23.103 1.00 91.44 244 ASP A N 1
ATOM 1944 C CA . ASP A 1 244 ? -32.736 -7.716 23.250 1.00 91.44 244 ASP A CA 1
ATOM 1945 C C . ASP A 1 244 ? -33.423 -8.958 22.668 1.00 91.44 244 ASP A C 1
ATOM 1947 O O . ASP A 1 244 ? -33.375 -9.200 21.464 1.00 91.44 244 ASP A O 1
ATOM 1951 N N . LYS A 1 245 ? -34.069 -9.749 23.529 1.00 91.06 245 LYS A N 1
ATOM 1952 C CA . LYS A 1 245 ? -34.836 -10.959 23.163 1.00 91.06 245 LYS A CA 1
ATOM 1953 C C . LYS A 1 245 ? -36.349 -10.723 23.089 1.00 91.06 245 LYS A C 1
ATOM 1955 O O . LYS A 1 245 ? -37.116 -11.668 22.953 1.00 91.06 245 LYS A O 1
ATOM 1960 N N . SER A 1 246 ? -36.792 -9.479 23.260 1.00 90.44 246 SER A N 1
ATOM 1961 C CA . SER A 1 246 ? -38.211 -9.097 23.300 1.00 90.44 246 SER A CA 1
ATOM 1962 C C . SER A 1 246 ? -38.678 -8.418 22.010 1.00 90.44 246 SER A C 1
ATOM 1964 O O . SER A 1 246 ? -39.701 -7.731 21.993 1.00 90.44 246 SER A O 1
ATOM 1966 N N . VAL A 1 247 ? -37.900 -8.577 20.940 1.00 89.69 247 VAL A N 1
ATOM 1967 C CA . VAL A 1 247 ? -38.175 -8.009 19.623 1.00 89.69 247 VAL A CA 1
ATOM 1968 C C . VAL A 1 247 ? -39.210 -8.831 18.859 1.00 89.69 247 VAL A C 1
ATOM 1970 O O . VAL A 1 247 ? -39.265 -10.053 18.960 1.00 89.69 247 VAL A O 1
ATOM 1973 N N . ILE A 1 248 ? -40.041 -8.137 18.085 1.00 88.19 248 ILE A N 1
ATOM 1974 C CA . ILE A 1 248 ? -41.117 -8.699 17.270 1.00 88.19 248 ILE A CA 1
ATOM 1975 C C . ILE A 1 248 ? -40.860 -8.307 15.820 1.00 88.19 248 ILE A C 1
ATOM 1977 O O . ILE A 1 248 ? -40.582 -7.146 15.514 1.00 88.19 248 ILE A O 1
ATOM 1981 N N . ARG A 1 249 ? -40.946 -9.284 14.915 1.00 85.31 249 ARG A N 1
ATOM 1982 C CA . ARG A 1 249 ? -40.624 -9.095 13.498 1.00 85.31 249 ARG A CA 1
ATOM 1983 C C . ARG A 1 249 ? -41.528 -8.036 12.859 1.00 85.31 249 ARG A C 1
ATOM 1985 O O . ARG A 1 249 ? -42.739 -8.052 13.053 1.00 85.31 249 ARG A O 1
ATOM 1992 N N . GLY A 1 250 ? -40.930 -7.135 12.081 1.00 83.44 250 GLY A N 1
ATOM 1993 C CA . GLY A 1 250 ? -41.612 -6.051 11.369 1.00 83.44 250 GLY A CA 1
ATOM 1994 C C . GLY A 1 250 ? -41.834 -4.773 12.184 1.00 83.44 250 GLY A C 1
ATOM 1995 O O . GLY A 1 250 ? -42.166 -3.747 11.593 1.00 83.44 250 GLY A O 1
ATOM 1996 N N . VAL A 1 251 ? -41.612 -4.799 13.503 1.00 89.69 251 VAL A N 1
ATOM 1997 C CA . VAL A 1 251 ? -41.750 -3.621 14.372 1.00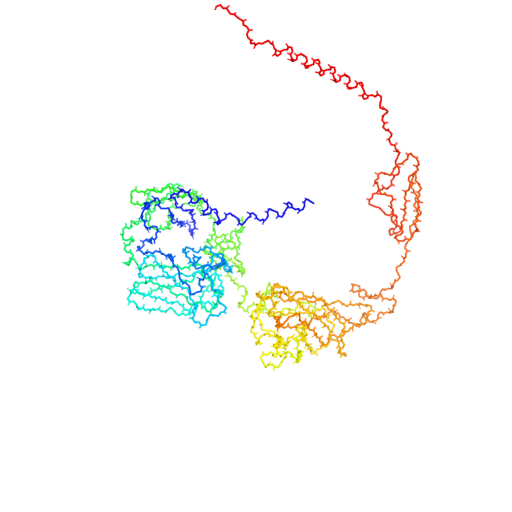 89.69 251 VAL A CA 1
ATOM 1998 C C . VAL A 1 251 ? -40.505 -2.737 14.282 1.00 89.69 251 VAL A C 1
ATOM 2000 O O . VAL A 1 251 ? -39.378 -3.237 14.263 1.00 89.69 251 VAL A O 1
ATOM 2003 N N . ASN A 1 252 ? -40.722 -1.420 14.243 1.00 90.25 252 ASN A N 1
ATOM 2004 C CA . ASN A 1 252 ? -39.664 -0.415 14.300 1.00 90.25 252 ASN A CA 1
ATOM 2005 C C . ASN A 1 252 ? -39.317 -0.105 15.755 1.00 90.25 252 ASN A C 1
ATOM 2007 O O . ASN A 1 252 ? -40.167 0.346 16.521 1.00 90.25 252 ASN A O 1
ATOM 2011 N N . TYR A 1 253 ? -38.057 -0.319 16.100 1.00 91.38 253 TYR A N 1
ATOM 2012 C CA . TYR A 1 253 ? -37.465 -0.022 17.387 1.00 91.38 253 TYR A CA 1
ATOM 2013 C C . TYR A 1 253 ? -36.563 1.206 17.296 1.00 91.38 253 TYR A C 1
ATOM 2015 O O . TYR A 1 253 ? -35.868 1.415 16.304 1.00 91.38 253 TYR A O 1
ATOM 2023 N N . SER A 1 254 ? -36.560 2.016 18.348 1.00 92.56 254 SER A N 1
ATOM 2024 C CA . SER A 1 254 ? -35.637 3.135 18.527 1.00 92.56 254 SER A CA 1
ATOM 2025 C C . SER A 1 254 ? -34.872 2.937 19.828 1.00 92.56 254 SER A C 1
ATOM 2027 O O . SER A 1 254 ? -35.478 3.068 20.889 1.00 92.56 254 SER A O 1
ATOM 2029 N N . TYR A 1 255 ? -33.579 2.616 19.759 1.00 91.75 255 TYR A N 1
ATOM 2030 C CA . TYR A 1 255 ? -32.724 2.406 20.933 1.00 91.75 255 TYR A CA 1
ATOM 2031 C C . TYR A 1 255 ? -31.934 3.667 21.279 1.00 91.75 255 TYR A C 1
ATOM 2033 O O . TYR A 1 255 ? -31.399 4.325 20.390 1.00 91.75 255 TYR A O 1
ATOM 2041 N N . THR A 1 256 ? -31.820 3.978 22.566 1.00 90.69 256 THR A N 1
ATOM 2042 C CA . THR A 1 256 ? -30.962 5.042 23.107 1.00 90.69 256 THR A CA 1
ATOM 2043 C C . THR A 1 256 ? -30.297 4.567 24.392 1.00 90.69 256 THR A C 1
ATOM 2045 O O . THR A 1 256 ? -30.837 3.725 25.113 1.00 90.69 256 THR A O 1
ATOM 2048 N N . ILE A 1 257 ? -29.098 5.073 24.675 1.00 88.12 257 ILE A N 1
ATOM 2049 C CA . ILE A 1 257 ? -28.301 4.626 25.820 1.00 88.12 257 ILE A CA 1
ATOM 2050 C C . ILE A 1 257 ? -27.877 5.817 26.652 1.00 88.12 257 ILE A C 1
ATOM 2052 O O . ILE A 1 257 ? -27.426 6.833 26.131 1.00 88.12 257 ILE A O 1
ATOM 2056 N N . GLU A 1 258 ? -27.989 5.668 27.962 1.00 86.25 258 GLU A N 1
ATOM 2057 C CA . GLU A 1 258 ? -27.506 6.642 28.931 1.00 86.25 258 GLU A CA 1
ATOM 2058 C C . GLU A 1 258 ? -26.495 6.011 29.876 1.00 86.25 258 GLU A C 1
ATOM 2060 O O . GLU A 1 258 ? -26.554 4.819 30.186 1.00 86.25 258 GLU A O 1
ATOM 2065 N N . VAL A 1 259 ? -25.574 6.833 30.362 1.00 79.00 259 VAL A N 1
ATOM 2066 C CA . VAL A 1 259 ? -24.530 6.443 31.299 1.00 79.00 259 VAL A CA 1
ATOM 2067 C C . VAL A 1 259 ? -24.918 6.878 32.706 1.00 79.00 259 VAL A C 1
ATOM 2069 O O . VAL A 1 259 ? -25.095 8.064 32.970 1.00 79.00 259 VAL A O 1
ATOM 2072 N N . ASN A 1 260 ? -24.965 5.921 33.625 1.00 77.50 260 ASN A N 1
ATOM 2073 C CA . ASN A 1 260 ? -25.200 6.106 35.049 1.00 77.50 260 ASN A CA 1
ATOM 2074 C C . ASN A 1 260 ? -23.909 5.822 35.827 1.00 77.50 260 ASN A C 1
ATOM 2076 O O . ASN A 1 260 ? -23.443 4.681 35.894 1.00 77.50 260 ASN A O 1
ATOM 2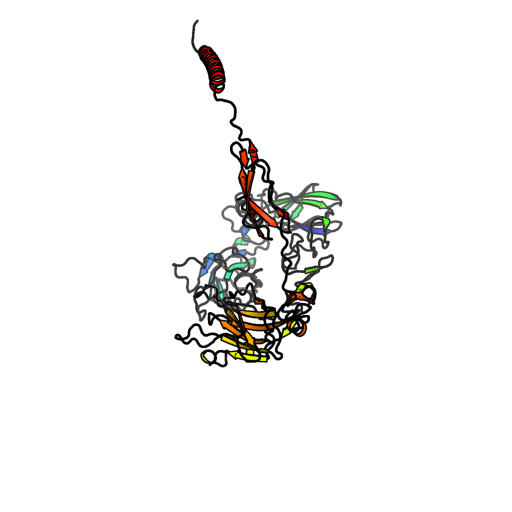080 N N . ILE A 1 261 ? -23.350 6.849 36.472 1.00 69.06 261 ILE A N 1
ATOM 2081 C CA . ILE A 1 261 ? -22.187 6.726 37.363 1.00 69.06 261 ILE A CA 1
ATOM 2082 C C . ILE A 1 261 ? -22.573 7.255 38.745 1.00 69.06 261 ILE A C 1
ATOM 2084 O O . ILE A 1 261 ? -22.635 8.461 38.991 1.00 69.06 261 ILE A O 1
ATOM 2088 N N . GLY A 1 262 ? -22.860 6.343 39.678 1.00 68.62 262 GLY A N 1
ATOM 2089 C CA . GLY A 1 262 ? -23.420 6.716 40.981 1.00 68.62 262 GLY A CA 1
ATOM 2090 C C . GLY A 1 262 ? -24.785 7.399 40.825 1.00 68.62 262 GLY A C 1
ATOM 2091 O O . GLY A 1 262 ? -25.713 6.774 40.327 1.00 68.62 262 GLY A O 1
ATOM 2092 N N . ASN A 1 263 ? -24.890 8.670 41.233 1.00 68.25 263 ASN A N 1
ATOM 2093 C CA . ASN A 1 263 ? -26.117 9.478 41.116 1.00 68.25 263 ASN A CA 1
ATOM 2094 C C . ASN A 1 263 ? -26.118 10.408 39.886 1.00 68.25 263 ASN A C 1
ATOM 2096 O O . ASN A 1 263 ? -27.036 11.209 39.732 1.00 68.25 263 ASN A O 1
ATOM 2100 N N . LYS A 1 264 ? -25.078 10.363 39.045 1.00 67.31 264 LYS A N 1
ATOM 2101 C CA . LYS A 1 264 ? -24.976 11.193 37.838 1.00 67.31 264 LYS A CA 1
ATOM 2102 C C . LYS A 1 264 ? -25.420 10.398 36.615 1.00 67.31 264 LYS A C 1
ATOM 2104 O O . LYS A 1 264 ? -24.982 9.261 36.442 1.00 67.31 264 LYS A O 1
ATOM 2109 N N . VAL A 1 265 ? -26.243 11.026 35.779 1.00 73.69 265 VAL A N 1
ATOM 2110 C CA . VAL A 1 265 ? -26.789 10.462 34.537 1.00 73.69 265 VAL A CA 1
ATOM 2111 C C . VAL A 1 265 ? -26.361 11.349 33.367 1.00 73.69 265 VAL A C 1
ATOM 2113 O O . VAL A 1 265 ? -26.413 12.577 33.477 1.00 73.69 265 VAL A O 1
ATOM 2116 N N . SER A 1 266 ? -25.882 10.751 32.276 1.00 74.69 266 SER A N 1
ATOM 2117 C CA . SER A 1 266 ? -25.571 11.475 31.038 1.00 74.69 266 SER A CA 1
ATOM 2118 C C . SER A 1 266 ? -26.827 11.803 30.226 1.00 74.69 266 SER A C 1
ATOM 2120 O O . SER A 1 266 ? -27.888 11.234 30.449 1.00 74.69 266 SER A O 1
ATOM 2122 N N . GLY A 1 267 ? -26.692 12.658 29.206 1.00 77.25 267 GLY A N 1
ATOM 2123 C CA . GLY A 1 267 ? -27.690 12.701 28.132 1.00 77.25 267 GLY A CA 1
ATOM 2124 C C . GLY A 1 267 ? -27.744 11.372 27.353 1.00 77.25 267 GLY A C 1
ATOM 2125 O O . GLY A 1 267 ? -26.759 10.618 27.390 1.00 77.25 267 GLY A O 1
ATOM 2126 N N . PRO A 1 268 ? -28.864 11.077 26.664 1.00 81.19 268 PRO A N 1
ATOM 2127 C CA . PRO A 1 268 ? -29.001 9.884 25.836 1.00 81.19 268 PRO A CA 1
ATOM 2128 C C . PRO A 1 268 ? -28.125 9.964 24.582 1.00 81.19 268 PRO A C 1
ATOM 2130 O O . PRO A 1 268 ? -27.912 11.041 24.022 1.00 81.19 268 PRO A O 1
ATOM 2133 N N . SER A 1 269 ? -27.635 8.810 24.133 1.00 82.06 269 SER A N 1
ATOM 2134 C CA . SER A 1 269 ? -26.960 8.656 22.843 1.00 82.06 269 SER A CA 1
ATOM 2135 C C . SER A 1 269 ? -27.888 9.041 21.680 1.00 82.06 269 SER A C 1
ATOM 2137 O O . SER A 1 269 ? -29.116 9.001 21.832 1.00 82.06 269 SER A O 1
ATOM 2139 N N . PRO A 1 270 ? -27.338 9.327 20.485 1.00 83.75 270 PRO A N 1
ATOM 2140 C CA . PRO A 1 270 ? -28.126 9.338 19.258 1.00 83.75 270 PRO A CA 1
ATOM 2141 C C . PRO A 1 270 ? -28.961 8.055 19.129 1.00 83.75 270 PRO A C 1
ATOM 2143 O O . PRO A 1 270 ? -28.490 6.964 19.472 1.00 83.75 270 PRO A O 1
ATOM 2146 N N . ALA A 1 271 ? -30.206 8.197 18.668 1.00 86.31 271 ALA A N 1
ATOM 2147 C CA . ALA A 1 271 ? -31.137 7.082 18.561 1.00 86.31 271 ALA A CA 1
ATOM 2148 C C . ALA A 1 271 ? -30.786 6.169 17.378 1.00 86.31 271 ALA A C 1
ATOM 2150 O O . ALA A 1 271 ? -30.655 6.632 16.246 1.00 86.31 271 ALA A O 1
ATOM 2151 N N . LEU A 1 272 ? -30.681 4.865 17.636 1.00 86.50 272 LEU A N 1
ATOM 2152 C CA . LEU A 1 272 ? -30.608 3.843 16.595 1.00 86.50 272 LEU A CA 1
ATOM 2153 C C . LEU A 1 272 ? -32.020 3.411 16.216 1.00 86.50 272 LEU A C 1
ATOM 2155 O O . LEU A 1 272 ? -32.727 2.816 17.029 1.00 86.50 272 LEU A O 1
ATOM 2159 N N . HIS A 1 273 ? -32.402 3.664 14.968 1.00 88.06 273 HIS A N 1
ATOM 2160 C CA . HIS A 1 273 ? -33.650 3.177 14.394 1.00 88.06 273 HIS A CA 1
ATOM 2161 C C . HIS A 1 273 ? -33.425 1.822 13.715 1.00 88.06 273 HIS A C 1
ATOM 2163 O O . HIS A 1 273 ? -32.624 1.712 12.791 1.00 88.06 273 HIS A O 1
ATOM 2169 N N . TYR A 1 274 ? -34.140 0.793 14.163 1.00 85.19 274 TYR A N 1
ATOM 2170 C CA . TYR A 1 274 ? -34.007 -0.580 13.683 1.00 85.19 274 TYR A CA 1
ATOM 2171 C C . TYR A 1 274 ? -35.373 -1.224 13.478 1.00 85.19 274 TYR A C 1
ATOM 2173 O O . TYR A 1 274 ? -36.166 -1.305 14.408 1.00 85.19 274 TYR A O 1
ATOM 2181 N N . GLN A 1 275 ? -35.641 -1.746 12.286 1.00 87.38 275 GLN A N 1
ATOM 2182 C CA . GLN A 1 275 ? -36.813 -2.584 12.053 1.00 87.38 275 GLN A CA 1
ATOM 2183 C C . GLN A 1 275 ? -36.432 -4.055 12.213 1.00 87.38 275 GLN A C 1
ATOM 2185 O O . GLN A 1 275 ? -35.561 -4.547 11.498 1.00 87.38 275 GLN A O 1
ATOM 2190 N N . HIS A 1 276 ? -37.082 -4.786 13.121 1.00 84.94 276 HIS A N 1
ATOM 2191 C CA . HIS A 1 276 ? -36.679 -6.170 13.361 1.00 84.94 276 HIS A CA 1
ATOM 2192 C C . HIS A 1 276 ? -36.970 -7.070 12.155 1.00 84.94 276 HIS A C 1
ATOM 2194 O O . HIS A 1 276 ? -38.114 -7.198 11.710 1.00 84.94 276 HIS A O 1
ATOM 2200 N N . GLY A 1 277 ? -35.916 -7.699 11.634 1.00 75.25 277 GLY A N 1
ATOM 2201 C CA . GLY A 1 277 ? -35.944 -8.449 10.380 1.00 75.25 277 GLY A CA 1
ATOM 2202 C C . GLY A 1 277 ? -35.540 -7.639 9.145 1.00 75.25 277 GLY A C 1
ATOM 2203 O O . GLY A 1 277 ? -35.612 -8.191 8.048 1.00 75.25 277 GLY A O 1
ATOM 2204 N N . GLN A 1 278 ? -35.115 -6.375 9.293 1.00 77.50 278 GLN A N 1
ATOM 2205 C CA . GLN A 1 278 ? -34.394 -5.698 8.218 1.00 77.50 278 GLN A CA 1
ATOM 2206 C C . GLN A 1 278 ? -32.973 -6.259 8.059 1.00 77.50 278 GLN A C 1
ATOM 2208 O O . GLN A 1 278 ? -32.328 -6.567 9.066 1.00 77.50 278 GLN A O 1
ATOM 2213 N N . PRO A 1 279 ? -32.490 -6.349 6.809 1.00 73.69 279 PRO A N 1
ATOM 2214 C CA . PRO A 1 279 ? -31.099 -6.662 6.508 1.00 73.69 279 PRO A CA 1
ATOM 2215 C C . PRO A 1 279 ? -30.160 -5.540 6.971 1.00 73.69 279 PRO A C 1
ATOM 2217 O O . PRO A 1 279 ? -30.544 -4.363 6.956 1.00 73.69 279 PRO A O 1
ATOM 2220 N N . PHE A 1 280 ? -28.964 -5.923 7.403 1.00 79.88 280 PHE A N 1
ATOM 2221 C CA . PHE A 1 280 ? -27.894 -5.061 7.900 1.00 79.88 280 PHE A CA 1
ATOM 2222 C C . PHE A 1 280 ? -26.564 -5.784 7.683 1.00 79.88 280 PHE A C 1
ATOM 2224 O O . PHE A 1 280 ? -26.545 -7.013 7.723 1.00 79.88 280 PHE A O 1
ATOM 2231 N N . CYS A 1 281 ? -25.483 -5.020 7.558 1.00 81.31 281 CYS A N 1
ATOM 2232 C CA . CYS A 1 281 ? -24.163 -5.583 7.332 1.00 81.31 281 CYS A CA 1
ATOM 2233 C C . CYS A 1 281 ? -23.652 -6.428 8.508 1.00 81.31 281 CYS A C 1
ATOM 2235 O O . CYS A 1 281 ? -23.731 -6.006 9.665 1.00 81.31 281 CYS A O 1
ATOM 2237 N N . GLY A 1 282 ? -23.097 -7.596 8.199 1.00 80.69 282 GLY A N 1
ATOM 2238 C CA . GLY A 1 282 ? -22.588 -8.580 9.149 1.00 80.69 282 GLY A CA 1
ATOM 2239 C C . GLY A 1 282 ? -23.628 -9.621 9.557 1.00 80.69 282 GLY A C 1
ATOM 2240 O O . GLY A 1 282 ? -23.487 -10.268 10.597 1.00 80.69 282 GLY A O 1
ATOM 2241 N N . ASN A 1 283 ? -24.704 -9.782 8.781 1.00 82.38 283 ASN A N 1
ATOM 2242 C CA . ASN A 1 283 ? -25.758 -10.768 9.035 1.00 82.38 283 ASN A CA 1
ATOM 2243 C C . ASN A 1 283 ? -25.520 -12.115 8.307 1.00 82.38 283 ASN A C 1
ATOM 2245 O O . ASN A 1 283 ? -26.311 -13.054 8.459 1.00 82.38 283 ASN A O 1
ATOM 2249 N N . GLY A 1 284 ? -24.443 -12.215 7.528 1.00 85.38 284 GLY A N 1
ATOM 2250 C CA . GLY A 1 284 ? -24.042 -13.363 6.720 1.00 85.38 284 GLY A CA 1
ATOM 2251 C C . GLY A 1 284 ? -24.775 -13.473 5.383 1.00 85.38 284 GLY A C 1
ATOM 2252 O O . GLY A 1 284 ? -24.749 -14.540 4.761 1.00 85.38 284 GLY A O 1
ATOM 2253 N N . ARG A 1 285 ? -25.483 -12.427 4.948 1.00 87.44 285 ARG A N 1
ATOM 2254 C CA . ARG A 1 285 ? -26.271 -12.393 3.716 1.00 87.44 285 ARG A CA 1
ATOM 2255 C C . ARG A 1 285 ? -25.915 -11.171 2.887 1.00 87.44 285 ARG A C 1
ATOM 2257 O O . ARG A 1 285 ? -25.864 -10.075 3.398 1.00 87.44 285 ARG A O 1
ATOM 2264 N N . VAL A 1 286 ? -25.695 -11.368 1.588 1.00 89.25 286 VAL A N 1
ATOM 2265 C CA . VAL A 1 286 ? -25.344 -10.263 0.688 1.00 89.25 286 VAL A CA 1
ATOM 2266 C C . VAL A 1 286 ? -26.616 -9.666 0.094 1.00 89.25 286 VAL A C 1
ATOM 2268 O O . VAL A 1 286 ? -27.177 -10.178 -0.882 1.00 89.25 286 VAL A O 1
ATOM 2271 N N . GLU A 1 287 ? -27.078 -8.555 0.656 1.00 87.06 287 GLU A N 1
ATOM 2272 C CA . GLU A 1 287 ? -28.243 -7.820 0.181 1.00 87.06 287 GLU A CA 1
ATOM 2273 C C . GLU A 1 287 ? -27.881 -6.765 -0.882 1.00 87.06 287 GLU A C 1
ATOM 2275 O O . GLU A 1 287 ? -27.984 -5.553 -0.682 1.00 87.06 287 GLU A O 1
ATOM 2280 N N . THR A 1 288 ? -27.551 -7.233 -2.092 1.00 84.25 288 THR A N 1
ATOM 2281 C CA . THR A 1 288 ? -27.179 -6.386 -3.253 1.00 84.25 288 THR A CA 1
ATOM 2282 C C . THR A 1 288 ? -28.165 -5.253 -3.569 1.00 84.25 288 THR A C 1
ATOM 2284 O O . THR A 1 288 ? -27.757 -4.182 -4.014 1.00 84.25 288 THR A O 1
ATOM 2287 N N . HIS A 1 289 ? -29.461 -5.437 -3.298 1.00 80.62 289 HIS A N 1
ATOM 2288 C CA . HIS A 1 289 ? -30.490 -4.406 -3.486 1.00 80.62 289 HIS A CA 1
ATOM 2289 C C . HIS A 1 289 ? -30.339 -3.188 -2.552 1.00 80.62 289 HIS A C 1
ATOM 2291 O O . HIS A 1 289 ? -30.949 -2.151 -2.815 1.00 80.62 289 HIS A O 1
ATOM 2297 N N . ARG A 1 290 ? -29.542 -3.288 -1.478 1.00 77.94 290 ARG A N 1
ATOM 2298 C CA . ARG A 1 290 ? -29.189 -2.173 -0.579 1.00 77.94 290 ARG A CA 1
ATOM 2299 C C . ARG A 1 290 ? -27.763 -1.657 -0.787 1.00 77.94 290 ARG A C 1
ATOM 2301 O O . ARG A 1 290 ? -27.360 -0.740 -0.080 1.00 77.94 290 ARG A O 1
ATOM 2308 N N . GLY A 1 291 ? -27.039 -2.195 -1.769 1.00 82.00 291 GLY A N 1
ATOM 2309 C CA . GLY A 1 291 ? -25.667 -1.796 -2.086 1.00 82.00 291 GLY A CA 1
ATOM 2310 C C . GLY A 1 291 ? -24.581 -2.649 -1.430 1.00 82.00 291 GLY A C 1
ATOM 2311 O O . GLY A 1 291 ? -23.412 -2.357 -1.645 1.00 82.00 291 GLY A O 1
ATOM 2312 N N . GLU A 1 292 ? -24.929 -3.708 -0.692 1.00 92.12 292 GLU A N 1
ATOM 2313 C CA . GLU A 1 292 ? -23.932 -4.621 -0.121 1.00 92.12 292 GLU A CA 1
ATOM 2314 C C . GLU A 1 292 ? -23.205 -5.395 -1.228 1.00 92.12 292 GLU A C 1
ATOM 2316 O O . GLU A 1 292 ? -23.823 -5.956 -2.141 1.00 92.12 292 GLU A O 1
ATOM 2321 N N . ARG A 1 293 ? -21.874 -5.418 -1.148 1.00 91.62 293 ARG A N 1
ATOM 2322 C CA . ARG A 1 293 ? -20.992 -6.119 -2.092 1.00 91.62 293 ARG A CA 1
ATOM 2323 C C . ARG A 1 293 ? -20.415 -7.406 -1.512 1.00 91.62 293 ARG A C 1
ATOM 2325 O O . ARG A 1 293 ? -20.016 -8.280 -2.279 1.00 91.62 293 ARG A O 1
ATOM 2332 N N . CYS A 1 294 ? -20.376 -7.510 -0.191 1.00 92.94 294 CYS A N 1
ATOM 2333 C CA . CYS A 1 294 ? -20.014 -8.689 0.582 1.00 92.94 294 CYS A CA 1
ATOM 2334 C C . CYS A 1 294 ? -20.765 -8.658 1.919 1.00 92.94 294 CYS A C 1
ATOM 2336 O O . CYS A 1 294 ? -21.278 -7.614 2.294 1.00 92.94 294 CYS A O 1
ATOM 2338 N N . ASP A 1 295 ? -20.821 -9.790 2.610 1.00 91.81 295 ASP A N 1
ATOM 2339 C CA . ASP A 1 295 ? -21.227 -9.916 4.013 1.00 91.81 295 ASP A CA 1
ATOM 2340 C C . ASP A 1 295 ? -20.691 -11.257 4.525 1.00 91.81 295 ASP A C 1
ATOM 2342 O O . ASP A 1 295 ? -21.194 -12.324 4.155 1.00 91.81 295 ASP A O 1
ATOM 2346 N N . ASP A 1 296 ? -19.620 -11.217 5.307 1.00 87.25 296 ASP A N 1
ATOM 2347 C CA . ASP A 1 296 ? -18.924 -12.388 5.850 1.00 87.25 296 ASP A CA 1
ATOM 2348 C C . ASP A 1 296 ? -19.428 -12.797 7.246 1.00 87.25 296 ASP A C 1
ATOM 2350 O O . ASP A 1 296 ? -18.821 -13.624 7.933 1.00 87.25 296 ASP A O 1
ATOM 2354 N N . GLY A 1 297 ? -20.585 -12.269 7.655 1.00 84.75 297 GLY A N 1
ATOM 2355 C CA . GLY A 1 297 ? -21.231 -12.604 8.917 1.00 84.75 297 GLY A CA 1
ATOM 2356 C C . GLY A 1 297 ? -20.679 -11.861 10.125 1.00 84.75 297 GLY A C 1
ATOM 2357 O O . GLY A 1 297 ? -20.971 -12.266 11.255 1.00 84.75 297 GLY A O 1
ATOM 2358 N N . ASN A 1 298 ? -19.880 -10.812 9.919 1.00 80.81 298 ASN A N 1
ATOM 2359 C CA . ASN A 1 298 ? -19.418 -9.949 10.993 1.00 80.81 298 ASN A CA 1
ATOM 2360 C C . ASN A 1 298 ? -19.192 -8.491 10.518 1.00 80.81 298 ASN A C 1
ATOM 2362 O O . ASN A 1 298 ? -19.566 -8.132 9.409 1.00 80.81 298 ASN A O 1
ATOM 2366 N N . ILE A 1 299 ? -18.691 -7.619 11.401 1.00 78.81 299 ILE A N 1
ATOM 2367 C CA . ILE A 1 299 ? -18.420 -6.194 11.102 1.00 78.81 299 ILE A CA 1
ATOM 2368 C C . ILE A 1 299 ? -16.962 -5.806 11.393 1.00 78.81 299 ILE A C 1
ATOM 2370 O O . ILE A 1 299 ? -16.665 -4.647 11.690 1.00 78.81 299 ILE A O 1
ATOM 2374 N N . ASN A 1 300 ? -16.066 -6.786 11.439 1.00 75.19 300 ASN A N 1
ATOM 2375 C CA . ASN A 1 300 ? -14.651 -6.548 11.652 1.00 75.19 300 ASN A CA 1
ATOM 2376 C C . ASN A 1 300 ? -14.033 -6.134 10.322 1.00 75.19 300 ASN A C 1
ATOM 2378 O O . ASN A 1 300 ? -14.279 -6.758 9.308 1.00 75.19 300 ASN A O 1
ATOM 2382 N N . ASP A 1 301 ? -13.195 -5.105 10.335 1.00 76.50 301 ASP A N 1
ATOM 2383 C CA . ASP A 1 301 ? -12.366 -4.804 9.172 1.00 76.50 301 ASP A CA 1
ATOM 2384 C C . ASP A 1 301 ? -11.123 -5.727 9.163 1.00 76.50 301 ASP A C 1
ATOM 2386 O O . ASP A 1 301 ? -10.598 -6.103 10.219 1.00 76.50 301 ASP A O 1
ATOM 2390 N N . GLY A 1 302 ? -10.584 -6.020 7.981 1.00 75.31 302 GLY A N 1
ATOM 2391 C CA . GLY A 1 302 ? -9.325 -6.736 7.744 1.00 75.31 302 GLY A CA 1
ATOM 2392 C C . GLY A 1 302 ? -9.456 -8.215 7.358 1.00 75.31 302 GLY A C 1
ATOM 2393 O O . GLY A 1 302 ? -8.441 -8.861 7.070 1.00 75.31 302 GLY A O 1
ATOM 2394 N N . ASP A 1 303 ? -10.664 -8.771 7.351 1.00 77.25 303 ASP A N 1
ATOM 2395 C CA . ASP A 1 303 ? -10.984 -10.133 6.899 1.00 77.25 303 ASP A CA 1
ATOM 2396 C C . ASP A 1 303 ? -11.538 -10.180 5.464 1.00 77.25 303 ASP A C 1
ATOM 2398 O O . ASP A 1 303 ? -11.752 -11.263 4.915 1.00 77.25 303 ASP A O 1
ATOM 2402 N N . GLY A 1 304 ? -11.640 -9.023 4.806 1.00 81.25 304 GLY A N 1
ATOM 2403 C CA . GLY A 1 304 ? -11.997 -8.889 3.402 1.00 81.25 304 GLY A CA 1
ATOM 2404 C C . GLY A 1 304 ? -13.371 -8.281 3.138 1.00 81.25 304 GLY A C 1
ATOM 2405 O O . GLY A 1 304 ? -13.614 -7.867 1.997 1.00 81.25 304 GLY A O 1
ATOM 2406 N N . CYS A 1 305 ? -14.224 -8.150 4.157 1.00 89.31 305 CYS A N 1
ATOM 2407 C CA . CYS A 1 305 ? -15.465 -7.390 4.081 1.00 89.31 305 CYS A CA 1
ATOM 2408 C C . CYS A 1 305 ? -15.498 -6.303 5.158 1.00 89.31 305 CYS A C 1
ATOM 2410 O O . CYS A 1 305 ? -15.439 -6.574 6.344 1.00 89.31 305 CYS A O 1
ATOM 2412 N N . THR A 1 306 ? -15.593 -5.039 4.750 1.00 83.19 306 THR A N 1
ATOM 2413 C CA . THR A 1 306 ? -15.642 -3.930 5.719 1.00 83.19 306 THR A CA 1
ATOM 2414 C C . THR A 1 306 ? -16.927 -3.955 6.549 1.00 83.19 306 THR A C 1
ATOM 2416 O O . THR A 1 306 ? -17.958 -4.453 6.096 1.00 83.19 306 THR A O 1
ATOM 2419 N N . ALA A 1 307 ? -16.937 -3.235 7.675 1.00 81.00 307 ALA A N 1
ATOM 2420 C CA . ALA A 1 307 ? -18.141 -2.999 8.487 1.00 81.00 307 ALA A CA 1
ATOM 2421 C C . ALA A 1 307 ? -19.331 -2.346 7.736 1.00 81.00 307 ALA A C 1
ATOM 2423 O O . ALA A 1 307 ? -20.439 -2.271 8.268 1.00 81.00 307 ALA A O 1
ATOM 2424 N N . ASN A 1 308 ? -19.109 -1.845 6.514 1.00 82.25 308 ASN A N 1
ATOM 2425 C CA . ASN A 1 308 ? -20.136 -1.278 5.632 1.00 82.25 308 ASN A CA 1
ATOM 2426 C C . ASN A 1 308 ? -20.512 -2.210 4.466 1.00 82.25 308 ASN A C 1
ATOM 2428 O O . ASN A 1 308 ? -21.195 -1.772 3.541 1.00 82.25 308 ASN A O 1
ATOM 2432 N N . CYS A 1 309 ? -20.065 -3.466 4.486 1.00 88.88 309 CYS A N 1
ATOM 2433 C CA . CYS A 1 309 ? -20.348 -4.478 3.470 1.00 88.88 309 CYS A CA 1
ATOM 2434 C C . CYS A 1 309 ? -19.805 -4.123 2.080 1.00 88.88 309 CYS A C 1
ATOM 2436 O O . CYS A 1 309 ? -20.329 -4.525 1.037 1.00 88.88 309 CYS A O 1
ATOM 2438 N N . GLU A 1 310 ? -18.701 -3.378 2.079 1.00 91.38 310 GLU A N 1
ATOM 2439 C CA . GLU A 1 310 ? -17.843 -3.155 0.921 1.00 91.38 310 GLU A CA 1
ATOM 2440 C C . GLU A 1 310 ? -16.665 -4.127 0.951 1.00 91.38 310 GLU A C 1
ATOM 2442 O O . GLU A 1 310 ? -16.068 -4.353 2.005 1.00 91.38 310 GLU A O 1
ATOM 2447 N N . VAL A 1 311 ? -16.303 -4.661 -0.217 1.00 86.81 311 VAL A N 1
ATOM 2448 C CA . VAL A 1 311 ? -15.139 -5.546 -0.360 1.00 86.81 311 VAL A CA 1
ATOM 2449 C C . VAL A 1 311 ? -13.867 -4.748 -0.100 1.00 86.81 311 VAL A C 1
ATOM 2451 O O . VAL A 1 311 ? -13.632 -3.705 -0.722 1.00 86.81 311 VAL A O 1
ATOM 2454 N N . GLU A 1 312 ? -13.023 -5.251 0.792 1.00 83.56 312 GLU A N 1
ATOM 2455 C CA . GLU A 1 312 ? -11.766 -4.599 1.129 1.00 83.56 312 GLU A CA 1
ATOM 2456 C C . GLU A 1 312 ? -10.777 -4.611 -0.035 1.00 83.56 312 GLU A C 1
ATOM 2458 O O . GLU A 1 312 ? -10.761 -5.484 -0.910 1.00 83.56 312 GLU A O 1
ATOM 2463 N N . LYS A 1 313 ? -9.894 -3.611 -0.053 1.00 77.50 313 LYS A N 1
ATOM 2464 C CA . LYS A 1 313 ? -8.898 -3.498 -1.114 1.00 77.50 313 LYS A CA 1
ATOM 2465 C C . LYS A 1 313 ? -7.978 -4.722 -1.098 1.00 77.50 313 LYS A C 1
ATOM 2467 O O . LYS A 1 313 ? -7.439 -5.070 -0.056 1.00 77.50 313 LYS A O 1
ATOM 2472 N N . PHE A 1 314 ? -7.737 -5.288 -2.281 1.00 72.38 314 PHE A N 1
ATOM 2473 C CA . PHE A 1 314 ? -6.946 -6.509 -2.503 1.00 72.38 314 PHE A CA 1
ATOM 2474 C C . PHE A 1 314 ? -7.618 -7.819 -2.066 1.00 72.38 314 PHE A C 1
ATOM 2476 O O . PHE A 1 314 ? -6.999 -8.867 -2.217 1.00 72.38 314 PHE A O 1
ATOM 2483 N N . TYR A 1 315 ? -8.868 -7.782 -1.598 1.00 81.50 315 TYR A N 1
ATOM 2484 C CA . TYR A 1 315 ? -9.651 -8.980 -1.312 1.00 81.50 315 TYR A CA 1
ATOM 2485 C C . TYR A 1 315 ? -10.655 -9.275 -2.432 1.00 81.50 315 TYR A C 1
ATOM 2487 O O . TYR A 1 315 ? -11.078 -8.403 -3.201 1.00 81.50 315 TYR A O 1
ATOM 2495 N N . ARG A 1 316 ? -11.025 -10.547 -2.529 1.00 84.94 316 ARG A N 1
ATOM 2496 C CA . ARG A 1 316 ? -12.109 -11.078 -3.348 1.00 84.94 316 ARG A CA 1
ATOM 2497 C C . ARG A 1 316 ? -13.036 -11.854 -2.433 1.00 84.94 316 ARG A C 1
ATOM 2499 O O . ARG A 1 316 ? -12.589 -12.741 -1.719 1.00 84.94 316 ARG A O 1
ATOM 2506 N N . CYS A 1 317 ? -14.319 -11.531 -2.487 1.00 89.81 317 CYS A N 1
ATOM 2507 C CA . CYS A 1 317 ? -15.351 -12.200 -1.709 1.00 89.81 317 CYS A CA 1
ATOM 2508 C C . CYS A 1 317 ? -16.271 -12.979 -2.646 1.00 89.81 317 CYS A C 1
ATOM 2510 O O . CYS A 1 317 ? -16.703 -12.450 -3.674 1.00 89.81 317 CYS A O 1
ATOM 2512 N N . LYS A 1 318 ? -16.561 -14.238 -2.310 1.00 89.56 318 LYS A N 1
ATOM 2513 C CA . LYS A 1 318 ? -17.486 -15.094 -3.065 1.00 89.56 318 LYS A CA 1
ATOM 2514 C C . LYS A 1 318 ? -18.470 -15.778 -2.121 1.00 89.56 318 LYS A C 1
ATOM 2516 O O . LYS A 1 318 ? -18.118 -16.150 -1.008 1.00 89.56 318 LYS A O 1
ATOM 2521 N N . GLY A 1 319 ? -19.688 -16.006 -2.605 1.00 86.56 319 GLY A N 1
ATOM 2522 C CA . GLY A 1 319 ? -20.715 -16.746 -1.875 1.00 86.56 319 GLY A CA 1
ATOM 2523 C C . GLY A 1 319 ? -21.510 -15.910 -0.872 1.00 86.56 319 GLY A C 1
ATOM 2524 O O . GLY A 1 319 ? -21.423 -14.684 -0.816 1.00 86.56 319 GLY A O 1
ATOM 2525 N N . THR A 1 320 ? -22.367 -16.600 -0.127 1.00 88.31 320 THR A N 1
ATOM 2526 C CA . THR A 1 320 ? -23.218 -16.018 0.913 1.00 88.31 320 THR A CA 1
ATOM 2527 C C . THR A 1 320 ? -23.408 -17.063 2.020 1.00 88.31 320 THR A C 1
ATOM 2529 O O . THR A 1 320 ? -24.100 -18.056 1.770 1.00 88.31 320 THR A O 1
ATOM 2532 N N . PRO A 1 321 ? -22.791 -16.909 3.208 1.00 87.62 321 PRO A N 1
ATOM 2533 C CA . PRO A 1 321 ? -21.914 -15.808 3.633 1.00 87.62 321 PRO A CA 1
ATOM 2534 C C . PRO A 1 321 ? -20.697 -15.617 2.721 1.00 87.62 321 PRO A C 1
ATOM 2536 O O . PRO A 1 321 ? -20.223 -16.570 2.101 1.00 87.62 321 PRO A O 1
ATOM 2539 N N . SER A 1 322 ? -20.238 -14.375 2.596 1.00 89.56 322 SER A N 1
ATOM 2540 C CA . SER A 1 322 ? -19.073 -14.024 1.790 1.00 89.56 322 SER A CA 1
ATOM 2541 C C . SER A 1 322 ? -17.827 -14.661 2.377 1.00 89.56 322 SER A C 1
ATOM 2543 O O . SER A 1 322 ? -17.435 -14.371 3.500 1.00 89.56 322 SER A O 1
ATOM 2545 N N . LEU A 1 323 ? -17.189 -15.527 1.600 1.00 89.44 323 LEU A N 1
ATOM 2546 C CA . LEU A 1 323 ? -15.867 -16.041 1.902 1.00 89.44 323 LEU A CA 1
ATOM 2547 C C . LEU A 1 323 ? -14.854 -15.159 1.179 1.00 89.44 323 LEU A C 1
ATOM 2549 O O . LEU A 1 323 ? -14.771 -15.182 -0.054 1.00 89.44 323 LEU A O 1
ATOM 2553 N N . CYS A 1 324 ? -14.146 -14.340 1.949 1.00 88.50 324 CYS A N 1
ATOM 2554 C CA . CYS A 1 324 ? -13.192 -13.378 1.428 1.00 88.50 324 CYS A CA 1
ATOM 2555 C C . CYS A 1 324 ? -11.758 -13.915 1.514 1.00 88.50 324 CYS A C 1
ATOM 2557 O O . CYS A 1 324 ? -11.339 -14.470 2.528 1.00 88.50 324 CYS A O 1
ATOM 2559 N N . TYR A 1 325 ? -11.001 -13.773 0.429 1.00 83.69 325 TYR A N 1
ATOM 2560 C CA . TYR A 1 325 ? -9.600 -14.177 0.334 1.00 83.69 325 TYR A CA 1
ATOM 2561 C C . TYR A 1 325 ? -8.800 -13.141 -0.450 1.00 83.69 325 TYR A C 1
ATOM 2563 O O . TYR A 1 325 ? -9.355 -12.357 -1.222 1.00 83.69 325 TYR A O 1
ATOM 2571 N N . ARG A 1 326 ? -7.485 -13.120 -0.238 1.00 81.75 326 ARG A N 1
ATOM 2572 C CA . ARG A 1 326 ? -6.559 -12.297 -1.011 1.00 81.75 326 ARG A CA 1
ATOM 2573 C C . ARG A 1 326 ? -6.010 -13.141 -2.168 1.00 81.75 326 ARG A C 1
ATOM 2575 O O . ARG A 1 326 ? -5.345 -14.124 -1.858 1.00 81.75 326 ARG A O 1
ATOM 2582 N N . PRO A 1 327 ? -6.253 -12.757 -3.433 1.00 71.75 327 PRO A N 1
ATOM 2583 C CA . PRO A 1 327 ? -5.787 -13.528 -4.589 1.00 71.75 327 PRO A CA 1
ATOM 2584 C C . PRO A 1 327 ? -4.247 -13.592 -4.667 1.00 71.75 327 PRO A C 1
ATOM 2586 O O . PRO A 1 327 ? -3.650 -14.659 -4.644 1.00 71.75 327 PRO A O 1
ATOM 2589 N N . ASP A 1 328 ? -3.583 -12.433 -4.573 1.00 68.69 328 ASP A N 1
ATOM 2590 C CA . ASP A 1 328 ? -2.122 -12.340 -4.700 1.00 68.69 328 ASP A CA 1
ATOM 2591 C C . ASP A 1 328 ? -1.368 -13.111 -3.595 1.00 68.69 328 ASP A C 1
ATOM 2593 O O . ASP A 1 328 ? -1.351 -12.709 -2.421 1.00 68.69 328 ASP A O 1
ATOM 2597 N N . GLY A 1 329 ? -0.663 -14.166 -4.006 1.00 68.19 329 GLY A N 1
ATOM 2598 C CA . GLY A 1 329 ? 0.216 -15.003 -3.200 1.00 68.19 329 GLY A CA 1
ATOM 2599 C C . GLY A 1 329 ? -0.401 -16.293 -2.666 1.00 68.19 329 GLY A C 1
ATOM 2600 O O . GLY A 1 329 ? 0.211 -16.894 -1.774 1.00 68.19 329 GLY A O 1
ATOM 2601 N N . ASP A 1 330 ? -1.566 -16.705 -3.167 1.00 70.69 330 ASP A N 1
ATOM 2602 C CA . ASP A 1 330 ? -2.240 -17.951 -2.785 1.00 70.69 330 ASP A CA 1
ATOM 2603 C C . ASP A 1 330 ? -1.768 -19.192 -3.578 1.00 70.69 330 ASP A C 1
ATOM 2605 O O . ASP A 1 330 ? -2.073 -20.327 -3.198 1.00 70.69 330 ASP A O 1
ATOM 2609 N N . GLY A 1 331 ? -0.941 -18.997 -4.612 1.00 68.94 331 GLY A N 1
ATOM 2610 C CA . GLY A 1 331 ? -0.371 -20.058 -5.440 1.00 68.94 331 GLY A CA 1
ATOM 2611 C C . GLY A 1 331 ? -1.275 -20.559 -6.570 1.00 68.94 331 GLY A C 1
ATOM 2612 O O . GLY A 1 331 ? -0.906 -21.534 -7.232 1.00 68.94 331 GLY A O 1
ATOM 2613 N N . ILE A 1 332 ? -2.423 -19.925 -6.811 1.00 78.50 332 ILE A N 1
ATOM 2614 C CA . ILE A 1 332 ? -3.339 -20.222 -7.915 1.00 78.50 332 ILE A CA 1
ATOM 2615 C C . ILE A 1 332 ? -3.329 -19.028 -8.871 1.00 78.50 332 ILE A C 1
ATOM 2617 O O . ILE A 1 332 ? -3.457 -17.897 -8.446 1.00 78.50 332 ILE A O 1
ATOM 2621 N N . CYS A 1 333 ? -3.174 -19.265 -10.176 1.00 76.81 333 CYS A N 1
ATOM 2622 C CA . CYS A 1 333 ? -3.268 -18.191 -11.166 1.00 76.81 333 CYS A CA 1
ATOM 2623 C C . CYS A 1 333 ? -4.709 -18.055 -11.673 1.00 76.81 333 CYS A C 1
ATOM 2625 O O . CYS A 1 333 ? -5.143 -18.851 -12.514 1.00 76.81 333 CYS A O 1
ATOM 2627 N N . GLU A 1 334 ? -5.450 -17.063 -11.178 1.00 79.81 334 GLU A N 1
ATOM 2628 C CA . GLU A 1 334 ? -6.784 -16.729 -11.695 1.00 79.81 334 GLU A CA 1
ATOM 2629 C C . GLU A 1 334 ? -6.704 -15.871 -12.983 1.00 79.81 334 GLU A C 1
ATOM 2631 O O . GLU A 1 334 ? -5.715 -15.182 -13.232 1.00 79.81 334 GLU A O 1
ATOM 2636 N N . GLU A 1 335 ? -7.750 -15.866 -13.825 1.00 76.12 335 GLU A N 1
ATOM 2637 C CA . GLU A 1 335 ? -7.775 -15.071 -15.077 1.00 76.12 335 GLU A CA 1
ATOM 2638 C C . GLU A 1 335 ? -7.554 -13.568 -14.831 1.00 76.12 335 GLU A C 1
ATOM 2640 O O . GLU A 1 335 ? -6.784 -12.916 -15.539 1.00 76.12 335 GLU A O 1
ATOM 2645 N N . ASP A 1 336 ? -8.168 -13.035 -13.773 1.00 72.69 336 ASP A N 1
ATOM 2646 C CA . ASP A 1 336 ? -8.029 -11.639 -13.345 1.00 72.69 336 ASP A CA 1
ATOM 2647 C C . ASP A 1 336 ? -6.600 -11.286 -12.890 1.00 72.69 336 ASP A C 1
ATOM 2649 O O . ASP A 1 336 ? -6.217 -10.112 -12.859 1.00 72.69 336 ASP A O 1
ATOM 2653 N N . GLU A 1 337 ? -5.802 -12.288 -12.523 1.00 72.50 337 GLU A N 1
ATOM 2654 C CA . GLU A 1 337 ? -4.460 -12.119 -11.976 1.00 72.50 337 GLU A CA 1
ATOM 2655 C C . GLU A 1 337 ? -3.359 -12.233 -13.017 1.00 72.50 337 GLU A C 1
ATOM 2657 O O . GLU A 1 337 ? -2.244 -11.774 -12.764 1.00 72.50 337 GLU A O 1
ATOM 2662 N N . GLN A 1 338 ? -3.658 -12.761 -14.206 1.00 70.06 338 GLN A N 1
ATOM 2663 C CA . GLN A 1 338 ? -2.671 -12.999 -15.261 1.00 70.06 338 GLN A CA 1
ATOM 2664 C C . GLN A 1 338 ? -1.835 -11.754 -15.579 1.00 70.06 338 GLN A C 1
ATOM 2666 O O . GLN A 1 338 ? -0.643 -11.856 -15.840 1.00 70.06 338 GLN A O 1
ATOM 2671 N N . ASN A 1 339 ? -2.422 -10.557 -15.500 1.00 62.94 339 ASN A N 1
ATOM 2672 C CA . ASN A 1 339 ? -1.731 -9.297 -15.792 1.00 62.94 339 ASN A CA 1
ATOM 2673 C C . ASN A 1 339 ? -1.178 -8.562 -14.558 1.00 62.94 339 ASN A C 1
ATOM 2675 O O . ASN A 1 339 ? -0.543 -7.517 -14.719 1.00 62.94 339 ASN A O 1
ATOM 2679 N N . ILE A 1 340 ? -1.443 -9.055 -13.345 1.00 63.94 340 ILE A N 1
ATOM 2680 C CA . ILE A 1 340 ? -1.236 -8.307 -12.094 1.00 63.94 340 ILE A CA 1
ATOM 2681 C C . ILE A 1 340 ? -0.375 -9.098 -11.095 1.00 63.94 340 ILE A C 1
ATOM 2683 O O . ILE A 1 340 ? 0.531 -8.512 -10.499 1.00 63.94 340 ILE A O 1
ATOM 2687 N N . SER A 1 341 ? -0.600 -10.408 -10.937 1.00 68.38 341 SER A N 1
ATOM 2688 C CA . SER A 1 341 ? 0.162 -11.265 -10.020 1.00 68.38 341 SER A CA 1
ATOM 2689 C C . SER A 1 341 ? 1.351 -11.920 -10.726 1.00 68.38 341 SER A C 1
ATOM 2691 O O . SER A 1 341 ? 1.237 -12.939 -11.404 1.00 68.38 341 SER A O 1
ATOM 2693 N N . LEU A 1 342 ? 2.547 -11.365 -10.512 1.00 72.00 342 LEU A N 1
ATOM 2694 C CA . LEU A 1 342 ? 3.805 -12.024 -10.896 1.00 72.00 342 LEU A CA 1
ATOM 2695 C C . LEU A 1 342 ? 4.107 -13.256 -10.030 1.00 72.00 342 LEU A C 1
ATOM 2697 O O . LEU A 1 342 ? 4.920 -14.101 -10.413 1.00 72.00 342 LEU A O 1
ATOM 2701 N N . ARG A 1 343 ? 3.502 -13.328 -8.841 1.00 69.12 343 ARG A N 1
ATOM 2702 C CA . ARG A 1 343 ? 3.793 -14.340 -7.831 1.00 69.12 343 ARG A CA 1
ATOM 2703 C C . ARG A 1 343 ? 3.115 -15.666 -8.161 1.00 69.12 343 ARG A C 1
ATOM 2705 O O . ARG A 1 343 ? 3.787 -16.695 -8.103 1.00 69.12 343 ARG A O 1
ATOM 2712 N N . ASP A 1 344 ? 1.856 -15.610 -8.585 1.00 69.69 344 ASP A N 1
ATOM 2713 C CA . ASP A 1 344 ? 1.037 -16.797 -8.854 1.00 69.69 344 ASP A CA 1
ATOM 2714 C C . ASP A 1 344 ? 1.020 -17.145 -10.350 1.00 69.69 344 ASP A C 1
ATOM 2716 O O . ASP A 1 344 ? 1.235 -18.299 -10.721 1.00 69.69 344 ASP A O 1
ATOM 2720 N N . CYS A 1 345 ? 0.890 -16.142 -11.230 1.00 74.44 345 CYS A N 1
ATOM 2721 C CA . CYS A 1 345 ? 0.827 -16.334 -12.686 1.00 74.44 345 CYS A CA 1
ATOM 2722 C C . CYS A 1 345 ? 2.185 -16.263 -13.403 1.00 74.44 345 CYS A C 1
ATOM 2724 O O . CYS A 1 345 ? 2.302 -16.652 -14.567 1.00 74.44 345 CYS A O 1
ATOM 2726 N N . GLY A 1 346 ? 3.234 -15.779 -12.731 1.00 77.56 346 GLY A N 1
ATOM 2727 C CA . GLY A 1 346 ? 4.548 -15.586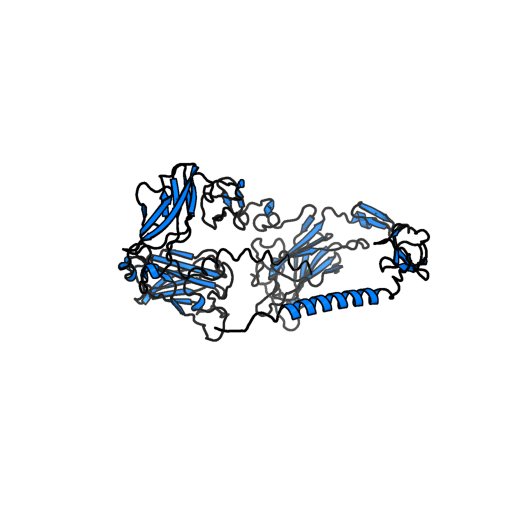 -13.344 1.00 77.56 346 GLY A CA 1
ATOM 2728 C C . GLY A 1 346 ? 4.582 -14.440 -14.364 1.00 77.56 346 GLY A C 1
ATOM 2729 O O . GLY A 1 346 ? 3.840 -13.464 -14.278 1.00 77.56 346 GLY A O 1
ATOM 2730 N N . TYR A 1 347 ? 5.501 -14.520 -15.328 1.00 80.62 347 TYR A N 1
ATOM 2731 C CA . TYR A 1 347 ? 5.730 -13.450 -16.301 1.00 80.62 347 TYR A CA 1
ATOM 2732 C C . TYR A 1 347 ? 4.796 -13.565 -17.510 1.00 80.62 347 TYR A C 1
ATOM 2734 O O . TYR A 1 347 ? 5.106 -14.237 -18.492 1.00 80.62 347 TYR A O 1
ATOM 2742 N N . HIS A 1 348 ? 3.678 -12.844 -17.472 1.00 80.75 348 HIS A N 1
ATOM 2743 C CA . HIS A 1 348 ? 2.674 -12.888 -18.534 1.00 80.75 348 HIS A CA 1
ATOM 2744 C C . HIS A 1 348 ? 3.189 -12.417 -19.905 1.00 80.75 348 HIS A C 1
ATOM 2746 O O . HIS A 1 348 ? 3.879 -11.390 -20.025 1.00 80.75 348 HIS A O 1
ATOM 2752 N N . THR A 1 349 ? 2.827 -13.181 -20.937 1.00 83.50 349 THR A N 1
ATOM 2753 C CA . THR A 1 349 ? 3.063 -12.900 -22.358 1.00 83.50 349 THR A CA 1
ATOM 2754 C C . THR A 1 349 ? 1.696 -12.840 -23.044 1.00 83.50 349 THR A C 1
ATOM 2756 O O . THR A 1 349 ? 0.995 -13.848 -23.017 1.00 83.50 349 THR A O 1
ATOM 2759 N N . PRO A 1 350 ? 1.284 -11.690 -23.611 1.00 83.31 350 PRO A N 1
ATOM 2760 C CA . PRO A 1 350 ? -0.006 -11.570 -24.281 1.00 83.31 350 PRO A CA 1
ATOM 2761 C C . PRO A 1 350 ? -0.130 -12.524 -25.467 1.00 83.31 350 PRO A C 1
ATOM 2763 O O . PRO A 1 350 ? 0.859 -12.816 -26.142 1.00 83.31 350 PRO A O 1
ATOM 2766 N N . GLU A 1 351 ? -1.358 -12.942 -25.755 1.00 82.12 351 GLU A N 1
ATOM 2767 C CA . GLU A 1 351 ? -1.671 -13.778 -26.913 1.00 82.12 351 GLU A CA 1
ATOM 2768 C C . GLU A 1 351 ? -1.179 -13.133 -28.226 1.00 82.12 351 GLU A C 1
ATOM 2770 O O . GLU A 1 351 ? -1.269 -11.916 -28.412 1.00 82.12 351 GLU A O 1
ATOM 2775 N N . GLY A 1 352 ? -0.608 -13.943 -29.124 1.00 81.94 352 GLY A N 1
ATOM 2776 C CA . GLY A 1 352 ? -0.021 -13.481 -30.389 1.00 81.94 352 GLY A CA 1
ATOM 2777 C C . GLY A 1 352 ? 1.395 -12.894 -30.275 1.00 81.94 352 GLY A C 1
ATOM 2778 O O . GLY A 1 352 ? 1.926 -12.366 -31.262 1.00 81.94 352 GLY A O 1
ATOM 2779 N N . TYR A 1 353 ? 2.031 -12.989 -29.103 1.00 85.81 353 TYR A N 1
ATOM 2780 C CA . TYR A 1 353 ? 3.418 -12.584 -28.873 1.00 85.81 353 TYR A CA 1
ATOM 2781 C C . TYR A 1 353 ? 4.261 -13.724 -28.299 1.00 85.81 353 TYR A C 1
ATOM 2783 O O . TYR A 1 353 ? 3.774 -14.559 -27.546 1.00 85.81 353 TYR A O 1
ATOM 2791 N N . ASP A 1 354 ? 5.549 -13.703 -28.631 1.00 89.12 354 ASP A N 1
ATOM 2792 C CA . ASP A 1 354 ? 6.575 -14.569 -28.060 1.00 89.12 354 ASP A CA 1
ATOM 2793 C C . ASP A 1 354 ? 7.593 -13.731 -27.294 1.00 89.12 354 ASP A C 1
ATOM 2795 O O . ASP A 1 354 ? 8.201 -12.805 -27.843 1.00 89.12 354 ASP A O 1
ATOM 2799 N N . ASP A 1 355 ? 7.820 -14.104 -26.039 1.00 90.81 355 ASP A N 1
ATOM 2800 C CA . ASP A 1 355 ? 8.818 -13.481 -25.183 1.00 90.81 355 ASP A CA 1
ATOM 2801 C C . ASP A 1 355 ? 10.038 -14.393 -25.001 1.00 90.81 355 ASP A C 1
ATOM 2803 O O . ASP A 1 355 ? 9.935 -15.615 -24.898 1.00 90.81 355 ASP A O 1
ATOM 2807 N N . GLN A 1 356 ? 11.223 -13.786 -24.945 1.00 93.94 356 GLN A N 1
ATOM 2808 C CA . GLN A 1 356 ? 12.486 -14.484 -24.728 1.00 93.94 356 GLN A CA 1
ATOM 2809 C C . GLN A 1 356 ? 13.291 -13.824 -23.610 1.00 93.94 356 GLN A C 1
ATOM 2811 O O . GLN A 1 356 ? 13.340 -12.594 -23.502 1.00 93.94 356 GLN A O 1
ATOM 2816 N N . TRP A 1 357 ? 13.978 -14.655 -22.828 1.00 94.69 357 TRP A N 1
ATOM 2817 C CA . TRP A 1 357 ? 14.919 -14.222 -21.798 1.00 94.69 357 TRP A CA 1
ATOM 2818 C C . TRP A 1 357 ? 16.371 -14.297 -22.288 1.00 94.69 357 TRP A C 1
ATOM 2820 O O . TRP A 1 357 ? 16.675 -15.087 -23.191 1.00 94.69 357 TRP A O 1
ATOM 2830 N N . PRO A 1 358 ? 17.285 -13.495 -21.717 1.00 96.19 358 PRO A N 1
ATOM 2831 C CA . PRO A 1 358 ? 18.681 -13.501 -22.109 1.00 96.19 358 PRO A CA 1
ATOM 2832 C C . PRO A 1 358 ? 19.363 -14.817 -21.755 1.00 96.19 358 PRO A C 1
ATOM 2834 O O . PRO A 1 358 ? 19.145 -15.367 -20.677 1.00 96.19 358 PRO A O 1
ATOM 2837 N N . ILE A 1 359 ? 20.247 -15.274 -22.637 1.00 95.81 359 ILE A N 1
ATOM 2838 C CA . ILE A 1 359 ? 21.123 -16.433 -22.405 1.00 95.81 359 ILE A CA 1
ATOM 2839 C C . ILE A 1 359 ? 22.556 -16.021 -22.056 1.00 95.81 359 ILE A C 1
ATOM 2841 O O . ILE A 1 359 ? 23.320 -16.817 -21.516 1.00 95.81 359 ILE A O 1
ATOM 2845 N N . SER A 1 360 ? 22.934 -14.778 -22.355 1.00 94.94 360 SER A N 1
ATOM 2846 C CA . SER A 1 360 ? 24.222 -14.212 -21.970 1.00 94.94 360 SER A CA 1
ATOM 2847 C C . SER A 1 360 ? 24.113 -12.706 -21.752 1.00 94.94 360 SER A C 1
ATOM 2849 O O . SER A 1 360 ? 23.243 -12.035 -22.313 1.00 94.94 360 SER A O 1
ATOM 2851 N N . ALA A 1 361 ? 25.000 -12.180 -20.910 1.00 94.00 361 ALA A N 1
ATOM 2852 C CA . ALA A 1 361 ? 25.051 -10.772 -20.553 1.00 94.00 361 ALA A CA 1
ATOM 2853 C C . ALA A 1 361 ? 26.508 -10.310 -20.421 1.00 94.00 361 ALA A C 1
ATOM 2855 O O . ALA A 1 361 ? 27.358 -11.061 -19.944 1.00 94.00 361 ALA A O 1
ATOM 2856 N N . ILE A 1 362 ? 26.783 -9.085 -20.864 1.00 91.75 362 ILE A N 1
ATOM 2857 C CA . ILE A 1 362 ? 28.103 -8.451 -20.864 1.00 91.75 362 ILE A CA 1
ATOM 2858 C C . ILE A 1 362 ? 27.934 -7.012 -20.383 1.00 91.75 362 ILE A C 1
ATOM 2860 O O . ILE A 1 362 ? 27.322 -6.189 -21.067 1.00 91.75 362 ILE A O 1
ATOM 2864 N N . GLY A 1 363 ? 28.463 -6.706 -19.206 1.00 88.69 363 GLY A N 1
ATOM 2865 C CA . GLY A 1 363 ? 28.476 -5.370 -18.625 1.00 88.69 363 GLY A CA 1
ATOM 2866 C C . GLY A 1 363 ? 29.729 -4.614 -19.035 1.00 88.69 363 GLY A C 1
ATOM 2867 O O . GLY A 1 363 ? 30.669 -5.190 -19.585 1.00 88.69 363 GLY A O 1
ATOM 2868 N N . ASN A 1 364 ? 29.759 -3.308 -18.778 1.00 87.75 364 ASN A N 1
ATOM 2869 C CA . ASN A 1 364 ? 30.974 -2.530 -18.984 1.00 87.75 364 ASN A CA 1
ATOM 2870 C C . ASN A 1 364 ? 32.094 -3.048 -18.053 1.00 87.75 364 ASN A C 1
ATOM 2872 O O . ASN A 1 364 ? 31.995 -2.853 -16.835 1.00 87.75 364 ASN A O 1
ATOM 2876 N N . PRO A 1 365 ? 33.197 -3.622 -18.583 1.00 83.88 365 PRO A N 1
ATOM 2877 C CA . PRO A 1 365 ? 34.240 -4.230 -17.754 1.00 83.88 365 PRO A CA 1
ATOM 2878 C C . PRO A 1 365 ? 34.866 -3.261 -16.741 1.00 83.88 365 PRO A C 1
ATOM 2880 O O . PRO A 1 365 ? 35.299 -3.682 -15.669 1.00 83.88 365 PRO A O 1
ATOM 2883 N N . ARG A 1 366 ? 34.863 -1.949 -17.030 1.00 77.12 366 ARG A N 1
ATOM 2884 C CA . ARG A 1 366 ? 35.376 -0.904 -16.122 1.00 77.12 366 ARG A CA 1
ATOM 2885 C C . ARG A 1 366 ? 34.617 -0.837 -14.793 1.00 77.12 366 ARG A C 1
ATOM 2887 O O . ARG A 1 366 ? 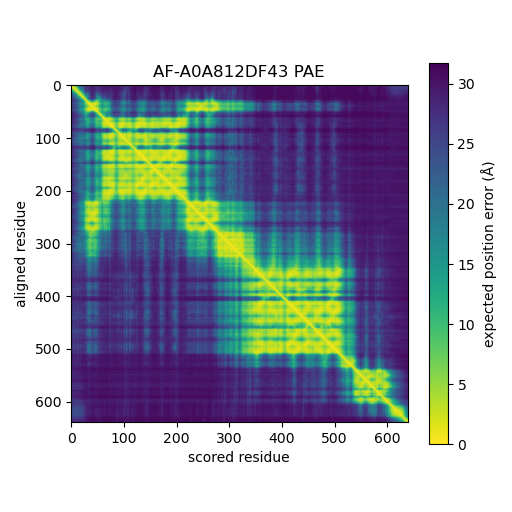35.190 -0.457 -13.770 1.00 77.12 366 ARG A O 1
ATOM 2894 N N . HIS A 1 367 ? 33.344 -1.229 -14.802 1.00 75.88 367 HIS A N 1
ATOM 2895 C CA . HIS A 1 367 ? 32.435 -1.130 -13.662 1.00 75.88 367 HIS A CA 1
ATOM 2896 C C . HIS A 1 367 ? 32.081 -2.490 -13.033 1.00 75.88 367 HIS A C 1
ATOM 2898 O O . HIS A 1 367 ? 31.296 -2.530 -12.080 1.00 75.88 367 HIS A O 1
ATOM 2904 N N . GLN A 1 368 ? 32.705 -3.577 -13.512 1.00 71.81 368 GLN A N 1
ATOM 2905 C CA . GLN A 1 368 ? 32.355 -4.970 -13.200 1.00 71.81 368 GLN A CA 1
ATOM 2906 C C . GLN A 1 368 ? 33.430 -5.757 -12.417 1.00 71.81 368 GLN A C 1
ATOM 2908 O O . GLN A 1 368 ? 33.368 -6.977 -12.316 1.00 71.81 368 GLN A O 1
ATOM 2913 N N . LEU A 1 369 ? 34.421 -5.073 -11.835 1.00 63.81 369 LEU A N 1
ATOM 2914 C CA . LEU A 1 369 ? 35.628 -5.690 -11.253 1.00 63.81 369 LEU A CA 1
ATOM 2915 C C . LEU A 1 369 ? 35.407 -6.527 -9.973 1.00 63.81 369 LEU A C 1
ATOM 2917 O O . LEU A 1 369 ? 36.346 -7.153 -9.488 1.00 63.81 369 LEU A O 1
ATOM 2921 N N . THR A 1 370 ? 34.200 -6.543 -9.397 1.00 66.31 370 T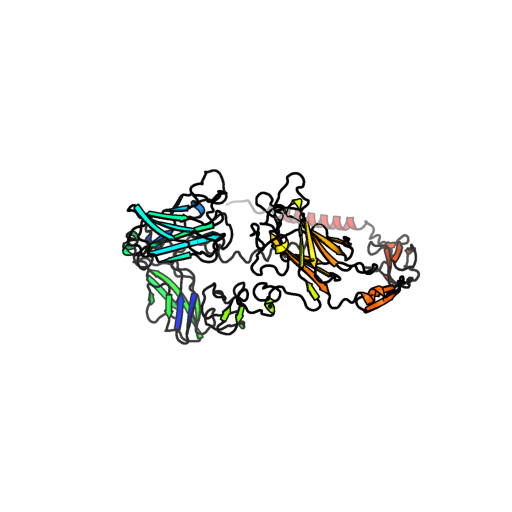HR A N 1
ATOM 2922 C CA . THR A 1 370 ? 33.894 -7.296 -8.167 1.00 66.31 370 THR A CA 1
ATOM 2923 C C . THR A 1 370 ? 32.919 -8.449 -8.426 1.00 66.31 370 THR A C 1
ATOM 2925 O O . THR A 1 370 ? 31.882 -8.240 -9.054 1.00 66.31 370 THR A O 1
ATOM 2928 N N . PRO A 1 371 ? 33.155 -9.648 -7.849 1.00 65.44 371 PRO A N 1
ATOM 2929 C CA . PRO A 1 371 ? 32.281 -10.815 -8.034 1.00 65.44 371 PRO A CA 1
ATOM 2930 C C . PRO A 1 371 ? 30.871 -10.629 -7.454 1.00 65.44 371 PRO A C 1
ATOM 2932 O O . PRO A 1 371 ? 29.978 -11.415 -7.748 1.00 65.44 371 PRO A O 1
ATOM 2935 N N . LYS A 1 372 ? 30.650 -9.579 -6.651 1.00 68.31 372 LYS A N 1
ATOM 2936 C CA . LYS A 1 372 ? 29.337 -9.230 -6.099 1.00 68.31 372 LYS A CA 1
ATOM 2937 C C . LYS A 1 372 ? 28.342 -8.760 -7.161 1.00 68.31 372 LYS A C 1
ATOM 2939 O O . LYS A 1 372 ? 27.156 -8.820 -6.890 1.00 68.31 372 LYS A O 1
ATOM 2944 N N . CYS A 1 373 ? 28.800 -8.291 -8.322 1.00 74.44 373 CYS A N 1
ATOM 2945 C CA . CYS A 1 373 ? 27.956 -7.620 -9.313 1.00 74.44 373 CYS A CA 1
ATOM 2946 C C . CYS A 1 373 ? 28.082 -8.289 -10.675 1.00 74.44 373 CYS A C 1
ATOM 2948 O O . CYS A 1 373 ? 28.504 -7.676 -11.653 1.00 74.44 373 CYS A O 1
ATOM 2950 N N . SER A 1 374 ? 27.779 -9.582 -10.712 1.00 84.31 374 SER A N 1
ATOM 2951 C CA . SER A 1 374 ? 27.858 -10.365 -11.939 1.00 84.31 374 SER A CA 1
ATOM 2952 C C . SER A 1 374 ? 26.695 -10.039 -12.871 1.00 84.31 374 SER A C 1
ATOM 2954 O O . SER A 1 374 ? 25.549 -9.929 -12.443 1.00 84.31 374 SER A O 1
ATOM 2956 N N . GLU A 1 375 ? 26.965 -9.948 -14.170 1.00 88.06 375 GLU A N 1
ATOM 2957 C CA . GLU A 1 375 ? 25.924 -9.770 -15.191 1.00 88.06 375 GLU A CA 1
ATOM 2958 C C . GLU A 1 375 ? 25.063 -11.017 -15.369 1.00 88.06 375 GLU A C 1
ATOM 2960 O O . GLU A 1 375 ? 23.961 -10.936 -15.906 1.00 88.06 375 GLU A O 1
ATOM 2965 N N . LYS A 1 376 ? 25.538 -12.163 -14.862 1.00 87.56 376 LYS A N 1
ATOM 2966 C CA . LYS A 1 376 ? 24.822 -13.442 -14.890 1.00 87.56 376 LYS A CA 1
ATOM 2967 C C . LYS A 1 376 ? 23.451 -13.378 -14.219 1.00 87.56 376 LYS A C 1
ATOM 2969 O O . LYS A 1 376 ? 22.602 -14.191 -14.549 1.00 87.56 376 LYS A O 1
ATOM 2974 N N . VAL A 1 377 ? 23.227 -12.411 -13.329 1.00 89.00 377 VAL A N 1
ATOM 2975 C CA . VAL A 1 377 ? 21.933 -12.180 -12.669 1.00 89.00 377 VAL A CA 1
ATOM 2976 C C . VAL A 1 377 ? 20.819 -11.841 -13.672 1.00 89.00 377 VAL A C 1
ATOM 2978 O O . VAL A 1 377 ? 19.659 -12.103 -13.392 1.00 89.00 377 VAL A O 1
ATOM 2981 N N . LEU A 1 378 ? 21.150 -11.304 -14.855 1.00 92.56 378 LEU A N 1
ATOM 2982 C CA . LEU A 1 378 ? 20.165 -11.011 -15.907 1.00 92.56 378 LEU A CA 1
ATOM 2983 C C . LEU A 1 378 ? 19.901 -12.187 -16.863 1.00 92.56 378 LEU A C 1
ATOM 2985 O O . LEU A 1 378 ? 19.161 -12.014 -17.832 1.00 92.56 378 LEU A O 1
ATOM 2989 N N . ILE A 1 379 ? 20.534 -13.347 -16.656 1.00 92.75 379 ILE A N 1
ATOM 2990 C CA . ILE A 1 379 ? 20.320 -14.536 -17.487 1.00 92.75 379 ILE A CA 1
ATOM 2991 C C . ILE A 1 379 ? 19.081 -15.273 -16.977 1.00 92.75 379 ILE A C 1
ATOM 2993 O O . ILE A 1 379 ? 19.016 -15.650 -15.809 1.00 92.75 379 ILE A O 1
ATOM 2997 N N . GLY A 1 380 ? 18.134 -15.534 -17.876 1.00 90.31 380 GLY A N 1
ATOM 2998 C CA . GLY A 1 380 ? 16.876 -16.197 -17.543 1.00 90.31 380 GLY A CA 1
ATOM 2999 C C . GLY A 1 380 ? 15.848 -15.284 -16.869 1.00 90.31 380 GLY A C 1
ATOM 3000 O O . GLY A 1 380 ? 15.855 -14.063 -17.035 1.00 90.31 380 GLY A O 1
ATOM 3001 N N . GLU A 1 381 ? 14.917 -15.916 -16.158 1.00 89.88 381 GLU A N 1
ATOM 3002 C CA . GLU A 1 381 ? 13.822 -15.245 -15.459 1.00 89.88 381 GLU A CA 1
ATOM 3003 C C . GLU A 1 381 ? 14.302 -14.579 -14.156 1.00 89.88 381 GLU A C 1
ATOM 3005 O O . GLU A 1 381 ? 15.011 -15.221 -13.376 1.00 89.88 381 GLU A O 1
ATOM 3010 N N . PRO A 1 382 ? 13.889 -13.326 -13.873 1.00 87.69 382 PRO A N 1
ATOM 3011 C CA . PRO A 1 382 ? 14.153 -12.693 -12.590 1.00 87.69 382 PRO A CA 1
ATOM 3012 C C . PRO A 1 382 ? 13.429 -13.398 -11.435 1.00 87.69 382 PRO A C 1
ATOM 3014 O O . PRO A 1 382 ? 12.496 -14.181 -11.616 1.00 87.69 382 PRO A O 1
ATOM 3017 N N . ASN A 1 383 ? 13.836 -13.074 -10.207 1.00 82.62 383 ASN A N 1
ATOM 3018 C CA . ASN A 1 383 ? 13.136 -13.528 -9.010 1.00 82.62 383 ASN A CA 1
ATOM 3019 C C . ASN A 1 383 ? 11.710 -12.935 -8.963 1.00 82.62 383 ASN A C 1
ATOM 3021 O O . ASN A 1 383 ? 11.532 -11.716 -8.974 1.00 82.62 383 ASN A O 1
ATOM 3025 N N . ARG A 1 384 ? 10.688 -13.794 -8.851 1.00 77.50 384 ARG A N 1
ATOM 3026 C CA . ARG A 1 384 ? 9.263 -13.404 -8.814 1.00 77.50 384 ARG A CA 1
ATOM 3027 C C . ARG A 1 384 ? 8.881 -12.584 -7.578 1.00 77.50 384 ARG A C 1
ATOM 3029 O O . ARG A 1 384 ? 7.900 -11.852 -7.609 1.00 77.50 384 ARG A O 1
ATOM 3036 N N . PHE A 1 385 ? 9.669 -12.667 -6.505 1.00 74.75 385 PHE A N 1
ATOM 3037 C CA . PHE A 1 385 ? 9.474 -11.891 -5.274 1.00 74.75 385 PHE A CA 1
ATOM 3038 C C . PHE A 1 385 ? 10.211 -10.547 -5.283 1.00 74.75 385 PHE A C 1
ATOM 3040 O O . PHE A 1 385 ? 10.150 -9.794 -4.306 1.00 74.75 385 PHE A O 1
ATOM 3047 N N . GLN A 1 386 ? 10.937 -10.242 -6.360 1.00 76.94 386 GLN A N 1
ATOM 3048 C CA . GLN A 1 386 ? 11.733 -9.034 -6.445 1.00 76.94 386 GLN A CA 1
ATOM 3049 C C . GLN A 1 386 ? 10.841 -7.805 -6.641 1.00 76.94 386 GLN A C 1
ATOM 3051 O O . GLN A 1 386 ? 10.187 -7.635 -7.667 1.00 76.94 386 GLN A O 1
ATOM 3056 N N . VAL A 1 387 ? 10.863 -6.905 -5.657 1.00 78.38 387 VAL A N 1
ATOM 3057 C CA . VAL A 1 387 ? 10.119 -5.639 -5.684 1.00 78.38 387 VAL A CA 1
ATOM 3058 C C . VAL A 1 387 ? 11.080 -4.483 -5.927 1.00 78.38 387 VAL A C 1
ATOM 3060 O O . VAL A 1 387 ? 12.109 -4.375 -5.256 1.00 78.38 387 VAL A O 1
ATOM 3063 N N . CYS A 1 388 ? 10.719 -3.590 -6.850 1.00 81.81 388 CYS A N 1
ATOM 3064 C CA . CYS A 1 388 ? 11.490 -2.381 -7.126 1.00 81.81 388 CYS A CA 1
ATOM 3065 C C . CYS A 1 388 ? 11.533 -1.473 -5.886 1.00 81.81 388 CYS A C 1
ATOM 3067 O O . CYS A 1 388 ? 10.492 -1.061 -5.370 1.00 81.81 388 CYS A O 1
ATOM 3069 N N . LYS A 1 389 ? 12.736 -1.182 -5.383 1.00 80.25 389 LYS A N 1
ATOM 3070 C CA . LYS A 1 389 ? 12.982 -0.425 -4.145 1.00 80.25 389 LYS A CA 1
ATOM 3071 C C . LYS A 1 389 ? 14.316 0.322 -4.225 1.00 80.25 389 LYS A C 1
ATOM 3073 O O . LYS A 1 389 ? 15.212 -0.088 -4.947 1.00 80.25 389 LYS A O 1
ATOM 3078 N N . ASN A 1 390 ? 14.496 1.374 -3.428 1.00 68.69 390 ASN A N 1
ATOM 3079 C CA . ASN A 1 390 ? 15.708 2.210 -3.509 1.00 68.69 390 ASN A CA 1
ATOM 3080 C C . ASN A 1 390 ? 16.995 1.478 -3.081 1.00 68.69 390 ASN A C 1
ATOM 3082 O O . ASN A 1 390 ? 18.081 1.834 -3.529 1.00 68.69 390 ASN A O 1
ATOM 3086 N N . ASN A 1 391 ? 16.895 0.474 -2.200 1.00 65.88 391 ASN A N 1
ATOM 3087 C CA . ASN A 1 391 ? 18.042 -0.299 -1.719 1.00 65.88 391 ASN A CA 1
ATOM 3088 C C . ASN A 1 391 ? 17.825 -1.785 -2.002 1.00 65.88 391 ASN A C 1
ATOM 3090 O O . ASN A 1 391 ? 16.939 -2.413 -1.414 1.00 65.88 391 ASN A O 1
ATOM 3094 N N . VAL A 1 392 ? 18.607 -2.320 -2.934 1.00 65.94 392 VAL A N 1
ATOM 3095 C CA . VAL A 1 392 ? 18.365 -3.624 -3.550 1.00 65.94 392 VAL A CA 1
ATOM 3096 C C . VAL A 1 392 ? 19.506 -4.578 -3.251 1.00 65.94 392 VAL A C 1
ATOM 3098 O O . VAL A 1 392 ? 20.671 -4.180 -3.230 1.00 65.94 392 VAL A O 1
ATOM 3101 N N . GLU A 1 393 ? 19.158 -5.841 -3.021 1.00 65.94 393 GLU A N 1
ATOM 3102 C CA . GLU A 1 393 ? 20.140 -6.908 -2.887 1.00 65.94 393 GLU A CA 1
ATOM 3103 C C . GLU A 1 393 ? 20.816 -7.167 -4.236 1.00 65.94 393 GLU A C 1
ATOM 3105 O O . GLU A 1 393 ? 20.174 -7.240 -5.285 1.00 65.94 393 GLU A O 1
ATOM 3110 N N . ILE A 1 394 ? 22.144 -7.269 -4.199 1.00 66.69 394 ILE A N 1
ATOM 3111 C CA . ILE A 1 394 ? 22.986 -7.387 -5.396 1.00 66.69 394 ILE A CA 1
ATOM 3112 C C . ILE A 1 394 ? 22.914 -8.810 -5.992 1.00 66.69 394 ILE A C 1
ATOM 3114 O O . ILE A 1 394 ? 23.305 -9.023 -7.131 1.00 66.69 394 ILE A O 1
ATOM 3118 N N . SER A 1 395 ? 22.402 -9.792 -5.242 1.00 70.25 395 SER A N 1
ATOM 3119 C CA . SER A 1 395 ? 22.213 -11.168 -5.726 1.00 70.25 395 SER A CA 1
ATOM 3120 C C . SER A 1 395 ? 21.109 -11.289 -6.775 1.00 70.25 395 SER A C 1
ATOM 3122 O O . SER A 1 395 ? 21.209 -12.130 -7.661 1.00 70.25 395 SER A O 1
ATOM 3124 N N . ASP A 1 396 ? 20.093 -10.430 -6.684 1.00 79.56 396 ASP A N 1
ATOM 3125 C CA . ASP A 1 396 ? 18.844 -10.562 -7.443 1.00 79.56 396 ASP A CA 1
ATOM 3126 C C . ASP A 1 396 ? 18.705 -9.468 -8.505 1.00 79.56 396 ASP A C 1
ATOM 3128 O O . ASP A 1 396 ? 17.761 -9.467 -9.294 1.00 79.56 396 ASP A O 1
ATOM 3132 N N . THR A 1 397 ? 19.634 -8.505 -8.518 1.00 88.12 397 THR A N 1
ATOM 3133 C CA . THR A 1 397 ? 19.645 -7.412 -9.489 1.00 88.12 397 THR A CA 1
ATOM 3134 C C . THR A 1 397 ? 21.045 -7.037 -9.930 1.00 88.12 397 THR A C 1
ATOM 3136 O O . THR A 1 397 ? 21.998 -7.021 -9.153 1.00 88.12 397 THR A O 1
ATOM 3139 N N . TRP A 1 398 ? 21.154 -6.662 -11.197 1.00 90.19 398 TRP A N 1
ATOM 3140 C CA . TRP A 1 398 ? 22.362 -6.100 -11.760 1.00 90.19 398 TRP A CA 1
ATOM 3141 C C . TRP A 1 398 ? 22.412 -4.585 -11.561 1.00 90.19 398 TRP A C 1
ATOM 3143 O O . TRP A 1 398 ? 21.451 -3.873 -11.860 1.00 90.19 398 TRP A O 1
ATOM 3153 N N . ARG A 1 399 ? 23.566 -4.087 -11.111 1.00 87.56 399 ARG A N 1
ATOM 3154 C CA . ARG A 1 399 ? 23.903 -2.660 -11.077 1.00 87.56 399 ARG A CA 1
ATOM 3155 C C . ARG A 1 399 ? 25.406 -2.448 -11.306 1.00 87.56 399 ARG A C 1
ATOM 3157 O O . ARG A 1 399 ? 26.190 -3.352 -10.999 1.00 87.56 399 ARG A O 1
ATOM 3164 N N . PRO A 1 400 ? 25.836 -1.268 -11.781 1.00 85.88 400 PRO A N 1
ATOM 3165 C CA . PRO A 1 400 ? 27.254 -0.912 -11.840 1.00 85.88 400 PRO A CA 1
ATOM 3166 C C . PRO A 1 400 ? 27.851 -0.817 -10.428 1.00 85.88 400 PRO A C 1
ATOM 3168 O O . PRO A 1 400 ? 27.249 -0.196 -9.554 1.00 85.88 400 PRO A O 1
ATOM 3171 N N . CYS A 1 401 ? 29.029 -1.403 -10.185 1.00 74.94 401 CYS A N 1
ATOM 3172 C CA . CYS A 1 401 ? 29.561 -1.525 -8.818 1.00 74.94 401 CYS A CA 1
ATOM 3173 C C . CYS A 1 401 ? 30.864 -0.796 -8.527 1.00 74.94 401 CYS A C 1
ATOM 3175 O O . CYS A 1 401 ? 31.163 -0.565 -7.357 1.00 74.94 401 CYS A O 1
ATOM 3177 N N . ASN A 1 402 ? 31.621 -0.401 -9.548 1.00 67.81 402 ASN A N 1
ATOM 3178 C CA . ASN A 1 402 ? 32.809 0.424 -9.354 1.00 67.81 402 ASN A CA 1
ATOM 3179 C C . ASN A 1 402 ? 32.527 1.870 -9.783 1.00 67.81 402 ASN A C 1
ATOM 3181 O O . ASN A 1 402 ? 32.163 2.097 -10.935 1.00 67.81 402 ASN A O 1
ATOM 3185 N N . MET A 1 403 ? 32.699 2.846 -8.888 1.00 61.72 403 MET A N 1
ATOM 3186 C CA . MET A 1 403 ? 32.571 4.271 -9.215 1.00 61.72 403 MET A CA 1
ATOM 3187 C C . MET A 1 403 ? 33.962 4.885 -9.385 1.00 61.72 403 MET A C 1
ATOM 3189 O O . MET A 1 403 ? 34.572 5.332 -8.419 1.00 61.72 403 MET A O 1
ATOM 3193 N N . ASN A 1 404 ? 34.466 4.914 -10.620 1.00 57.78 404 ASN A N 1
ATOM 3194 C CA . ASN A 1 404 ? 35.618 5.747 -10.959 1.00 57.78 404 ASN A CA 1
ATOM 3195 C C . ASN A 1 404 ? 35.128 7.173 -11.236 1.00 57.78 404 ASN A C 1
ATOM 3197 O O . ASN A 1 404 ? 34.337 7.388 -12.152 1.00 57.78 404 ASN A O 1
ATOM 3201 N N . TYR A 1 405 ? 35.621 8.142 -10.460 1.00 54.75 405 TYR A N 1
ATOM 3202 C CA . TYR A 1 405 ? 35.192 9.551 -10.495 1.00 54.75 405 TYR A CA 1
ATOM 3203 C C . TYR A 1 405 ? 35.355 10.239 -11.866 1.00 54.75 405 TYR A C 1
ATOM 3205 O O . TYR A 1 405 ? 34.715 11.255 -12.115 1.00 54.75 405 TYR A O 1
ATOM 3213 N N . PHE A 1 406 ? 36.189 9.689 -12.756 1.00 54.78 406 PHE A N 1
ATOM 3214 C CA . PHE A 1 406 ? 36.510 10.277 -14.060 1.00 54.78 406 PHE A CA 1
ATOM 3215 C C . PHE A 1 406 ? 35.549 9.875 -15.200 1.00 54.78 406 PHE A C 1
ATOM 3217 O O . PHE A 1 406 ? 35.402 10.645 -16.141 1.00 54.78 406 PHE A O 1
ATOM 3224 N N . ASP A 1 407 ? 34.839 8.744 -15.089 1.00 56.75 407 ASP A N 1
ATOM 3225 C CA . ASP A 1 407 ? 33.965 8.178 -16.142 1.00 56.75 407 ASP A CA 1
ATOM 3226 C C . ASP A 1 407 ? 32.507 8.042 -15.647 1.00 56.75 407 ASP A C 1
ATOM 3228 O O . ASP A 1 407 ? 31.832 7.039 -15.877 1.00 56.75 407 ASP A O 1
ATOM 3232 N N . ALA A 1 408 ? 32.007 9.038 -14.907 1.00 60.25 408 ALA A N 1
ATOM 3233 C CA . ALA A 1 408 ? 30.819 8.924 -14.048 1.00 60.25 408 ALA A CA 1
ATOM 3234 C C . ALA A 1 408 ? 29.460 8.635 -14.741 1.00 60.25 408 ALA A C 1
ATOM 3236 O O . ALA A 1 408 ? 28.433 8.659 -14.064 1.00 60.25 408 ALA A O 1
ATOM 3237 N N . HIS A 1 409 ? 29.418 8.347 -16.047 1.00 66.81 409 HIS A N 1
ATOM 3238 C CA . HIS A 1 409 ? 28.178 8.165 -16.816 1.00 66.81 409 HIS A CA 1
ATOM 3239 C C . HIS A 1 409 ? 28.235 7.073 -17.908 1.00 66.81 409 HIS A C 1
ATOM 3241 O O . HIS A 1 409 ? 27.269 6.936 -18.656 1.00 66.81 409 HIS A O 1
ATOM 3247 N N . ASP A 1 410 ? 29.310 6.277 -18.015 1.00 82.75 410 ASP A N 1
ATOM 3248 C CA . ASP A 1 410 ? 29.420 5.199 -19.025 1.00 82.75 410 ASP A CA 1
ATOM 3249 C C . ASP A 1 410 ? 28.924 3.836 -18.502 1.00 82.75 410 ASP A C 1
ATOM 3251 O O . ASP A 1 410 ? 29.574 2.792 -18.611 1.00 82.75 410 ASP A O 1
ATOM 3255 N N . TYR A 1 411 ? 27.744 3.827 -17.888 1.00 88.56 411 TYR A N 1
ATOM 3256 C CA . TYR A 1 411 ? 27.146 2.603 -17.365 1.00 88.56 411 TYR A CA 1
ATOM 3257 C C . TYR A 1 411 ? 26.315 1.925 -18.449 1.00 88.56 411 TYR A C 1
ATOM 3259 O O . TYR A 1 411 ? 25.305 2.473 -18.886 1.00 88.56 411 TYR A O 1
ATOM 3267 N N . TRP A 1 412 ? 26.695 0.718 -18.866 1.00 91.25 412 TRP A N 1
ATOM 3268 C CA . TRP A 1 412 ? 25.908 -0.058 -19.822 1.00 91.25 412 TRP A CA 1
ATOM 3269 C C . TRP A 1 412 ? 26.023 -1.564 -19.603 1.00 91.25 412 TRP A C 1
ATOM 3271 O O . TRP A 1 412 ? 27.021 -2.064 -19.081 1.00 91.25 412 TRP A O 1
ATOM 3281 N N . ILE A 1 413 ? 24.991 -2.276 -20.051 1.00 93.38 413 ILE A N 1
ATOM 3282 C CA . ILE A 1 413 ? 24.950 -3.734 -20.156 1.00 93.38 413 ILE A CA 1
ATOM 3283 C C . ILE A 1 413 ? 24.366 -4.150 -21.500 1.00 93.38 413 ILE A C 1
ATOM 3285 O O . ILE A 1 413 ? 23.426 -3.534 -22.002 1.00 93.38 413 ILE A O 1
ATOM 3289 N N . LYS A 1 414 ? 24.941 -5.190 -22.095 1.00 94.88 414 LYS A N 1
ATOM 3290 C CA . LYS A 1 414 ? 24.441 -5.874 -23.283 1.00 94.88 414 LYS A CA 1
ATOM 3291 C C . LYS A 1 414 ? 23.920 -7.240 -22.876 1.00 94.88 414 LYS A C 1
ATOM 3293 O O . LYS A 1 414 ? 24.594 -7.953 -22.143 1.00 94.88 414 LYS A O 1
ATOM 3298 N N . VAL A 1 415 ? 22.755 -7.613 -23.376 1.00 96.50 415 VAL A N 1
ATOM 3299 C CA . VAL A 1 415 ? 22.168 -8.942 -23.201 1.00 96.50 415 VAL A CA 1
ATOM 3300 C C . VAL A 1 415 ? 21.873 -9.556 -24.563 1.00 96.50 415 VAL A C 1
ATOM 3302 O O . VAL A 1 415 ? 21.488 -8.839 -25.487 1.00 96.50 415 VAL A O 1
ATOM 3305 N N . TYR A 1 416 ? 22.056 -10.868 -24.694 1.00 96.12 416 TYR A N 1
ATOM 3306 C CA . TYR A 1 416 ? 21.843 -11.603 -25.941 1.00 96.12 416 TYR A CA 1
ATOM 3307 C C . TYR A 1 416 ? 20.848 -12.742 -25.747 1.00 96.12 416 TYR A C 1
ATOM 3309 O O . TYR A 1 416 ? 20.785 -13.358 -24.681 1.00 96.12 416 TYR A O 1
ATOM 3317 N N . TYR A 1 417 ? 20.089 -13.027 -26.801 1.00 95.75 417 TYR A N 1
ATOM 3318 C CA . TYR A 1 417 ? 18.992 -13.992 -26.794 1.00 95.75 417 TYR A CA 1
ATOM 3319 C C . TYR A 1 417 ? 19.325 -15.201 -27.668 1.00 95.75 417 TYR A C 1
ATOM 3321 O O . TYR A 1 417 ? 20.153 -15.121 -28.574 1.00 95.75 417 TYR A O 1
ATOM 3329 N N . ALA A 1 418 ? 18.667 -16.330 -27.400 1.00 92.19 418 ALA A N 1
ATOM 3330 C CA . ALA A 1 418 ? 18.918 -17.580 -28.118 1.00 92.19 418 ALA A CA 1
ATOM 3331 C C . ALA A 1 418 ? 18.563 -17.502 -29.610 1.00 92.19 418 ALA A C 1
ATOM 3333 O O . ALA A 1 418 ? 19.247 -18.109 -30.432 1.00 92.19 418 ALA A O 1
ATOM 3334 N N . ARG A 1 419 ? 17.497 -16.772 -29.965 1.00 91.12 419 ARG A N 1
ATOM 3335 C CA . ARG A 1 419 ? 17.022 -16.642 -31.347 1.00 91.12 419 ARG A CA 1
ATOM 3336 C C . ARG A 1 419 ? 16.892 -15.170 -31.750 1.00 91.12 419 ARG A C 1
ATOM 3338 O O . ARG A 1 419 ? 16.188 -14.433 -31.054 1.00 91.12 419 ARG A O 1
ATOM 3345 N N . PRO A 1 420 ? 17.497 -14.748 -32.878 1.00 90.00 420 PRO A N 1
ATOM 3346 C CA . PRO A 1 420 ? 17.261 -13.427 -33.449 1.00 90.00 420 PRO A CA 1
ATOM 3347 C C . PRO A 1 420 ? 15.818 -13.283 -33.942 1.00 90.00 420 PRO A C 1
ATOM 3349 O O . PRO A 1 420 ? 15.335 -14.115 -34.713 1.00 90.00 420 PRO A O 1
ATOM 3352 N N . VAL A 1 421 ? 15.140 -12.216 -33.524 1.00 89.12 421 VAL A N 1
ATOM 3353 C CA . VAL A 1 421 ? 13.719 -11.970 -33.829 1.00 89.12 421 VAL A CA 1
ATOM 3354 C C . VAL A 1 421 ? 13.474 -10.531 -34.260 1.00 89.12 421 VAL A C 1
ATOM 3356 O O . VAL A 1 421 ? 14.280 -9.642 -33.989 1.00 89.12 421 VAL A O 1
ATOM 3359 N N . ILE A 1 422 ? 12.333 -10.280 -34.899 1.00 87.88 422 ILE A N 1
ATOM 3360 C CA . ILE A 1 422 ? 11.859 -8.915 -35.138 1.00 87.88 422 ILE A CA 1
ATOM 3361 C C . ILE A 1 422 ? 11.178 -8.444 -33.865 1.00 87.88 422 ILE A C 1
ATOM 3363 O O . ILE A 1 422 ? 10.061 -8.839 -33.533 1.00 87.88 422 ILE A O 1
ATOM 3367 N N . ALA A 1 423 ? 11.917 -7.648 -33.105 1.00 89.31 423 ALA A N 1
ATOM 3368 C CA . ALA A 1 423 ? 11.489 -7.206 -31.798 1.00 89.31 423 ALA A CA 1
ATOM 3369 C C . ALA A 1 423 ? 10.407 -6.128 -31.923 1.00 89.31 423 ALA A C 1
ATOM 3371 O O . ALA A 1 423 ? 10.605 -5.121 -32.593 1.00 89.31 423 ALA A O 1
ATOM 3372 N N . VAL A 1 424 ? 9.277 -6.319 -31.252 1.00 89.81 424 VAL A N 1
ATOM 3373 C CA . VAL A 1 424 ? 8.166 -5.350 -31.182 1.00 89.81 424 VAL A CA 1
ATOM 3374 C C . VAL A 1 424 ? 8.136 -4.618 -29.840 1.00 89.81 424 VAL A C 1
ATOM 3376 O O . VAL A 1 424 ? 7.552 -3.542 -29.720 1.00 89.81 424 VAL A O 1
ATOM 3379 N N . GLY A 1 425 ? 8.822 -5.159 -28.832 1.00 91.50 425 GLY A N 1
ATOM 3380 C CA . GLY A 1 425 ? 9.056 -4.458 -27.580 1.00 91.50 425 GLY A CA 1
ATOM 3381 C C . GLY A 1 425 ? 10.194 -5.040 -26.748 1.00 91.50 425 GLY A C 1
ATOM 3382 O O . GLY A 1 425 ? 10.610 -6.183 -26.931 1.00 91.50 425 GLY A O 1
ATOM 3383 N N . VAL A 1 426 ? 10.682 -4.240 -25.802 1.00 93.88 426 VAL A N 1
ATOM 3384 C CA . VAL A 1 426 ? 11.588 -4.668 -24.728 1.00 93.88 426 VAL A CA 1
ATOM 3385 C C . VAL A 1 426 ? 10.905 -4.396 -23.395 1.00 93.88 426 VAL A C 1
ATOM 3387 O O . VAL A 1 426 ? 10.465 -3.275 -23.144 1.00 93.88 426 VAL A O 1
ATOM 3390 N N . VAL A 1 427 ? 10.829 -5.402 -22.529 1.00 92.44 427 VAL A N 1
ATOM 3391 C CA . VAL A 1 427 ? 10.299 -5.269 -21.167 1.00 92.44 427 VAL A CA 1
ATOM 3392 C C . VAL A 1 427 ? 11.465 -5.254 -20.186 1.00 92.44 427 VAL A C 1
ATOM 3394 O O . VAL A 1 427 ? 12.279 -6.174 -20.179 1.00 92.44 427 VAL A O 1
ATOM 3397 N N . ILE A 1 428 ? 11.562 -4.214 -19.363 1.00 92.62 428 ILE A N 1
ATOM 3398 C CA . ILE A 1 428 ? 12.638 -4.043 -18.382 1.00 92.62 428 ILE A CA 1
ATOM 3399 C C . ILE A 1 428 ? 12.040 -4.098 -16.980 1.00 92.62 428 ILE A C 1
ATOM 3401 O O . ILE A 1 428 ? 11.222 -3.256 -16.608 1.00 92.62 428 ILE A O 1
ATOM 3405 N N . TYR A 1 429 ? 12.489 -5.069 -16.192 1.00 91.25 429 TYR A N 1
ATOM 3406 C CA . TYR A 1 429 ? 12.161 -5.190 -14.778 1.00 91.25 429 TYR A CA 1
ATOM 3407 C C . TYR A 1 429 ? 13.208 -4.420 -13.979 1.00 91.25 429 TYR A C 1
ATOM 3409 O O . TYR A 1 429 ? 14.389 -4.769 -13.981 1.00 91.25 429 TYR A O 1
ATOM 3417 N N . LEU A 1 430 ? 12.788 -3.351 -13.312 1.00 90.75 430 LEU A N 1
ATOM 3418 C CA . LEU A 1 430 ? 13.639 -2.537 -12.458 1.00 90.75 430 LEU A CA 1
ATOM 3419 C C . LEU A 1 430 ? 13.759 -3.152 -11.064 1.00 90.75 430 LEU A C 1
ATOM 3421 O O . LEU A 1 430 ? 12.774 -3.528 -10.432 1.00 90.75 430 LEU A O 1
ATOM 3425 N N . GLY A 1 431 ? 14.989 -3.181 -10.565 1.00 87.75 431 GLY A N 1
ATOM 3426 C CA . GLY A 1 431 ? 15.295 -3.387 -9.156 1.00 87.75 431 GLY A CA 1
ATOM 3427 C C . GLY A 1 431 ? 15.209 -2.099 -8.342 1.00 87.75 431 GLY A C 1
ATOM 3428 O O . GLY A 1 431 ? 14.758 -2.127 -7.204 1.00 87.75 431 GLY A O 1
ATOM 3429 N N . SER A 1 432 ? 15.637 -0.977 -8.925 1.00 88.56 432 SER A N 1
ATOM 3430 C CA . SER A 1 432 ? 15.667 0.355 -8.308 1.00 88.56 432 SER A CA 1
ATOM 3431 C C . SER A 1 432 ? 15.464 1.418 -9.381 1.00 88.56 432 SER A C 1
ATOM 3433 O O . SER A 1 432 ? 15.986 1.275 -10.488 1.00 88.56 432 SER A O 1
ATOM 3435 N N . ASP A 1 433 ? 14.762 2.501 -9.045 1.00 87.12 433 ASP A N 1
ATOM 3436 C CA . ASP A 1 433 ? 14.624 3.691 -9.895 1.00 87.12 433 ASP A CA 1
ATOM 3437 C C . ASP A 1 433 ? 15.803 4.676 -9.757 1.00 87.12 433 ASP A C 1
ATOM 3439 O O . ASP A 1 433 ? 15.843 5.712 -10.422 1.00 87.12 433 ASP A O 1
ATOM 3443 N N . GLY A 1 434 ? 16.791 4.337 -8.922 1.00 82.31 434 GLY A N 1
ATOM 3444 C CA . GLY A 1 434 ? 18.034 5.082 -8.753 1.00 82.31 434 GLY A CA 1
ATOM 3445 C C . GLY A 1 434 ? 17.906 6.381 -7.962 1.00 82.31 434 GLY A C 1
ATOM 3446 O O . GLY A 1 434 ? 18.909 7.088 -7.830 1.00 82.31 434 GLY A O 1
ATOM 3447 N N . ARG A 1 435 ? 16.719 6.693 -7.423 1.00 81.38 435 ARG A N 1
ATOM 3448 C CA . ARG A 1 435 ? 16.520 7.856 -6.555 1.00 81.38 435 ARG A CA 1
ATOM 3449 C C . ARG A 1 435 ? 17.060 7.571 -5.161 1.00 81.38 435 ARG A C 1
ATOM 3451 O O . ARG A 1 435 ? 16.669 6.607 -4.499 1.00 81.38 435 ARG A O 1
ATOM 3458 N N . THR A 1 436 ? 17.932 8.447 -4.688 1.00 74.62 436 THR A N 1
ATOM 3459 C CA . THR A 1 436 ? 18.445 8.416 -3.315 1.00 74.62 436 THR A CA 1
ATOM 3460 C C . THR A 1 436 ? 18.129 9.732 -2.617 1.00 74.62 436 THR A C 1
ATOM 3462 O O . THR A 1 436 ? 17.693 10.690 -3.250 1.00 74.62 436 THR A O 1
ATOM 3465 N N . TYR A 1 437 ? 18.323 9.786 -1.299 1.00 68.31 437 TYR A N 1
ATOM 3466 C CA . TYR A 1 437 ? 18.150 11.031 -0.547 1.00 68.31 437 TYR A CA 1
ATOM 3467 C C . TYR A 1 437 ? 19.068 12.147 -1.077 1.00 68.31 437 TYR A C 1
ATOM 3469 O O . TYR A 1 437 ? 18.624 13.275 -1.263 1.00 68.31 437 TYR A O 1
ATOM 3477 N N . ASP A 1 438 ? 20.316 11.798 -1.403 1.00 67.44 438 ASP A N 1
ATOM 3478 C CA . ASP A 1 438 ? 21.319 12.733 -1.930 1.00 67.44 438 ASP A CA 1
ATOM 3479 C C . ASP A 1 438 ? 21.121 13.068 -3.417 1.00 67.44 438 ASP A C 1
ATOM 3481 O O . ASP A 1 438 ? 21.751 13.982 -3.942 1.00 67.44 438 ASP A O 1
ATOM 3485 N N . SER A 1 439 ? 20.270 12.311 -4.112 1.00 71.19 439 SER A N 1
ATOM 3486 C CA . SER A 1 439 ? 20.053 12.413 -5.554 1.00 71.19 439 SER A CA 1
ATOM 3487 C C . SER A 1 439 ? 18.591 12.076 -5.890 1.00 71.19 439 SER A C 1
ATOM 3489 O O . SER A 1 439 ? 18.294 10.991 -6.410 1.00 71.19 439 SER A O 1
ATOM 3491 N N . PRO A 1 440 ? 17.645 12.964 -5.520 1.00 75.75 440 PRO A N 1
ATOM 3492 C CA . PRO A 1 440 ? 16.208 12.728 -5.666 1.00 75.75 440 PRO A CA 1
ATOM 3493 C C . PRO A 1 440 ? 15.715 12.879 -7.112 1.00 75.75 440 PRO A C 1
ATOM 3495 O O . PRO A 1 440 ? 14.578 12.512 -7.430 1.00 75.75 440 PRO A O 1
ATOM 3498 N N . GLU A 1 441 ? 16.535 13.442 -7.998 1.00 81.62 441 GLU A N 1
ATOM 3499 C CA . GLU A 1 441 ? 16.167 13.681 -9.383 1.00 81.62 441 GLU A CA 1
ATOM 3500 C C . GLU A 1 441 ? 15.903 12.371 -10.151 1.00 81.62 441 GLU A C 1
ATOM 3502 O O . GLU A 1 441 ? 16.603 11.372 -9.953 1.00 81.62 441 GLU A O 1
ATOM 3507 N N . PRO A 1 442 ? 14.897 12.347 -11.050 1.00 84.38 442 PRO A N 1
ATOM 3508 C CA . PRO A 1 442 ? 14.574 11.157 -11.825 1.00 84.38 442 PRO A CA 1
ATOM 3509 C C . PRO A 1 442 ? 15.767 10.698 -12.663 1.00 84.38 442 PRO A C 1
ATOM 3511 O O . PRO A 1 442 ? 16.357 11.484 -13.409 1.00 84.38 442 PRO A O 1
ATOM 3514 N N . LYS A 1 443 ? 16.095 9.409 -12.574 1.00 88.69 443 LYS A N 1
ATOM 3515 C CA . LYS A 1 443 ? 17.140 8.798 -13.395 1.00 88.69 443 LYS A CA 1
ATOM 3516 C C . LYS A 1 443 ? 16.552 8.262 -14.687 1.00 88.69 443 LYS A C 1
ATOM 3518 O O . LYS A 1 443 ? 15.351 8.010 -14.792 1.00 88.69 443 LYS A O 1
ATOM 3523 N N . SER A 1 444 ? 17.402 8.130 -15.694 1.00 90.88 444 SER A N 1
ATOM 3524 C CA . SER A 1 444 ? 16.982 7.686 -17.014 1.00 90.88 444 SER A CA 1
ATOM 3525 C C . SER A 1 444 ? 17.833 6.542 -17.530 1.00 90.88 444 SER A C 1
ATOM 3527 O O . SER A 1 444 ? 18.987 6.368 -17.140 1.00 90.88 444 SER A O 1
ATOM 3529 N N . LEU A 1 445 ? 17.236 5.759 -18.416 1.00 92.06 445 LEU A N 1
ATOM 3530 C CA . LEU A 1 445 ? 17.900 4.698 -19.147 1.00 92.06 445 LEU A CA 1
ATOM 3531 C C . LEU A 1 445 ? 17.680 4.872 -20.652 1.00 92.06 445 LEU A C 1
ATOM 3533 O O . LEU A 1 445 ? 16.726 5.510 -21.109 1.00 92.06 445 LEU A O 1
ATOM 3537 N N . LEU A 1 446 ? 18.611 4.323 -21.415 1.00 91.88 446 LEU A N 1
ATOM 3538 C CA . LEU A 1 446 ? 18.647 4.303 -22.869 1.00 91.88 446 LEU A CA 1
ATOM 3539 C C . LEU A 1 446 ? 18.556 2.849 -23.309 1.00 91.88 446 LEU A C 1
ATOM 3541 O O . LEU A 1 446 ? 19.316 2.023 -22.808 1.00 91.88 446 LEU A O 1
ATOM 3545 N N . VAL A 1 447 ? 17.676 2.549 -24.262 1.00 93.75 447 VAL A N 1
ATOM 3546 C CA . VAL A 1 447 ? 17.551 1.201 -24.831 1.00 93.75 447 VAL A CA 1
ATOM 3547 C C . VAL A 1 447 ? 17.964 1.225 -26.292 1.00 93.75 447 VAL A C 1
ATOM 3549 O O . VAL A 1 447 ? 17.502 2.062 -27.072 1.00 93.75 447 VAL A O 1
ATOM 3552 N N . GLN A 1 448 ? 18.846 0.296 -26.641 1.00 93.50 448 GLN A N 1
ATOM 3553 C CA . GLN A 1 448 ? 19.396 0.104 -27.972 1.00 93.50 448 GLN A CA 1
ATOM 3554 C C . GLN A 1 448 ? 19.227 -1.354 -28.396 1.00 93.50 448 GLN A C 1
ATOM 3556 O O . GLN A 1 448 ? 19.430 -2.259 -27.584 1.00 93.50 448 GLN A O 1
ATOM 3561 N N . LEU A 1 449 ? 18.873 -1.588 -29.657 1.00 93.31 449 LEU A N 1
ATOM 3562 C CA . LEU A 1 449 ? 18.794 -2.937 -30.225 1.00 93.31 449 LEU A CA 1
ATOM 3563 C C . LEU A 1 449 ? 20.083 -3.258 -30.978 1.00 93.31 449 LEU A C 1
ATOM 3565 O O . LEU A 1 449 ? 20.663 -2.375 -31.609 1.00 93.31 449 LEU A O 1
ATOM 3569 N N . ILE A 1 450 ? 20.522 -4.509 -30.869 1.00 92.94 450 ILE A N 1
ATOM 3570 C CA . ILE A 1 450 ? 21.718 -5.049 -31.516 1.00 92.94 450 ILE A CA 1
ATOM 3571 C C . ILE A 1 450 ? 21.259 -6.052 -32.575 1.00 92.94 450 ILE A C 1
ATOM 3573 O O . ILE A 1 450 ? 20.550 -7.011 -32.246 1.00 92.94 450 ILE A O 1
ATOM 3577 N N . ASP A 1 451 ? 21.653 -5.827 -33.824 1.00 89.75 451 ASP A N 1
ATOM 3578 C CA . ASP A 1 451 ? 21.373 -6.718 -34.951 1.00 89.75 451 ASP A CA 1
ATOM 3579 C C . ASP A 1 451 ? 22.340 -7.921 -34.971 1.00 89.75 451 ASP A C 1
ATOM 3581 O O . ASP A 1 451 ? 23.258 -8.056 -34.158 1.00 89.75 451 ASP A O 1
ATOM 3585 N N . THR A 1 452 ? 22.095 -8.855 -35.876 1.00 87.56 452 THR A N 1
ATOM 3586 C CA . THR A 1 452 ? 22.873 -10.070 -36.118 1.00 87.56 452 THR A CA 1
ATOM 3587 C C . THR A 1 452 ? 24.334 -9.820 -36.492 1.00 87.56 452 THR A C 1
ATOM 3589 O O . THR A 1 452 ? 25.174 -10.658 -36.156 1.00 87.56 452 THR A O 1
ATOM 3592 N N . ASP A 1 453 ? 24.641 -8.673 -37.099 1.00 86.62 453 ASP A N 1
ATOM 3593 C CA . ASP A 1 453 ? 25.989 -8.202 -37.446 1.00 86.62 453 ASP A CA 1
ATOM 3594 C C . ASP A 1 453 ? 26.661 -7.377 -36.326 1.00 86.62 453 ASP A C 1
ATOM 3596 O O . ASP A 1 453 ? 27.708 -6.766 -36.533 1.00 86.62 453 ASP A O 1
ATOM 3600 N N . ASP A 1 454 ? 26.060 -7.363 -35.131 1.00 83.62 454 ASP A N 1
ATOM 3601 C CA . ASP A 1 454 ? 26.478 -6.589 -33.958 1.00 83.62 454 ASP A CA 1
ATOM 3602 C C . ASP A 1 454 ? 26.435 -5.054 -34.146 1.00 83.62 454 ASP A C 1
ATOM 3604 O O . ASP A 1 454 ? 26.955 -4.304 -33.307 1.00 83.62 454 ASP A O 1
ATOM 3608 N N . THR A 1 455 ? 25.750 -4.557 -35.183 1.00 86.06 455 THR A N 1
ATOM 3609 C CA . THR A 1 455 ? 25.459 -3.126 -35.337 1.00 86.06 455 THR A CA 1
ATOM 3610 C C . THR A 1 455 ? 24.286 -2.685 -34.458 1.00 86.06 455 THR A C 1
ATOM 3612 O O . THR A 1 455 ? 23.412 -3.467 -34.075 1.00 86.06 455 THR A O 1
ATOM 3615 N N . VAL A 1 456 ? 24.277 -1.401 -34.083 1.00 82.19 456 VAL A N 1
ATOM 3616 C CA . VAL A 1 456 ? 23.178 -0.799 -33.316 1.00 82.19 456 VAL A CA 1
ATOM 3617 C C . VAL A 1 456 ? 22.193 -0.158 -34.286 1.00 82.19 456 VAL A C 1
ATOM 3619 O O . VAL A 1 456 ? 22.508 0.858 -34.902 1.00 82.19 456 VAL A O 1
ATOM 3622 N N . THR A 1 457 ? 20.995 -0.727 -34.393 1.00 72.12 457 THR A N 1
ATOM 3623 C CA . THR A 1 457 ? 20.011 -0.372 -35.434 1.00 72.12 457 THR A CA 1
ATOM 3624 C C . THR A 1 457 ? 18.863 0.503 -34.936 1.00 72.12 457 THR A C 1
ATOM 3626 O O . THR A 1 457 ? 18.286 1.270 -35.703 1.00 72.12 457 THR A O 1
ATOM 3629 N N . TYR A 1 458 ? 18.548 0.452 -33.640 1.00 72.06 458 TYR A N 1
ATOM 3630 C CA . TYR A 1 458 ? 17.471 1.233 -33.026 1.00 72.06 458 TYR A CA 1
ATOM 3631 C C . TYR A 1 458 ? 17.937 1.863 -31.720 1.00 72.06 458 TYR A C 1
ATOM 3633 O O . TYR A 1 458 ? 18.593 1.205 -30.911 1.00 72.06 458 TYR A O 1
ATOM 3641 N N . VAL A 1 459 ? 17.567 3.128 -31.490 1.00 75.81 459 VAL A N 1
ATOM 3642 C CA . VAL A 1 459 ? 17.936 3.869 -30.279 1.00 75.81 459 VAL A CA 1
ATOM 3643 C C . VAL A 1 459 ? 16.742 4.653 -29.736 1.00 75.81 459 VAL A C 1
ATOM 3645 O O . VAL A 1 459 ? 16.336 5.668 -30.306 1.00 75.81 459 VAL A O 1
ATOM 3648 N N . LYS A 1 460 ? 16.208 4.231 -28.585 1.00 75.25 460 LYS A N 1
ATOM 3649 C CA . LYS A 1 460 ? 15.178 4.984 -27.855 1.00 75.25 460 LYS A CA 1
ATOM 3650 C C . LYS A 1 460 ? 15.803 5.769 -26.711 1.00 75.25 460 LYS A C 1
ATOM 3652 O O . LYS A 1 460 ? 16.064 5.222 -25.640 1.00 75.25 460 LYS A O 1
ATOM 3657 N N . HIS A 1 461 ? 16.015 7.062 -26.937 1.00 71.12 461 HIS A N 1
ATOM 3658 C CA . HIS A 1 461 ? 16.621 7.959 -25.956 1.00 71.12 461 HIS A CA 1
ATOM 3659 C C . HIS A 1 461 ? 15.669 8.355 -24.818 1.00 71.12 461 HIS A C 1
ATOM 3661 O O . HIS A 1 461 ? 14.493 8.632 -25.048 1.00 71.12 461 HIS A O 1
ATOM 3667 N N . LYS A 1 462 ? 16.241 8.461 -23.607 1.00 73.50 462 LYS A N 1
ATOM 3668 C CA . LYS A 1 462 ? 15.694 9.156 -22.427 1.00 73.50 462 LYS A CA 1
ATOM 3669 C C . LYS A 1 462 ? 14.376 8.581 -21.878 1.00 73.50 462 LYS A C 1
ATOM 3671 O O . LYS A 1 462 ? 13.351 9.257 -21.851 1.00 73.50 462 LYS A O 1
ATOM 3676 N N . LEU A 1 463 ? 14.419 7.348 -21.373 1.00 86.75 463 LEU A N 1
ATOM 3677 C CA . LEU A 1 463 ? 13.317 6.735 -20.622 1.00 86.75 463 LEU A CA 1
ATOM 3678 C C . LEU A 1 463 ? 13.492 7.013 -19.129 1.00 86.75 463 LEU A C 1
ATOM 3680 O O . LEU A 1 463 ? 14.528 6.667 -18.570 1.00 86.75 463 LEU A O 1
ATOM 3684 N N . VAL A 1 464 ? 12.508 7.634 -18.479 1.00 89.06 464 VAL A N 1
ATOM 3685 C CA . VAL A 1 464 ? 12.560 7.898 -17.031 1.00 89.06 464 VAL A CA 1
ATOM 3686 C C . VAL A 1 464 ? 12.283 6.602 -16.275 1.00 89.06 464 VAL A C 1
ATOM 3688 O O . VAL A 1 464 ? 11.210 6.022 -16.422 1.00 89.06 464 VAL A O 1
ATOM 3691 N N . ALA A 1 465 ? 13.240 6.158 -15.465 1.00 87.00 465 ALA A N 1
ATOM 3692 C CA . ALA A 1 465 ? 13.082 4.983 -14.624 1.00 87.00 465 ALA A CA 1
ATOM 3693 C C . ALA A 1 465 ? 12.193 5.319 -13.416 1.00 87.00 465 ALA A C 1
ATOM 3695 O O . ALA A 1 465 ? 12.420 6.312 -12.721 1.00 87.00 465 ALA A O 1
ATOM 3696 N N . SER A 1 466 ? 11.166 4.505 -13.171 1.00 84.06 466 SER A N 1
ATOM 3697 C CA . SER A 1 466 ? 10.272 4.656 -12.020 1.00 84.06 466 SER A CA 1
ATOM 3698 C C . SER A 1 466 ? 9.754 3.296 -11.572 1.00 84.06 466 SER A C 1
ATOM 3700 O O . SER A 1 466 ? 9.219 2.537 -12.379 1.00 84.06 466 SER A O 1
ATOM 3702 N N . CYS A 1 467 ? 9.844 3.011 -10.271 1.00 81.94 467 CYS A N 1
ATOM 3703 C CA . CYS A 1 467 ? 9.274 1.790 -9.700 1.00 81.94 467 CYS A CA 1
ATOM 3704 C C . CYS A 1 467 ? 7.742 1.726 -9.842 1.00 81.94 467 CYS A C 1
ATOM 3706 O O . CYS A 1 467 ? 7.184 0.636 -9.834 1.00 81.94 467 CYS A O 1
ATOM 3708 N N . GLN A 1 468 ? 7.059 2.869 -10.006 1.00 77.81 468 GLN A N 1
ATOM 3709 C CA . GLN A 1 468 ? 5.608 2.911 -10.247 1.00 77.81 468 GLN A CA 1
ATOM 3710 C C . GLN A 1 468 ? 5.221 2.389 -11.635 1.00 77.81 468 GLN A C 1
ATOM 3712 O O . GLN A 1 468 ? 4.109 1.914 -11.822 1.00 77.81 468 GLN A O 1
ATOM 3717 N N . SER A 1 469 ? 6.131 2.489 -12.605 1.00 76.75 469 SER A N 1
ATOM 3718 C CA . SER A 1 469 ? 5.945 2.001 -13.973 1.00 76.75 469 SER A CA 1
ATOM 3719 C C . SER A 1 469 ? 6.747 0.720 -14.221 1.00 76.75 469 SER A C 1
ATOM 3721 O O . SER A 1 469 ? 7.228 0.510 -15.330 1.00 76.75 469 SER A O 1
ATOM 3723 N N . ASN A 1 470 ? 6.978 -0.084 -13.178 1.00 82.56 470 ASN A N 1
ATOM 3724 C CA . ASN A 1 470 ? 7.688 -1.356 -13.259 1.00 82.56 470 ASN A CA 1
ATOM 3725 C C . ASN A 1 470 ? 6.675 -2.509 -13.417 1.00 82.56 470 ASN A C 1
ATOM 3727 O O . ASN A 1 470 ? 5.792 -2.615 -12.567 1.00 82.56 470 ASN A O 1
ATOM 3731 N N . PRO A 1 471 ? 6.793 -3.390 -14.427 1.00 85.06 471 PRO A N 1
ATOM 3732 C CA . PRO A 1 471 ? 7.830 -3.428 -15.459 1.00 85.06 471 PRO A CA 1
ATOM 3733 C C . PRO A 1 471 ? 7.682 -2.327 -16.512 1.00 85.06 471 PRO A C 1
ATOM 3735 O O . PRO A 1 471 ? 6.582 -1.998 -16.951 1.00 85.06 471 PRO A O 1
ATOM 3738 N N . MET A 1 472 ? 8.815 -1.790 -16.962 1.00 87.38 472 MET A N 1
ATOM 3739 C CA . MET A 1 472 ? 8.837 -0.786 -18.019 1.00 87.38 472 MET A CA 1
ATOM 3740 C C . MET A 1 472 ? 8.702 -1.455 -19.385 1.00 87.38 472 MET A C 1
ATOM 3742 O O . MET A 1 472 ? 9.521 -2.298 -19.746 1.00 87.38 472 MET A O 1
ATOM 3746 N N . TYR A 1 473 ? 7.708 -1.040 -20.170 1.00 88.25 473 TYR A N 1
ATOM 3747 C CA . TYR A 1 473 ? 7.513 -1.509 -21.541 1.00 88.25 473 TYR A CA 1
ATOM 3748 C C . TYR A 1 473 ? 8.039 -0.487 -22.556 1.00 88.25 473 TYR A C 1
ATOM 3750 O O . TYR A 1 473 ? 7.587 0.658 -22.595 1.00 88.25 473 TYR A O 1
ATOM 3758 N N . VAL A 1 474 ? 8.979 -0.904 -23.403 1.00 90.00 474 VAL A N 1
ATOM 3759 C CA . VAL A 1 474 ? 9.551 -0.087 -24.479 1.00 90.00 474 VAL A CA 1
ATOM 3760 C C . VAL A 1 474 ? 9.047 -0.612 -25.814 1.00 90.00 474 VAL A C 1
ATOM 3762 O O . VAL A 1 474 ? 9.483 -1.666 -26.265 1.00 90.00 474 VAL A O 1
ATOM 3765 N N . SER A 1 475 ? 8.137 0.126 -26.450 1.00 88.19 475 SER A N 1
ATOM 3766 C CA . SER A 1 475 ? 7.614 -0.218 -27.778 1.00 88.19 475 SER A CA 1
ATOM 3767 C C . SER A 1 475 ? 8.642 0.081 -28.872 1.00 88.19 475 SER A C 1
ATOM 3769 O O . SER A 1 475 ? 9.227 1.170 -28.886 1.00 88.19 475 SER A O 1
ATOM 3771 N N . ILE A 1 476 ? 8.848 -0.868 -29.786 1.00 87.38 476 ILE A N 1
ATOM 3772 C CA . ILE A 1 476 ? 9.756 -0.734 -30.929 1.00 87.38 476 ILE A CA 1
ATOM 3773 C C . ILE A 1 476 ? 8.922 -0.443 -32.173 1.00 87.38 476 ILE A C 1
ATOM 3775 O O . ILE A 1 476 ? 7.946 -1.131 -32.461 1.00 87.38 476 ILE A O 1
ATOM 3779 N N . LEU A 1 477 ? 9.323 0.590 -32.910 1.00 81.69 477 LEU A N 1
ATOM 3780 C CA . LEU A 1 477 ? 8.689 0.980 -34.164 1.00 81.69 477 LEU A CA 1
ATOM 3781 C C . LEU A 1 477 ? 9.638 0.646 -35.309 1.00 81.69 477 LEU A C 1
ATOM 3783 O O . LEU A 1 477 ? 10.795 1.067 -35.280 1.00 81.69 477 LEU A O 1
ATOM 3787 N N . HIS A 1 478 ? 9.126 -0.083 -36.296 1.00 78.88 478 HIS A N 1
ATOM 3788 C CA . HIS A 1 478 ? 9.843 -0.416 -37.523 1.00 78.88 478 HIS A CA 1
ATOM 3789 C C . HIS A 1 478 ? 9.362 0.470 -38.665 1.00 78.88 478 HIS A C 1
ATOM 3791 O O . HIS A 1 478 ? 8.165 0.724 -38.802 1.00 78.88 478 HIS A O 1
ATOM 3797 N N . ASP A 1 479 ? 10.305 0.934 -39.478 1.00 75.50 479 ASP A N 1
ATOM 3798 C CA . ASP A 1 479 ? 10.018 1.631 -40.727 1.00 75.50 479 ASP A CA 1
ATOM 3799 C C . ASP A 1 479 ? 9.782 0.588 -41.822 1.00 75.50 479 ASP A C 1
ATOM 3801 O O . ASP A 1 479 ? 10.716 -0.088 -42.245 1.00 75.50 479 ASP A O 1
ATOM 3805 N N . LEU A 1 480 ? 8.531 0.460 -42.270 1.00 72.19 480 LEU A N 1
ATOM 3806 C CA . LEU A 1 480 ? 8.127 -0.525 -43.280 1.00 72.19 480 LEU A CA 1
ATOM 3807 C C . LEU A 1 480 ? 8.754 -0.271 -44.662 1.00 72.19 480 LEU A C 1
ATOM 3809 O O . LEU A 1 480 ? 8.644 -1.126 -45.533 1.00 72.19 480 LEU A O 1
ATOM 3813 N N . SER A 1 481 ? 9.375 0.893 -44.887 1.00 66.44 481 SER A N 1
ATOM 3814 C CA . SER A 1 481 ? 10.087 1.201 -46.136 1.00 66.44 481 SER A CA 1
ATOM 3815 C C . SER A 1 481 ? 11.514 0.641 -46.184 1.00 66.44 481 SER A C 1
ATOM 3817 O O . SER A 1 481 ? 12.178 0.729 -47.217 1.00 66.44 481 SER A O 1
ATOM 3819 N N . ARG A 1 482 ? 12.007 0.080 -45.072 1.00 70.44 482 ARG A N 1
ATOM 3820 C CA . ARG A 1 482 ? 13.353 -0.487 -44.940 1.00 70.44 482 ARG A CA 1
ATOM 3821 C C . ARG A 1 482 ? 13.272 -1.980 -44.606 1.00 70.44 482 ARG A C 1
ATOM 3823 O O . ARG A 1 482 ? 12.301 -2.400 -43.980 1.00 70.44 482 ARG A O 1
ATOM 3830 N N . PRO A 1 483 ? 14.288 -2.779 -44.981 1.00 68.38 483 PRO A N 1
ATOM 3831 C CA . PRO A 1 483 ? 14.349 -4.182 -44.587 1.00 68.38 483 PRO A CA 1
ATOM 3832 C C . PRO A 1 483 ? 14.352 -4.320 -43.062 1.00 68.38 483 PRO A C 1
ATOM 3834 O O . PRO A 1 483 ? 14.938 -3.498 -42.345 1.00 68.38 483 PRO A O 1
ATOM 3837 N N . PHE A 1 484 ? 13.692 -5.365 -42.564 1.00 73.50 484 PHE A N 1
ATOM 3838 C CA . PHE A 1 484 ? 13.610 -5.602 -41.128 1.00 73.50 484 PHE A CA 1
ATOM 3839 C C . PHE A 1 484 ? 14.939 -6.141 -40.614 1.00 73.50 484 PHE A C 1
ATOM 3841 O O . PHE A 1 484 ? 15.450 -7.148 -41.097 1.00 73.50 484 PHE A O 1
ATOM 3848 N N . PHE A 1 485 ? 15.468 -5.517 -39.567 1.00 79.06 485 PHE A N 1
ATOM 3849 C CA . PHE A 1 485 ? 16.635 -6.045 -38.870 1.00 79.06 485 PHE A CA 1
ATOM 3850 C C . PHE A 1 485 ? 16.215 -7.068 -37.809 1.00 79.06 485 PHE A C 1
ATOM 3852 O O . PHE A 1 485 ? 15.185 -6.928 -37.135 1.00 79.06 485 PHE A O 1
ATOM 3859 N N . ARG A 1 486 ? 17.031 -8.109 -37.627 1.00 85.69 486 ARG A N 1
ATOM 3860 C CA . ARG A 1 486 ? 16.766 -9.168 -36.647 1.00 85.69 486 ARG A CA 1
ATOM 3861 C C . ARG A 1 486 ? 17.530 -8.867 -35.370 1.00 85.69 486 ARG A C 1
ATOM 3863 O O . ARG A 1 486 ? 18.745 -8.982 -35.292 1.00 85.69 486 ARG A O 1
ATOM 3870 N N . THR A 1 487 ? 16.799 -8.529 -34.319 1.00 90.62 487 THR A N 1
ATOM 3871 C CA . THR A 1 487 ? 17.392 -8.221 -33.020 1.00 90.62 487 THR A CA 1
ATOM 3872 C C . THR A 1 487 ? 17.950 -9.492 -32.381 1.00 90.62 487 THR A C 1
ATOM 3874 O O . THR A 1 487 ? 17.196 -10.395 -32.015 1.00 90.62 487 THR A O 1
ATOM 3877 N N . LYS A 1 488 ? 19.276 -9.550 -32.233 1.00 94.38 488 LYS A N 1
ATOM 3878 C CA . LYS A 1 488 ? 20.028 -10.612 -31.541 1.00 94.38 488 LYS A CA 1
ATOM 3879 C C . LYS A 1 488 ? 20.301 -10.254 -30.077 1.00 94.38 488 LYS A C 1
ATOM 3881 O O . LYS A 1 488 ? 20.450 -11.142 -29.235 1.00 94.38 488 LYS A O 1
ATOM 3886 N N . GLY A 1 489 ? 20.360 -8.961 -29.759 1.00 95.06 489 GLY A N 1
ATOM 3887 C CA . GLY A 1 489 ? 20.649 -8.482 -28.411 1.00 95.06 489 GLY A CA 1
ATOM 3888 C C . GLY A 1 489 ? 20.064 -7.109 -28.103 1.00 95.06 489 GLY A C 1
ATOM 3889 O O . GLY A 1 489 ? 19.578 -6.398 -28.979 1.00 95.06 489 GLY A O 1
ATOM 3890 N N . VAL A 1 490 ? 20.119 -6.732 -26.830 1.00 96.06 490 VAL A N 1
ATOM 3891 C CA . VAL A 1 490 ? 19.682 -5.426 -26.329 1.00 96.06 490 VAL A CA 1
ATOM 3892 C C . VAL A 1 490 ? 20.809 -4.822 -25.503 1.00 96.06 490 VAL A C 1
ATOM 3894 O O . VAL A 1 490 ? 21.365 -5.481 -24.628 1.00 96.06 490 VAL A O 1
ATOM 3897 N N . LYS A 1 491 ? 21.132 -3.554 -25.756 1.00 94.75 491 LYS A N 1
ATOM 3898 C CA . LYS A 1 491 ? 22.027 -2.754 -24.921 1.00 94.75 491 LYS A CA 1
ATOM 3899 C C . LYS A 1 491 ? 21.208 -1.749 -24.118 1.00 94.75 491 LYS A C 1
ATOM 3901 O O . LYS A 1 491 ? 20.444 -0.973 -24.686 1.00 94.75 491 LYS A O 1
ATOM 3906 N N . VAL A 1 492 ? 21.396 -1.746 -22.803 1.00 94.44 492 VAL A N 1
ATOM 3907 C CA . VAL A 1 492 ? 20.794 -0.774 -21.887 1.00 94.44 492 VAL A CA 1
ATOM 3908 C C . VAL A 1 492 ? 21.898 0.076 -21.280 1.00 94.44 492 VAL A C 1
ATOM 3910 O O . VAL A 1 492 ? 22.798 -0.462 -20.636 1.00 94.44 492 VAL A O 1
ATOM 3913 N N . SER A 1 493 ? 21.825 1.392 -21.470 1.00 92.25 493 SER A N 1
ATOM 3914 C CA . SER A 1 493 ? 22.726 2.348 -20.814 1.00 92.25 493 SER A CA 1
ATOM 3915 C C . SER A 1 493 ? 21.988 3.100 -19.710 1.00 92.25 493 SER A C 1
ATOM 3917 O O . SER A 1 493 ? 20.829 3.477 -19.882 1.00 92.25 493 SER A O 1
ATO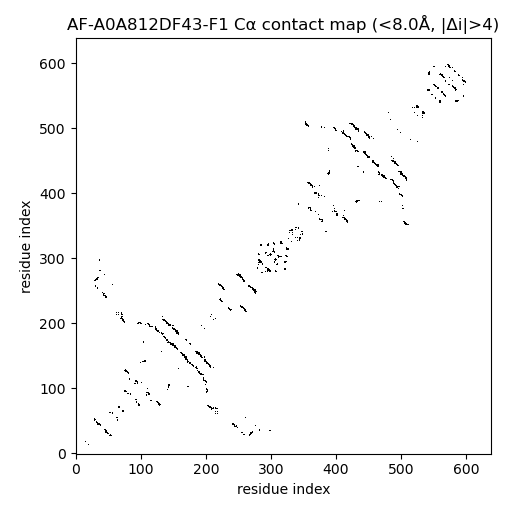M 3919 N N . LEU A 1 494 ? 22.645 3.325 -18.577 1.00 90.88 494 LEU A N 1
ATOM 3920 C CA . LEU A 1 494 ? 22.065 3.927 -17.378 1.00 90.88 494 LEU A CA 1
ATOM 3921 C C . LEU A 1 494 ? 22.654 5.314 -17.140 1.00 90.88 494 LEU A C 1
ATOM 3923 O O . LEU A 1 494 ? 23.860 5.509 -17.250 1.00 90.88 494 LEU A O 1
ATOM 3927 N N . SER A 1 495 ? 21.825 6.272 -16.725 1.00 89.12 495 SER A N 1
ATOM 3928 C CA . SER A 1 495 ? 22.302 7.610 -16.361 1.00 89.12 495 SER A CA 1
ATOM 3929 C C . SER A 1 495 ? 22.925 7.677 -14.960 1.00 89.12 495 SER A C 1
ATOM 3931 O O . SER A 1 495 ? 23.376 8.741 -14.550 1.00 89.12 495 SER A O 1
ATOM 3933 N N . SER A 1 496 ? 22.861 6.598 -14.174 1.00 86.88 496 SER A N 1
ATOM 3934 C CA . SER A 1 496 ? 23.346 6.548 -12.791 1.00 86.88 496 SER A CA 1
ATOM 3935 C C . SER A 1 496 ? 23.689 5.118 -12.374 1.00 86.88 496 SER A C 1
ATOM 3937 O O . SER A 1 496 ? 23.005 4.176 -12.771 1.00 86.88 496 SER A O 1
ATOM 3939 N N . SER A 1 497 ? 24.697 4.975 -11.512 1.00 84.56 497 SER A N 1
ATOM 3940 C CA . SER A 1 497 ? 25.087 3.717 -10.861 1.00 84.56 497 SER A CA 1
ATOM 3941 C C . SER A 1 497 ? 24.079 3.213 -9.819 1.00 84.56 497 SER A C 1
ATOM 3943 O O . SER A 1 497 ? 24.134 2.050 -9.428 1.00 84.56 497 SER A O 1
ATOM 3945 N N . ASN A 1 498 ? 23.137 4.057 -9.382 1.00 84.19 498 ASN A N 1
ATOM 3946 C CA . ASN A 1 498 ? 22.102 3.682 -8.412 1.00 84.19 498 ASN A CA 1
ATOM 3947 C C . ASN A 1 498 ? 20.903 2.959 -9.048 1.00 84.19 498 ASN A C 1
ATOM 3949 O O . ASN A 1 498 ? 20.076 2.392 -8.329 1.00 84.19 498 ASN A O 1
ATOM 3953 N N . LEU A 1 499 ? 20.791 2.983 -10.380 1.00 88.88 499 LEU A N 1
ATOM 3954 C CA . LEU A 1 499 ? 19.799 2.198 -11.108 1.00 88.88 499 LEU A CA 1
ATOM 3955 C C . LEU A 1 499 ? 20.171 0.715 -11.056 1.00 88.88 499 LEU A C 1
ATOM 3957 O O . LEU A 1 499 ? 21.328 0.349 -11.259 1.00 88.88 499 LEU A O 1
ATOM 3961 N N . ALA A 1 500 ? 19.172 -0.131 -10.819 1.00 90.44 500 ALA A N 1
ATOM 3962 C CA . ALA A 1 500 ? 19.343 -1.577 -10.808 1.00 90.44 500 ALA A CA 1
ATOM 3963 C C . ALA A 1 500 ? 18.308 -2.233 -11.720 1.00 90.44 500 ALA A C 1
ATOM 3965 O O . ALA A 1 500 ? 17.138 -1.844 -11.718 1.00 90.44 500 ALA A O 1
ATOM 3966 N N . ILE A 1 501 ? 18.733 -3.241 -12.475 1.00 92.81 501 ILE A N 1
ATOM 3967 C CA . ILE A 1 501 ? 17.891 -4.026 -13.380 1.00 92.81 501 ILE A CA 1
ATOM 3968 C C . ILE A 1 501 ? 17.756 -5.431 -12.796 1.00 92.81 501 ILE A C 1
ATOM 3970 O O . ILE A 1 501 ? 18.754 -6.057 -12.458 1.00 92.81 501 ILE A O 1
ATOM 3974 N N . ALA A 1 502 ? 16.528 -5.922 -12.669 1.00 91.75 502 ALA A N 1
ATOM 3975 C CA . ALA A 1 502 ? 16.233 -7.290 -12.256 1.00 91.75 502 ALA A CA 1
ATOM 3976 C C . ALA A 1 502 ? 16.183 -8.249 -13.455 1.00 91.75 502 ALA A C 1
ATOM 3978 O O . ALA A 1 502 ? 16.643 -9.376 -13.355 1.00 91.75 502 ALA A O 1
ATOM 3979 N N . GLY A 1 503 ? 15.677 -7.801 -14.606 1.00 93.06 503 GLY A N 1
ATOM 3980 C CA . GLY A 1 503 ? 15.634 -8.618 -15.819 1.00 93.06 503 GLY A CA 1
ATOM 3981 C C . GLY A 1 503 ? 15.255 -7.818 -17.057 1.00 93.06 503 GLY A C 1
ATOM 3982 O O . GLY A 1 503 ? 14.692 -6.724 -16.961 1.00 93.06 503 GLY A O 1
ATOM 3983 N N . ILE A 1 504 ? 15.577 -8.364 -18.226 1.00 95.44 504 ILE A N 1
ATOM 3984 C CA . ILE A 1 504 ? 15.298 -7.756 -19.531 1.00 95.44 504 ILE A CA 1
ATOM 3985 C C . ILE A 1 504 ? 14.694 -8.835 -20.419 1.00 95.44 504 ILE A C 1
ATOM 3987 O O . ILE A 1 504 ? 15.318 -9.866 -20.628 1.00 95.44 504 ILE A O 1
ATOM 3991 N N . ARG A 1 505 ? 13.496 -8.601 -20.944 1.00 93.94 505 ARG A N 1
ATOM 3992 C CA . ARG A 1 505 ? 12.759 -9.552 -21.778 1.00 93.94 505 ARG A CA 1
ATOM 3993 C C . ARG A 1 505 ? 12.535 -8.958 -23.162 1.00 93.94 505 ARG A C 1
ATOM 3995 O O . ARG A 1 505 ? 12.131 -7.799 -23.276 1.00 93.94 505 ARG A O 1
ATOM 4002 N N . LEU A 1 506 ? 12.795 -9.739 -24.206 1.00 94.94 506 LEU A N 1
ATOM 4003 C CA . LEU A 1 506 ? 12.583 -9.333 -25.596 1.00 94.94 506 LEU A CA 1
ATOM 4004 C C . LEU A 1 506 ? 11.270 -9.910 -26.106 1.00 94.94 506 LEU A C 1
ATOM 4006 O O . LEU A 1 506 ? 11.081 -11.121 -26.033 1.00 94.94 506 LEU A O 1
ATOM 4010 N N . ARG A 1 507 ? 10.404 -9.051 -26.646 1.00 92.44 507 ARG A N 1
ATOM 4011 C CA . ARG A 1 507 ? 9.105 -9.433 -27.200 1.00 92.44 507 ARG A CA 1
ATOM 4012 C C . ARG A 1 507 ? 9.121 -9.375 -28.719 1.00 92.44 507 ARG A C 1
ATOM 4014 O O . ARG A 1 507 ? 9.524 -8.358 -29.290 1.00 92.44 507 ARG A O 1
ATOM 4021 N N . ALA A 1 508 ? 8.613 -10.418 -29.361 1.00 90.50 508 ALA A N 1
ATOM 4022 C CA . ALA A 1 508 ? 8.349 -10.499 -30.795 1.00 90.50 508 ALA A CA 1
ATOM 4023 C C . ALA A 1 508 ? 6.874 -10.842 -31.046 1.00 90.50 508 ALA A C 1
ATOM 4025 O O . ALA A 1 508 ? 6.212 -11.410 -30.184 1.00 90.50 508 ALA A O 1
ATOM 4026 N N . SER A 1 509 ? 6.338 -10.476 -32.210 1.00 84.25 509 SER A N 1
ATOM 4027 C CA . SER A 1 509 ? 4.986 -10.895 -32.604 1.00 84.25 509 SER A CA 1
ATOM 4028 C C . SER A 1 509 ? 5.035 -12.263 -33.287 1.00 84.25 509 SER A C 1
ATOM 4030 O O . SER A 1 509 ? 5.891 -12.480 -34.141 1.00 84.25 509 SER A O 1
ATOM 4032 N N . GLN A 1 510 ? 4.104 -13.158 -32.945 1.00 73.88 510 GLN A N 1
ATOM 4033 C CA . GLN A 1 510 ? 3.942 -14.468 -33.591 1.00 73.88 510 GLN A CA 1
ATOM 4034 C C . GLN A 1 510 ? 3.287 -14.367 -34.978 1.00 73.88 510 GLN A C 1
ATOM 4036 O O . GLN A 1 510 ? 3.481 -15.238 -35.820 1.00 73.88 510 GLN A O 1
ATOM 4041 N N . HIS A 1 511 ? 2.496 -13.319 -35.224 1.00 65.69 511 HIS A N 1
ATOM 4042 C CA . HIS A 1 511 ? 1.703 -13.156 -36.451 1.00 65.69 511 HIS A CA 1
ATOM 4043 C C . HIS A 1 511 ? 2.375 -12.271 -37.507 1.00 65.69 511 HIS A C 1
ATOM 4045 O O . HIS A 1 511 ? 1.782 -11.989 -38.547 1.00 65.69 511 HIS A O 1
ATOM 4051 N N . PHE A 1 512 ? 3.592 -11.799 -37.241 1.00 62.91 512 PHE A N 1
ATOM 4052 C CA . PHE A 1 512 ? 4.329 -10.963 -38.174 1.00 62.91 512 PHE A CA 1
ATOM 4053 C C . PHE A 1 512 ? 5.279 -11.816 -39.018 1.00 62.91 512 PHE A C 1
ATOM 4055 O O . PHE A 1 512 ? 6.334 -12.227 -38.535 1.00 62.91 512 PHE A O 1
ATOM 4062 N N . ASP A 1 513 ? 4.910 -12.063 -40.278 1.00 62.28 513 ASP A N 1
ATOM 4063 C CA . ASP A 1 513 ? 5.797 -12.679 -41.266 1.00 62.28 513 ASP A CA 1
ATOM 4064 C C . ASP A 1 513 ? 6.591 -11.597 -42.028 1.00 62.28 513 ASP A C 1
ATOM 4066 O O . ASP A 1 513 ? 6.015 -10.882 -42.855 1.00 62.28 513 ASP A O 1
ATOM 4070 N N . PRO A 1 514 ? 7.908 -11.458 -41.788 1.00 59.22 514 PRO A N 1
ATOM 4071 C CA . PRO A 1 514 ? 8.735 -10.467 -42.473 1.00 59.22 514 PRO A CA 1
ATOM 4072 C C . PRO A 1 514 ? 8.961 -10.714 -43.960 1.00 59.22 514 PRO A C 1
ATOM 4074 O O . PRO A 1 514 ? 9.410 -9.800 -44.646 1.00 59.22 514 PRO A O 1
ATOM 4077 N N . ILE A 1 515 ? 8.652 -11.907 -44.473 1.00 59.31 515 ILE A N 1
ATOM 4078 C CA . ILE A 1 515 ? 8.819 -12.223 -45.897 1.00 59.31 515 ILE A CA 1
ATOM 4079 C C . ILE A 1 515 ? 7.785 -11.456 -46.737 1.00 59.31 515 ILE A C 1
ATOM 4081 O O . ILE A 1 515 ? 8.058 -11.048 -47.865 1.00 59.31 515 ILE A O 1
ATOM 4085 N N . THR A 1 516 ? 6.597 -11.208 -46.178 1.00 59.31 516 THR A N 1
ATOM 4086 C CA . THR A 1 516 ? 5.479 -10.617 -46.925 1.00 59.31 516 THR A CA 1
ATOM 4087 C C . THR A 1 516 ? 5.704 -9.131 -47.270 1.00 59.31 516 THR A C 1
ATOM 4089 O O . THR A 1 516 ? 5.506 -8.770 -48.429 1.00 59.31 516 THR A O 1
ATOM 4092 N N . PRO A 1 517 ? 6.175 -8.248 -46.365 1.00 58.62 517 PRO A N 1
ATOM 4093 C CA . PRO A 1 517 ? 6.466 -6.856 -46.719 1.00 58.62 517 PRO A CA 1
ATOM 4094 C C . PRO A 1 517 ? 7.726 -6.685 -47.586 1.00 58.62 517 PRO A C 1
ATOM 4096 O O . PRO A 1 517 ? 7.750 -5.794 -48.429 1.00 58.62 517 PRO A O 1
ATOM 4099 N N . GLU A 1 518 ? 8.749 -7.538 -47.425 1.00 60.53 518 GLU A N 1
ATOM 4100 C CA . GLU A 1 518 ? 9.958 -7.525 -48.276 1.00 60.53 518 GLU A CA 1
ATOM 4101 C C . GLU A 1 518 ? 9.673 -7.950 -49.726 1.00 60.53 518 GLU A C 1
ATOM 4103 O O . GLU A 1 518 ? 10.463 -7.665 -50.623 1.00 60.53 518 GLU A O 1
ATOM 4108 N N . SER A 1 519 ? 8.529 -8.597 -49.973 1.00 62.38 519 SER A N 1
ATOM 4109 C CA . SER A 1 519 ? 8.085 -8.978 -51.317 1.00 62.38 519 SER A CA 1
ATOM 4110 C C . SER A 1 519 ? 7.459 -7.832 -52.129 1.00 62.38 519 SER A C 1
ATOM 4112 O O . SER A 1 519 ? 7.232 -7.996 -53.330 1.00 62.38 519 SER A O 1
ATOM 4114 N N . CYS A 1 520 ? 7.181 -6.672 -51.516 1.00 68.56 520 CYS A N 1
ATOM 4115 C CA . CYS A 1 520 ? 6.613 -5.530 -52.233 1.00 68.56 520 CYS A CA 1
ATOM 4116 C C . CYS A 1 520 ? 7.656 -4.854 -53.140 1.00 68.56 520 CYS A C 1
ATOM 4118 O O . CYS A 1 520 ? 8.812 -4.660 -52.767 1.00 68.56 520 CYS A O 1
ATOM 4120 N N . SER A 1 521 ? 7.234 -4.468 -54.347 1.00 68.62 521 SER A N 1
ATOM 4121 C CA . SER A 1 521 ? 8.088 -3.728 -55.288 1.00 68.62 521 SER A CA 1
ATOM 4122 C C . SER A 1 521 ? 8.408 -2.308 -54.784 1.00 68.62 521 SER A C 1
ATOM 4124 O O . SER A 1 521 ? 7.677 -1.763 -53.961 1.00 68.62 521 SER A O 1
ATOM 4126 N N . GLN A 1 522 ? 9.479 -1.680 -55.293 1.00 65.56 522 GLN A N 1
ATOM 4127 C CA . GLN A 1 522 ? 9.946 -0.348 -54.849 1.00 65.56 522 GLN A CA 1
ATOM 4128 C C . GLN A 1 522 ? 8.894 0.779 -54.965 1.00 65.56 522 GLN A C 1
ATOM 4130 O O . GLN A 1 522 ? 9.046 1.812 -54.320 1.00 65.56 522 GLN A O 1
ATOM 4135 N N . GLU A 1 523 ? 7.827 0.588 -55.749 1.00 66.56 523 GLU A N 1
ATOM 4136 C CA . GLU A 1 523 ? 6.728 1.551 -55.947 1.00 66.56 523 GLU A CA 1
ATOM 4137 C C . GLU A 1 523 ? 5.455 1.200 -55.145 1.00 66.56 523 GLU A C 1
ATOM 4139 O O . GLU A 1 523 ? 4.374 1.755 -55.379 1.00 66.56 523 GLU A O 1
ATOM 4144 N N . GLN A 1 524 ? 5.555 0.255 -54.205 1.00 71.69 524 GLN A N 1
ATOM 4145 C CA . GLN A 1 524 ? 4.439 -0.243 -53.408 1.00 71.69 524 GLN A CA 1
ATOM 4146 C C . GLN A 1 524 ? 4.706 -0.138 -51.907 1.00 71.69 524 GLN A C 1
ATOM 4148 O O . GLN A 1 524 ? 5.810 -0.380 -51.431 1.00 71.69 524 GLN A O 1
ATOM 4153 N N . PHE A 1 525 ? 3.658 0.153 -51.139 1.00 64.31 525 PHE A N 1
ATOM 4154 C CA . PHE A 1 525 ? 3.667 0.047 -49.683 1.00 64.31 525 PHE A CA 1
ATOM 4155 C C . PHE A 1 525 ? 2.835 -1.149 -49.229 1.00 64.31 525 PHE A C 1
ATOM 4157 O O . PHE A 1 525 ? 1.707 -1.342 -49.686 1.00 64.31 525 PHE A O 1
ATOM 4164 N N . TYR A 1 526 ? 3.362 -1.935 -48.292 1.00 67.38 526 TYR A N 1
ATOM 4165 C CA . TYR A 1 526 ? 2.598 -3.005 -47.661 1.00 67.38 526 TYR A CA 1
ATOM 4166 C C . TYR A 1 526 ? 1.548 -2.418 -46.712 1.00 67.38 526 TYR A C 1
ATOM 4168 O O . TYR A 1 526 ? 1.884 -1.711 -45.760 1.00 67.38 526 TYR A O 1
ATOM 4176 N N . ASN A 1 527 ? 0.272 -2.720 -46.950 1.00 62.78 527 ASN A N 1
ATOM 4177 C CA . ASN A 1 527 ? -0.810 -2.370 -46.041 1.00 62.78 527 ASN A CA 1
ATOM 4178 C C . ASN A 1 527 ? -1.016 -3.510 -45.023 1.00 62.78 527 ASN A C 1
ATOM 4180 O O . ASN A 1 527 ? -1.560 -4.556 -45.386 1.00 62.78 527 ASN A O 1
ATOM 4184 N N . PRO A 1 528 ? -0.659 -3.318 -43.738 1.00 55.06 528 PRO A N 1
ATOM 4185 C CA . PRO A 1 528 ? -0.745 -4.369 -42.725 1.00 55.06 528 PRO A CA 1
ATOM 4186 C C . PRO A 1 528 ? -2.184 -4.776 -42.376 1.00 55.06 528 PRO A C 1
ATOM 4188 O O . PRO A 1 528 ? -2.388 -5.848 -41.815 1.00 55.06 528 PRO A O 1
ATOM 4191 N N . ARG A 1 529 ? -3.192 -3.956 -42.712 1.00 58.00 529 ARG A N 1
ATOM 4192 C CA . ARG A 1 529 ? -4.608 -4.270 -42.464 1.00 58.00 529 ARG A CA 1
ATOM 4193 C C . ARG A 1 529 ? -5.212 -5.153 -43.554 1.00 58.00 529 ARG A C 1
ATOM 4195 O O . ARG A 1 529 ? -6.061 -5.981 -43.247 1.00 58.00 529 ARG A O 1
ATOM 4202 N N . SER A 1 530 ? -4.810 -4.956 -44.809 1.00 64.38 530 SER A N 1
ATOM 4203 C CA . SER A 1 530 ? -5.291 -5.751 -45.948 1.00 64.38 530 SER A CA 1
ATOM 4204 C C . SER A 1 530 ? -4.327 -6.859 -46.368 1.00 64.38 530 SER A C 1
ATOM 4206 O O . SER A 1 530 ? -4.683 -7.649 -47.233 1.00 64.38 530 SER A O 1
ATOM 4208 N N . GLN A 1 531 ? -3.127 -6.907 -45.779 1.00 63.53 531 GLN A N 1
ATOM 4209 C CA . GLN A 1 531 ? -2.049 -7.847 -46.107 1.00 63.53 531 GLN A CA 1
ATOM 4210 C C . GLN A 1 531 ? -1.663 -7.834 -47.599 1.00 63.53 531 GLN A C 1
ATOM 4212 O O . GLN A 1 531 ? -1.409 -8.872 -48.202 1.00 63.53 531 GLN A O 1
ATOM 4217 N N . GLN A 1 532 ? -1.648 -6.648 -48.221 1.00 70.56 532 GLN A N 1
ATOM 4218 C CA . GLN A 1 532 ? -1.397 -6.476 -49.660 1.00 70.56 532 GLN A CA 1
ATOM 4219 C C . GLN A 1 532 ? -0.465 -5.292 -49.941 1.00 70.56 532 GLN A C 1
ATOM 4221 O O . GLN A 1 532 ? -0.497 -4.290 -49.225 1.00 70.56 532 GLN A O 1
ATOM 4226 N N . CYS A 1 533 ? 0.325 -5.390 -51.012 1.00 73.69 533 CYS A N 1
ATOM 4227 C CA . CYS A 1 533 ? 1.138 -4.295 -51.540 1.00 73.69 533 CYS A CA 1
ATOM 4228 C C . CYS A 1 533 ? 0.252 -3.327 -52.346 1.00 73.69 533 CYS A C 1
ATOM 4230 O O . CYS A 1 533 ? -0.462 -3.744 -53.257 1.00 73.69 533 CYS A O 1
ATOM 4232 N N . VAL A 1 534 ? 0.284 -2.037 -52.014 1.00 74.50 534 VAL A N 1
ATOM 4233 C CA . VAL A 1 534 ? -0.544 -0.989 -52.631 1.00 74.50 534 VAL A CA 1
ATOM 4234 C C . VAL A 1 534 ? 0.356 0.028 -53.330 1.00 74.50 534 VAL A C 1
ATOM 4236 O O . VAL A 1 534 ? 1.337 0.478 -52.743 1.00 74.50 534 VAL A O 1
ATOM 4239 N N . ASN A 1 535 ? 0.026 0.402 -54.569 1.00 70.75 535 ASN A N 1
ATOM 4240 C CA . ASN A 1 535 ? 0.811 1.357 -55.361 1.00 70.75 535 ASN A CA 1
ATOM 4241 C C . ASN A 1 535 ? 0.800 2.775 -54.765 1.00 70.75 535 ASN A C 1
ATOM 4243 O O . ASN A 1 535 ? -0.201 3.232 -54.212 1.00 70.75 535 ASN A O 1
ATOM 4247 N N . GLN A 1 536 ? 1.908 3.493 -54.954 1.00 60.88 536 GLN A N 1
ATOM 4248 C CA . GLN A 1 536 ? 2.167 4.828 -54.401 1.00 60.88 536 GLN A CA 1
ATOM 4249 C C . GLN A 1 536 ? 1.341 5.980 -55.009 1.00 60.88 536 GLN A C 1
ATOM 4251 O O . GLN A 1 536 ? 1.415 7.115 -54.535 1.00 60.88 536 GLN A O 1
ATOM 4256 N N . THR A 1 537 ? 0.565 5.734 -56.065 1.00 58.16 537 THR A N 1
ATOM 4257 C CA . THR A 1 537 ? -0.136 6.778 -56.821 1.00 58.16 537 THR A CA 1
ATOM 4258 C C . THR A 1 537 ? -1.603 6.899 -56.409 1.00 58.16 537 THR A C 1
ATOM 4260 O O . THR A 1 537 ? -2.474 6.172 -56.881 1.00 58.16 537 THR A O 1
ATOM 4263 N N . CYS A 1 538 ? -1.910 7.885 -55.562 1.00 57.59 538 CYS A N 1
ATOM 4264 C CA . CYS A 1 538 ? -3.286 8.353 -55.390 1.00 57.59 538 CYS A CA 1
ATOM 4265 C C . CYS A 1 538 ? -3.674 9.244 -56.590 1.00 57.59 538 CYS A C 1
ATOM 4267 O O . CYS A 1 538 ? -2.971 10.225 -56.852 1.00 57.59 538 CYS A O 1
ATOM 4269 N N . PRO A 1 539 ? -4.776 8.977 -57.317 1.00 59.81 539 PRO A N 1
ATOM 4270 C CA . PRO A 1 539 ? -5.251 9.890 -58.352 1.00 59.81 539 PRO A CA 1
ATOM 4271 C C . PRO A 1 539 ? -5.681 11.218 -57.710 1.00 59.81 539 PRO A C 1
ATOM 4273 O O . PRO A 1 539 ? -6.602 11.250 -56.892 1.00 59.81 539 PRO A O 1
ATOM 4276 N N . ARG A 1 540 ? -5.012 12.325 -58.064 1.00 60.38 540 ARG A N 1
ATOM 4277 C CA . ARG A 1 540 ? -5.415 13.674 -57.633 1.00 60.38 540 ARG A CA 1
ATOM 4278 C C . ARG A 1 540 ? -6.755 14.032 -58.274 1.00 60.38 540 ARG A C 1
ATOM 4280 O O . ARG A 1 540 ? -6.862 14.068 -59.498 1.00 60.38 540 ARG A O 1
ATOM 4287 N N . LYS A 1 541 ? -7.763 14.303 -57.445 1.00 71.69 541 LYS A N 1
ATOM 4288 C CA . LYS A 1 541 ? -9.047 14.863 -57.881 1.00 71.69 541 LYS A CA 1
ATOM 4289 C C . LYS A 1 541 ? -8.932 16.386 -57.992 1.00 71.69 541 LYS A C 1
ATOM 4291 O O . LYS A 1 541 ? -8.127 17.001 -57.291 1.00 71.69 541 LYS A O 1
ATOM 4296 N N . PHE A 1 542 ? -9.716 16.971 -58.892 1.00 80.31 542 PHE A N 1
ATOM 4297 C CA . PHE A 1 542 ? -9.780 18.415 -59.111 1.00 80.31 542 PHE A CA 1
ATOM 4298 C C . PHE A 1 542 ? -11.188 18.918 -58.792 1.00 80.31 542 PHE A C 1
ATOM 4300 O O . PHE A 1 542 ? -12.161 18.231 -59.097 1.00 80.31 542 PHE A O 1
ATOM 4307 N N . CYS A 1 543 ? -11.288 20.099 -58.189 1.00 81.69 543 CYS A N 1
ATOM 4308 C CA . CYS A 1 543 ? -12.549 20.791 -57.958 1.00 81.69 543 CYS A CA 1
ATOM 4309 C C . CYS A 1 543 ? -12.961 21.632 -59.174 1.00 81.69 543 CYS A C 1
ATOM 4311 O O . CYS A 1 543 ? -12.121 22.185 -59.892 1.00 81.69 543 CYS A O 1
ATOM 4313 N N . ASP A 1 544 ? -14.271 21.783 -59.363 1.00 81.88 544 ASP A N 1
ATOM 4314 C CA . ASP A 1 544 ? -14.838 22.686 -60.367 1.00 81.88 544 ASP A CA 1
ATOM 4315 C C . ASP A 1 544 ? -14.548 24.160 -60.048 1.00 81.88 544 ASP A C 1
ATOM 4317 O O . ASP A 1 544 ? -14.040 24.507 -58.985 1.00 81.88 544 ASP A O 1
ATOM 4321 N N . GLN A 1 545 ? -14.839 25.072 -60.974 1.00 80.38 545 GLN A N 1
ATOM 4322 C CA . GLN A 1 545 ? -14.619 26.498 -60.732 1.00 80.38 545 GLN A CA 1
ATOM 4323 C C . GLN A 1 545 ? -15.566 27.028 -59.647 1.00 80.38 545 GLN A C 1
ATOM 4325 O O . GLN A 1 545 ? -16.783 26.911 -59.770 1.00 80.38 545 GLN A O 1
ATOM 4330 N N . LEU A 1 546 ? -15.009 27.647 -58.604 1.00 79.62 546 LEU A N 1
ATOM 4331 C CA . LEU A 1 546 ? -15.801 28.268 -57.549 1.00 79.62 546 LEU A CA 1
ATOM 4332 C C . LEU A 1 546 ? -16.471 29.548 -58.073 1.00 79.62 546 LEU A C 1
ATOM 4334 O O . LEU A 1 546 ? -15.790 30.460 -58.535 1.00 79.62 546 LEU A O 1
ATOM 4338 N N . ILE A 1 547 ? -17.799 29.615 -57.980 1.00 77.75 547 ILE A N 1
ATOM 4339 C CA . ILE A 1 547 ? -18.609 30.784 -58.347 1.00 77.75 547 ILE A CA 1
ATOM 4340 C C . ILE A 1 547 ? -19.381 31.205 -57.094 1.00 77.75 547 ILE A C 1
ATOM 4342 O O . ILE A 1 547 ? -20.016 30.378 -56.444 1.00 77.75 547 ILE A O 1
ATOM 4346 N N . THR A 1 548 ? -19.300 32.479 -56.711 1.00 76.38 548 THR A N 1
ATOM 4347 C CA . THR A 1 548 ? -20.018 33.037 -55.553 1.00 76.38 548 THR A CA 1
ATOM 4348 C C . THR A 1 548 ? -20.691 34.342 -55.967 1.00 76.38 548 THR A C 1
ATOM 4350 O O . THR A 1 548 ? -20.067 35.180 -56.613 1.00 76.38 548 THR A O 1
ATOM 4353 N N . GLU A 1 549 ? -21.969 34.513 -55.632 1.00 79.50 549 GLU A N 1
ATOM 4354 C CA . GLU A 1 549 ? -22.743 35.693 -56.033 1.00 79.50 549 GLU A CA 1
ATOM 4355 C C . GLU A 1 549 ? -22.243 36.974 -55.352 1.00 79.50 549 GLU A C 1
ATOM 4357 O O . GLU A 1 549 ? -21.927 36.980 -54.160 1.00 79.50 549 GLU A O 1
ATOM 4362 N N . ASN A 1 550 ? -22.216 38.074 -56.112 1.00 81.75 550 ASN A N 1
ATOM 4363 C CA . ASN A 1 550 ? -21.779 39.400 -55.659 1.00 81.75 550 ASN A CA 1
ATOM 4364 C C . ASN A 1 550 ? -20.353 39.418 -55.067 1.00 81.75 550 ASN A C 1
ATOM 4366 O O . ASN A 1 550 ? -20.055 40.208 -54.165 1.00 81.75 550 ASN A O 1
ATOM 4370 N N . ALA A 1 551 ? -19.473 38.546 -55.575 1.00 83.06 551 ALA A N 1
ATOM 4371 C CA . ALA A 1 551 ? -18.099 38.386 -55.115 1.00 83.06 551 ALA A CA 1
ATOM 4372 C C . ALA A 1 551 ? -17.131 38.046 -56.260 1.00 83.06 551 ALA A C 1
ATOM 4374 O O . ALA A 1 551 ? -17.508 37.393 -57.231 1.00 83.06 551 ALA A O 1
ATOM 4375 N N . ASN A 1 552 ? -15.863 38.419 -56.099 1.00 83.94 552 ASN A N 1
ATOM 4376 C CA . ASN A 1 552 ? -14.742 37.947 -56.904 1.00 83.94 552 ASN A CA 1
ATOM 4377 C C . ASN A 1 552 ? -13.973 36.855 -56.153 1.00 83.94 552 ASN A C 1
ATOM 4379 O O . ASN A 1 552 ? -13.704 36.974 -54.958 1.00 83.94 552 ASN A O 1
ATOM 4383 N N . THR A 1 553 ? -13.579 35.797 -56.862 1.00 83.44 553 THR A N 1
ATOM 4384 C CA . THR A 1 553 ? -12.854 34.658 -56.281 1.00 83.44 553 THR A CA 1
ATOM 4385 C C . THR A 1 553 ? -11.460 34.527 -56.884 1.00 83.44 553 THR A C 1
ATOM 4387 O O . THR A 1 553 ? -11.324 34.428 -58.105 1.00 83.44 553 THR A O 1
ATOM 4390 N N . THR A 1 554 ? -10.431 34.463 -56.044 1.00 82.75 554 THR A N 1
ATOM 4391 C CA . THR A 1 554 ? -9.031 34.265 -56.451 1.00 82.75 554 THR A CA 1
ATOM 4392 C C . THR A 1 554 ? -8.499 32.961 -55.869 1.00 82.75 554 THR A C 1
ATOM 4394 O O . THR A 1 554 ? -8.484 32.797 -54.653 1.00 82.75 554 THR A O 1
ATOM 4397 N N . CYS A 1 555 ? -8.067 32.032 -56.723 1.00 82.94 555 CYS A N 1
ATOM 4398 C CA . CYS A 1 555 ? -7.674 30.676 -56.325 1.00 82.94 555 CYS A CA 1
ATOM 4399 C C . CYS A 1 555 ? -6.219 30.374 -56.680 1.00 82.94 555 CYS A C 1
ATOM 4401 O O . CYS A 1 555 ? -5.766 30.754 -57.760 1.00 82.94 555 CYS A O 1
ATOM 4403 N N . THR A 1 556 ? -5.512 29.643 -55.813 1.00 83.19 556 THR A N 1
ATOM 4404 C CA . THR A 1 556 ? -4.145 29.156 -56.085 1.00 83.19 556 THR A CA 1
ATOM 4405 C C . THR A 1 556 ? -4.117 28.071 -57.163 1.00 83.19 556 THR A C 1
ATOM 4407 O O . THR A 1 556 ? -3.140 27.952 -57.898 1.00 83.19 556 THR A O 1
ATOM 4410 N N . GLY A 1 557 ? -5.206 27.310 -57.282 1.00 83.12 557 GLY A N 1
ATOM 4411 C CA . GLY A 1 557 ? -5.379 26.229 -58.243 1.00 83.12 557 GLY A CA 1
ATOM 4412 C C . GLY A 1 557 ? -6.744 25.553 -58.089 1.00 83.12 557 GLY A C 1
ATOM 4413 O O . GLY A 1 557 ? -7.681 26.141 -57.545 1.00 83.12 557 GLY A O 1
ATOM 4414 N N . ARG A 1 558 ? -6.870 24.332 -58.616 1.00 81.44 558 ARG A N 1
ATOM 4415 C CA . ARG A 1 558 ? -8.095 23.507 -58.554 1.00 81.44 558 ARG A CA 1
ATOM 4416 C C . ARG A 1 558 ? -7.834 22.081 -58.059 1.00 81.44 558 ARG A C 1
ATOM 4418 O O . ARG A 1 558 ? -8.739 21.258 -58.102 1.00 81.44 558 ARG A O 1
ATOM 4425 N N . GLY A 1 559 ? -6.605 21.751 -57.681 1.00 79.44 559 GLY A N 1
ATOM 4426 C CA . GLY A 1 559 ? -6.246 20.435 -57.169 1.00 79.44 559 GLY A CA 1
ATOM 4427 C C . GLY A 1 559 ? -6.631 20.262 -55.702 1.00 79.44 559 GLY A C 1
ATOM 4428 O O . GLY A 1 559 ? -6.858 21.226 -54.976 1.00 79.44 559 GLY A O 1
ATOM 4429 N N . GLU A 1 560 ? -6.680 19.009 -55.264 1.00 77.25 560 GLU A N 1
ATOM 4430 C CA . GLU A 1 560 ? -6.876 18.643 -53.860 1.00 77.25 560 GLU A CA 1
ATOM 4431 C C . GLU A 1 560 ? -5.916 19.417 -52.926 1.00 77.25 560 GLU A C 1
ATOM 4433 O O . GLU A 1 560 ? -4.693 19.324 -53.073 1.00 77.25 560 GLU A O 1
ATOM 4438 N N . GLY A 1 561 ? -6.470 20.171 -51.970 1.00 72.44 561 GLY A N 1
ATOM 4439 C CA . GLY A 1 561 ? -5.728 21.017 -51.027 1.00 72.44 561 GLY A CA 1
ATOM 4440 C C . GLY A 1 561 ? -5.502 22.473 -51.462 1.00 72.44 561 GLY A C 1
ATOM 4441 O O . GLY A 1 561 ? -5.014 23.256 -50.648 1.00 72.44 561 GLY A O 1
ATOM 4442 N N . ASP A 1 562 ? -5.868 22.857 -52.691 1.00 83.00 562 ASP A N 1
ATOM 4443 C CA . ASP A 1 562 ? -5.794 24.253 -53.148 1.00 83.00 562 ASP A CA 1
ATOM 4444 C C . ASP A 1 562 ? -6.831 25.143 -52.450 1.00 83.00 562 ASP A C 1
ATOM 4446 O O . ASP A 1 562 ? -7.905 24.680 -52.045 1.00 83.00 562 ASP A O 1
ATOM 4450 N N . ILE A 1 563 ? -6.508 26.436 -52.331 1.00 82.50 563 ILE A N 1
ATOM 4451 C CA . ILE A 1 563 ? -7.292 27.415 -51.574 1.00 82.50 563 ILE A CA 1
ATOM 4452 C C . ILE A 1 563 ? -7.805 28.520 -52.503 1.00 82.50 563 ILE A C 1
ATOM 4454 O O . ILE A 1 563 ? -7.082 29.034 -53.360 1.00 82.50 563 ILE A O 1
ATOM 4458 N N . CYS A 1 564 ? -9.066 28.899 -52.310 1.00 83.19 564 CYS A N 1
ATOM 4459 C CA . CYS A 1 564 ? -9.704 30.040 -52.958 1.00 83.19 564 CYS A CA 1
ATOM 4460 C C . CYS A 1 564 ? -10.098 31.090 -51.919 1.00 83.19 564 CYS A C 1
ATOM 4462 O O . CYS A 1 564 ? -10.733 30.762 -50.917 1.00 83.19 564 CYS A O 1
ATOM 4464 N N . GLN A 1 565 ? -9.793 32.353 -52.198 1.00 84.38 565 GLN A N 1
ATOM 4465 C CA . GLN A 1 565 ? -10.198 33.502 -51.396 1.00 84.38 565 GLN A CA 1
ATOM 4466 C C . GLN A 1 565 ? -11.348 34.247 -52.081 1.00 84.38 565 GLN A C 1
ATOM 4468 O O . GLN A 1 565 ? -11.328 34.448 -53.298 1.00 84.38 565 GLN A O 1
ATOM 4473 N N . VAL A 1 566 ? -12.366 34.634 -51.310 1.00 85.50 566 VAL A N 1
ATOM 4474 C CA . VAL A 1 566 ? -13.583 35.291 -51.809 1.00 85.50 566 VAL A CA 1
ATOM 4475 C C . VAL A 1 566 ? -13.650 36.734 -51.318 1.00 85.50 566 VAL A C 1
ATOM 4477 O O . VAL A 1 566 ? -13.753 36.987 -50.124 1.00 85.50 566 VAL A O 1
ATOM 4480 N N . THR A 1 567 ? -13.665 37.687 -52.244 1.00 82.75 567 THR A N 1
ATOM 4481 C CA . THR A 1 567 ? -13.762 39.127 -51.964 1.00 82.75 567 THR A CA 1
ATOM 4482 C C . THR A 1 567 ? -15.114 39.661 -52.433 1.00 82.75 567 THR A C 1
ATOM 4484 O O . THR A 1 567 ? -15.467 39.520 -53.600 1.00 82.75 567 THR A O 1
ATOM 4487 N N . CYS A 1 568 ? -15.916 40.239 -51.536 1.00 84.88 568 CYS A N 1
ATOM 4488 C CA . CYS A 1 568 ? -17.225 40.788 -51.910 1.00 84.88 568 CYS A CA 1
ATOM 4489 C C . CYS A 1 568 ? -17.085 42.064 -52.751 1.00 84.88 568 CYS A C 1
ATOM 4491 O O . CYS A 1 568 ? -16.152 42.838 -52.550 1.00 84.88 568 CYS A O 1
ATOM 4493 N N . LEU A 1 569 ? -18.033 42.291 -53.662 1.00 85.38 569 LEU A N 1
ATOM 4494 C CA . LEU A 1 569 ? -18.133 43.541 -54.419 1.00 85.38 569 LEU A CA 1
ATOM 4495 C C . LEU A 1 569 ? -18.557 44.713 -53.515 1.00 85.38 569 LEU A C 1
ATOM 4497 O O . LEU A 1 569 ? -19.162 44.512 -52.457 1.00 85.38 569 LEU A O 1
ATOM 4501 N N . ASP A 1 570 ? -18.277 45.941 -53.957 1.00 81.62 570 ASP A N 1
ATOM 4502 C CA . ASP A 1 570 ? -18.614 47.164 -53.221 1.00 81.62 570 ASP A CA 1
ATOM 4503 C C . ASP A 1 570 ? -20.102 47.215 -52.838 1.00 81.62 570 ASP A C 1
ATOM 4505 O O . ASP A 1 570 ? -20.993 46.928 -53.639 1.00 81.62 570 ASP A O 1
ATOM 4509 N N . GLY A 1 571 ? -20.376 47.580 -51.584 1.00 79.62 571 GLY A N 1
ATOM 4510 C CA . GLY A 1 571 ? -21.728 47.570 -51.016 1.00 79.62 571 GLY A CA 1
ATOM 4511 C C . GLY A 1 571 ? -22.160 46.228 -50.414 1.00 79.62 571 GLY A C 1
ATOM 4512 O O . GLY A 1 571 ? -23.241 46.162 -49.829 1.00 79.62 571 GLY A O 1
ATOM 4513 N N . TYR A 1 572 ? -21.318 45.188 -50.474 1.00 85.94 572 TYR A N 1
ATOM 4514 C CA . TYR A 1 572 ? -21.544 43.887 -49.840 1.00 85.94 572 TYR A CA 1
ATOM 4515 C C . TYR A 1 572 ? -20.430 43.544 -48.839 1.00 85.94 572 TYR A C 1
ATOM 4517 O O . TYR A 1 572 ? -19.288 43.974 -48.968 1.00 85.94 572 TYR A O 1
ATOM 4525 N N . ARG A 1 573 ? -20.756 42.745 -47.820 1.00 83.31 573 ARG A N 1
ATOM 4526 C CA . ARG A 1 573 ? -19.815 42.240 -46.808 1.00 83.31 573 ARG A CA 1
ATOM 4527 C C . ARG A 1 573 ? -19.971 40.738 -46.586 1.00 83.31 573 ARG A C 1
ATOM 4529 O O . ARG A 1 573 ? -21.051 40.179 -46.782 1.00 83.31 573 ARG A O 1
ATOM 4536 N N . ILE A 1 574 ? -18.908 40.095 -46.108 1.00 80.00 574 ILE A N 1
ATOM 4537 C CA . ILE A 1 574 ? -18.899 38.661 -45.788 1.00 80.00 574 ILE A CA 1
ATOM 4538 C C . ILE A 1 574 ? -19.713 38.406 -44.515 1.00 80.00 574 ILE A C 1
ATOM 4540 O O . ILE A 1 574 ? -19.529 39.077 -43.499 1.00 80.00 574 ILE A O 1
ATOM 4544 N N . ARG A 1 575 ? -20.618 37.419 -44.556 1.00 74.50 575 ARG A N 1
ATOM 4545 C CA . ARG A 1 575 ? -21.512 37.093 -43.430 1.00 74.50 575 ARG A CA 1
ATOM 4546 C C . ARG A 1 575 ? -20.788 36.545 -42.183 1.00 74.50 575 ARG A C 1
ATOM 4548 O O . ARG A 1 575 ? -21.241 36.835 -41.083 1.00 74.50 575 ARG A O 1
ATOM 4555 N N . ASN A 1 576 ? -19.711 35.763 -42.338 1.00 64.81 576 ASN A N 1
ATOM 4556 C CA . ASN A 1 576 ? -19.120 34.934 -41.265 1.00 64.81 576 ASN A CA 1
ATOM 4557 C C . ASN A 1 576 ? -17.606 35.151 -41.015 1.00 64.81 576 ASN A C 1
ATOM 4559 O O . ASN A 1 576 ? -16.961 34.252 -40.486 1.00 64.81 576 ASN A O 1
ATOM 4563 N N . GLU A 1 577 ? -17.038 36.303 -41.394 1.00 65.81 577 GLU A N 1
ATOM 4564 C CA . GLU A 1 577 ? -15.632 36.713 -41.131 1.00 65.81 577 GLU A CA 1
ATOM 4565 C C . GLU A 1 577 ? -14.502 35.814 -41.685 1.00 65.81 577 GLU A C 1
ATOM 4567 O O . GLU A 1 577 ? -13.337 36.172 -41.556 1.00 65.81 577 GLU A O 1
ATOM 4572 N N . ILE A 1 578 ? -14.813 34.695 -42.349 1.00 63.09 578 ILE A N 1
ATOM 4573 C CA . ILE A 1 578 ? -13.838 33.825 -43.026 1.00 63.09 578 ILE A CA 1
ATOM 4574 C C . ILE A 1 578 ? -14.115 33.854 -44.532 1.00 63.09 578 ILE A C 1
ATOM 4576 O O . ILE A 1 578 ? -15.236 33.572 -44.962 1.00 63.09 578 ILE A O 1
ATOM 4580 N N . ASP A 1 579 ? -13.100 34.181 -45.325 1.00 69.44 579 ASP A N 1
ATOM 4581 C CA . ASP A 1 579 ? -13.154 34.370 -46.778 1.00 69.44 579 ASP A CA 1
ATOM 4582 C C . ASP A 1 579 ? -12.519 33.220 -47.585 1.00 69.44 579 ASP A C 1
ATOM 4584 O O . ASP A 1 579 ? -12.685 33.156 -48.805 1.00 69.44 579 ASP A O 1
ATOM 4588 N N . GLU A 1 580 ? -11.888 32.249 -46.920 1.00 77.69 580 GLU A N 1
ATOM 4589 C CA . GLU A 1 580 ? -11.150 31.143 -47.550 1.00 77.69 580 GLU A CA 1
ATOM 4590 C C . GLU A 1 580 ? -11.976 29.850 -47.743 1.00 77.69 580 GLU A C 1
ATOM 4592 O O . GLU A 1 580 ? -12.900 29.536 -46.984 1.00 77.69 580 GLU A O 1
ATOM 4597 N N . VAL A 1 581 ? -11.659 29.090 -48.797 1.00 83.62 581 VAL A N 1
ATOM 4598 C CA . VAL A 1 581 ? -12.290 27.818 -49.214 1.00 83.62 581 VAL A CA 1
ATOM 4599 C C . VAL A 1 581 ? -11.189 26.833 -49.559 1.00 83.62 581 VAL A C 1
ATOM 4601 O O . VAL A 1 581 ? -10.248 27.236 -50.235 1.00 83.62 581 VAL A O 1
ATOM 4604 N N . ILE A 1 582 ? -11.345 25.554 -49.217 1.00 84.56 582 ILE A N 1
ATOM 4605 C CA . ILE A 1 582 ? -10.386 24.511 -49.607 1.00 84.56 582 ILE A CA 1
ATOM 4606 C C . ILE A 1 582 ? -11.034 23.456 -50.509 1.00 84.56 582 ILE A C 1
ATOM 4608 O O . ILE A 1 582 ? -12.189 23.069 -50.297 1.00 84.56 582 ILE A O 1
ATOM 4612 N N . CYS A 1 583 ? -10.297 22.998 -51.520 1.00 82.00 583 CYS A N 1
ATOM 4613 C CA . CYS A 1 583 ? -10.703 21.887 -52.375 1.00 82.00 583 CYS A CA 1
ATOM 4614 C C . CYS A 1 583 ? -10.440 20.557 -51.656 1.00 82.00 583 CYS A C 1
ATOM 4616 O O . CYS A 1 583 ? -9.285 20.235 -51.373 1.00 82.00 583 CYS A O 1
ATOM 4618 N N . ALA A 1 584 ? -11.502 19.804 -51.347 1.00 78.50 584 ALA A N 1
ATOM 4619 C CA . ALA A 1 584 ? -11.413 18.510 -50.676 1.00 78.50 584 ALA A CA 1
ATOM 4620 C C . ALA A 1 584 ? -12.380 17.476 -51.284 1.00 78.50 584 ALA A C 1
ATOM 4622 O O . ALA A 1 584 ? -13.591 17.700 -51.366 1.00 78.50 584 ALA A O 1
ATOM 4623 N N . ASP A 1 585 ? -11.854 16.319 -51.675 1.00 75.56 585 ASP A N 1
ATOM 4624 C CA . ASP A 1 585 ? -12.526 15.242 -52.405 1.00 75.56 585 ASP A CA 1
ATOM 4625 C C . ASP A 1 585 ? -13.170 15.692 -53.733 1.00 75.56 585 ASP A C 1
ATOM 4627 O O . ASP A 1 585 ? -14.213 15.168 -54.132 1.00 75.56 585 ASP A O 1
ATOM 4631 N N . GLY A 1 586 ? -12.574 16.665 -54.430 1.00 73.69 586 GLY A N 1
ATOM 4632 C CA . GLY A 1 586 ? -13.150 17.243 -55.655 1.00 73.69 586 GLY A CA 1
ATOM 4633 C C . GLY A 1 586 ? -14.357 18.169 -55.429 1.00 73.69 586 GLY A C 1
ATOM 4634 O O . GLY A 1 586 ? -15.027 18.542 -56.389 1.00 73.69 586 GLY A O 1
ATOM 4635 N N . VAL A 1 587 ? -14.632 18.570 -54.181 1.00 78.81 587 VAL A N 1
ATOM 4636 C CA . VAL A 1 587 ? -15.664 19.559 -53.835 1.00 78.81 587 VAL A CA 1
ATOM 4637 C C . VAL A 1 587 ? -15.055 20.672 -52.981 1.00 78.81 587 VAL A C 1
ATOM 4639 O O . VAL A 1 587 ? -14.265 20.424 -52.073 1.00 78.81 587 VAL A O 1
ATOM 4642 N N . TRP A 1 588 ? -15.448 21.918 -53.229 1.00 81.56 588 TRP A N 1
ATOM 4643 C CA . TRP A 1 588 ? -15.073 23.041 -52.370 1.00 81.56 588 TRP A CA 1
ATOM 4644 C C . TRP A 1 588 ? -15.783 22.938 -51.014 1.00 81.56 588 TRP A C 1
ATOM 4646 O O . TRP A 1 588 ? -16.998 23.116 -50.932 1.00 81.56 588 TRP A O 1
ATOM 4656 N N . ARG A 1 589 ? -15.042 22.641 -49.938 1.00 74.69 589 ARG A N 1
ATOM 4657 C CA . ARG A 1 589 ? -15.600 22.453 -48.586 1.00 74.69 589 ARG A CA 1
ATOM 4658 C C . ARG A 1 589 ? -15.281 23.625 -47.655 1.00 74.69 589 ARG A C 1
ATOM 4660 O O . ARG A 1 589 ? -14.213 24.229 -47.733 1.00 74.69 589 ARG A O 1
ATOM 4667 N N . ARG A 1 590 ? -16.215 23.919 -46.734 1.00 68.81 590 ARG A N 1
ATOM 4668 C CA . ARG A 1 590 ? -16.082 24.913 -45.646 1.00 68.81 590 ARG A CA 1
ATOM 4669 C C . ARG A 1 590 ? -16.817 24.494 -44.366 1.00 68.81 590 ARG A C 1
ATOM 4671 O O . ARG A 1 590 ? -17.705 23.651 -44.404 1.00 68.81 590 ARG A O 1
ATOM 4678 N N . SER A 1 591 ? -16.472 25.157 -43.252 1.00 53.16 591 SER A N 1
ATOM 4679 C CA . SER A 1 591 ? -17.144 25.068 -41.938 1.00 53.16 591 SER A CA 1
ATOM 4680 C C . SER A 1 591 ? -18.477 25.848 -41.873 1.00 53.16 591 SER A C 1
ATOM 4682 O O . SER A 1 591 ? -19.391 25.434 -41.161 1.00 53.16 591 SER A O 1
ATOM 4684 N N . LYS A 1 592 ? -18.634 26.942 -42.643 1.00 57.28 592 LYS A N 1
ATOM 4685 C CA . LYS A 1 592 ? -19.894 27.699 -42.827 1.00 57.28 592 LYS A CA 1
ATOM 4686 C C . LYS A 1 592 ? -19.968 28.291 -44.242 1.00 57.28 592 LYS A C 1
ATOM 4688 O O . LYS A 1 592 ? -18.940 28.654 -44.808 1.00 57.28 592 LYS A O 1
ATOM 4693 N N . GLU A 1 593 ? -21.172 28.383 -44.802 1.00 64.00 593 GLU A N 1
ATOM 4694 C CA . GLU A 1 593 ? -21.436 28.918 -46.146 1.00 64.00 593 GLU A CA 1
ATOM 4695 C C . GLU A 1 593 ? -20.986 30.390 -46.243 1.00 64.00 593 GLU A C 1
ATOM 4697 O O . GLU A 1 593 ? -21.352 31.219 -45.401 1.00 64.00 593 GLU A O 1
ATOM 4702 N N . VAL A 1 594 ? -20.136 30.712 -47.224 1.00 70.62 594 VAL A N 1
ATOM 4703 C CA . VAL A 1 594 ? -19.655 32.085 -47.449 1.00 70.62 594 VAL A CA 1
ATOM 4704 C C . VAL A 1 594 ? -20.530 32.721 -48.509 1.00 70.62 594 VAL A C 1
ATOM 4706 O O . VAL A 1 594 ? -20.520 32.318 -49.667 1.00 70.62 594 VAL A O 1
ATOM 4709 N N . SER A 1 595 ? -21.278 33.727 -48.073 1.00 78.19 595 SER A N 1
ATOM 4710 C CA . SER A 1 595 ? -22.183 34.524 -48.892 1.00 78.19 595 SER A CA 1
ATOM 4711 C C . SER A 1 595 ? -21.899 36.007 -48.662 1.00 78.19 595 SER A C 1
ATOM 4713 O O . SER A 1 595 ? -21.793 36.437 -47.504 1.00 78.19 595 SER A O 1
ATOM 4715 N N . CYS A 1 596 ? -21.834 36.784 -49.739 1.00 83.06 596 CYS A N 1
ATOM 4716 C CA . CYS A 1 596 ? -21.751 38.239 -49.684 1.00 83.06 596 CYS A CA 1
ATOM 4717 C C . CYS A 1 596 ? -23.153 38.834 -49.521 1.00 83.06 596 CYS A C 1
ATOM 4719 O O . CYS A 1 596 ? -24.027 38.616 -50.355 1.00 83.06 596 CYS A O 1
ATOM 4721 N N . ILE A 1 597 ? -23.381 39.563 -48.428 1.00 83.00 597 ILE A N 1
ATOM 4722 C CA . ILE A 1 597 ? -24.671 40.192 -48.107 1.00 83.00 597 ILE A CA 1
ATOM 4723 C C . ILE A 1 597 ? -24.555 41.718 -48.178 1.00 83.00 597 ILE A C 1
ATOM 4725 O O . ILE A 1 597 ? -23.487 42.239 -47.857 1.00 83.00 597 ILE A O 1
ATOM 4729 N N . PRO A 1 598 ? -25.610 42.451 -48.570 1.00 84.19 598 PRO A N 1
ATOM 4730 C CA . PRO A 1 598 ? -25.551 43.907 -48.667 1.00 84.19 598 PRO A CA 1
ATOM 4731 C C . PRO A 1 598 ? -25.239 44.554 -47.308 1.00 84.19 598 PRO A C 1
ATOM 4733 O O . PRO A 1 598 ? -25.661 44.071 -46.252 1.00 84.19 598 PRO A O 1
ATOM 4736 N N . VAL A 1 599 ? -24.472 45.643 -47.332 1.00 82.94 599 VAL A N 1
ATOM 4737 C CA . VAL A 1 599 ? -24.115 46.424 -46.142 1.00 82.94 599 VAL A CA 1
ATOM 4738 C C . VAL A 1 599 ? -25.341 47.206 -45.666 1.00 82.94 599 VAL A C 1
ATOM 4740 O O . VAL A 1 599 ? -25.900 48.017 -46.397 1.00 82.94 599 VAL A O 1
ATOM 4743 N N . ASP A 1 600 ? -25.758 46.961 -44.423 1.00 80.56 600 ASP A N 1
ATOM 4744 C CA . ASP A 1 600 ? -26.869 47.672 -43.787 1.00 80.56 600 ASP A CA 1
ATOM 4745 C C . ASP A 1 600 ? -26.375 48.984 -43.160 1.00 80.56 600 ASP A C 1
ATOM 4747 O O . ASP A 1 600 ? -25.651 48.980 -42.161 1.00 80.56 600 ASP A O 1
ATOM 4751 N N . CYS A 1 601 ? -26.780 50.110 -43.748 1.00 76.31 601 CYS A N 1
ATOM 4752 C CA . CYS A 1 601 ? -26.401 51.452 -43.304 1.00 76.31 601 CYS A CA 1
ATOM 4753 C C . CYS A 1 601 ? -27.207 51.970 -42.099 1.00 76.31 601 CYS A C 1
ATOM 4755 O O . CYS A 1 601 ? -26.926 53.074 -41.632 1.00 76.31 601 CYS A O 1
ATOM 4757 N N . ARG A 1 602 ? -28.160 51.188 -41.562 1.00 69.38 602 ARG A N 1
ATOM 4758 C CA . ARG A 1 602 ? -29.081 51.576 -40.476 1.00 69.38 602 ARG A CA 1
ATOM 4759 C C . ARG A 1 602 ? -29.844 52.884 -40.766 1.00 69.38 602 ARG A C 1
ATOM 4761 O O . ARG A 1 602 ? -29.689 53.535 -41.796 1.00 69.38 602 ARG A O 1
ATOM 4768 N N . TRP A 1 603 ? -30.746 53.259 -39.862 1.00 74.88 603 TRP A N 1
ATOM 4769 C CA . TRP A 1 603 ? -31.562 54.466 -40.015 1.00 74.88 603 TRP A CA 1
ATOM 4770 C C . TRP A 1 603 ? -30.745 55.749 -39.758 1.00 74.88 603 TRP A C 1
ATOM 4772 O O . TRP A 1 603 ? -29.966 55.782 -38.802 1.00 74.88 603 TRP A O 1
ATOM 4782 N N . PRO A 1 604 ? -30.944 56.829 -40.542 1.00 64.44 604 PRO A N 1
ATOM 4783 C CA . PRO A 1 604 ? -30.295 58.120 -40.312 1.00 64.44 604 PRO A CA 1
ATOM 4784 C C . PRO A 1 604 ? -30.621 58.693 -38.924 1.00 64.44 604 PRO A C 1
ATOM 4786 O O . PRO A 1 604 ? -31.768 58.652 -38.474 1.00 64.44 604 PRO A O 1
ATOM 4789 N N . ALA A 1 605 ? -29.621 59.272 -38.255 1.00 60.19 605 ALA A N 1
ATOM 4790 C CA . ALA A 1 605 ? -29.694 59.764 -36.875 1.00 60.19 605 ALA A CA 1
ATOM 4791 C C . ALA A 1 605 ? -30.493 61.078 -36.705 1.00 60.19 605 ALA A C 1
ATOM 4793 O O . ALA A 1 605 ? -29.991 62.045 -36.140 1.00 60.19 605 ALA A O 1
ATOM 4794 N N . MET A 1 606 ? -31.740 61.130 -37.183 1.00 58.12 606 MET A N 1
ATOM 4795 C CA . MET A 1 606 ? -32.645 62.272 -36.968 1.00 58.12 606 MET A CA 1
ATOM 4796 C C . MET A 1 606 ? -33.746 62.008 -35.922 1.00 58.12 606 MET A C 1
ATOM 4798 O O . MET A 1 606 ? -34.385 62.948 -35.462 1.00 58.12 606 MET A O 1
ATOM 4802 N N . PHE A 1 607 ? -33.939 60.759 -35.478 1.00 54.28 607 PHE A N 1
ATOM 4803 C CA . PHE A 1 607 ? -35.039 60.381 -34.569 1.00 54.28 607 PHE A CA 1
ATOM 4804 C C . PHE A 1 607 ? -34.636 60.168 -33.098 1.00 54.28 607 PHE A C 1
ATOM 4806 O O . PHE A 1 607 ? -35.501 60.028 -32.235 1.00 54.28 607 PHE A O 1
ATOM 4813 N N . SER A 1 608 ? -33.341 60.190 -32.775 1.00 54.22 608 SER A N 1
ATOM 4814 C CA . SER A 1 608 ? -32.830 59.989 -31.408 1.00 54.22 608 SER A CA 1
ATOM 4815 C C . SER A 1 608 ? -33.041 61.197 -30.482 1.00 54.22 608 SER A C 1
ATOM 4817 O O . SER A 1 608 ? -33.135 61.024 -29.268 1.00 54.22 608 SER A O 1
ATOM 4819 N N . TYR A 1 609 ? -33.179 62.411 -31.026 1.00 55.56 609 TYR A N 1
ATOM 4820 C CA . TYR A 1 609 ? -33.334 63.635 -30.224 1.00 55.56 609 TYR A CA 1
ATOM 4821 C C . TYR A 1 609 ? -34.772 63.881 -29.734 1.00 55.56 609 TYR A C 1
ATOM 4823 O O . TYR A 1 609 ? -34.958 64.490 -28.682 1.00 55.56 609 TYR A O 1
ATOM 4831 N N . ILE A 1 610 ? -35.785 63.360 -30.438 1.00 57.34 610 ILE A N 1
ATOM 4832 C CA . ILE A 1 610 ? -37.205 63.538 -30.072 1.00 57.34 610 ILE A CA 1
ATOM 4833 C C . ILE A 1 610 ? -37.579 62.638 -28.883 1.00 57.34 610 ILE A C 1
ATOM 4835 O O . ILE A 1 610 ? -38.297 63.056 -27.976 1.00 57.34 610 ILE A O 1
ATOM 4839 N N . TYR A 1 611 ? -37.040 61.416 -28.831 1.00 55.94 611 TYR A N 1
ATOM 4840 C CA . TYR A 1 611 ? -37.286 60.506 -27.708 1.00 55.94 611 TYR A CA 1
ATOM 4841 C C . TYR A 1 611 ? -36.638 60.991 -26.408 1.00 55.94 611 TYR A C 1
ATOM 4843 O O . TYR A 1 611 ? -37.246 60.860 -25.347 1.00 55.94 611 TYR A O 1
ATOM 4851 N N . LEU A 1 612 ? -35.450 61.606 -26.477 1.00 56.16 612 LEU A N 1
ATOM 4852 C CA . LEU A 1 612 ? -34.764 62.122 -25.290 1.00 56.16 612 LEU A CA 1
ATOM 4853 C C . LEU A 1 612 ? -35.488 63.334 -24.679 1.00 56.16 612 LEU A C 1
ATOM 4855 O O . LEU A 1 612 ? -35.551 63.444 -23.455 1.00 56.16 612 LEU A O 1
ATOM 4859 N N . SER A 1 613 ? -36.073 64.219 -25.500 1.00 57.88 613 SER A N 1
ATOM 4860 C CA . SER A 1 613 ? -36.805 65.391 -24.995 1.00 57.88 613 SER A CA 1
ATOM 4861 C C . SER A 1 613 ? -38.139 65.014 -24.342 1.00 57.88 613 SER A C 1
ATOM 4863 O O . SER A 1 613 ? -38.515 65.588 -23.317 1.00 57.88 613 SER A O 1
ATOM 4865 N N . ILE A 1 614 ? -38.847 64.020 -24.891 1.00 62.91 614 ILE A N 1
ATOM 4866 C CA . ILE A 1 614 ? -40.090 63.498 -24.303 1.00 62.91 614 ILE A CA 1
ATOM 4867 C C . ILE A 1 614 ? -39.793 62.772 -22.982 1.00 62.91 614 ILE A C 1
ATOM 4869 O O . ILE A 1 614 ? -40.479 62.996 -21.988 1.00 62.91 614 ILE A O 1
ATOM 4873 N N . TYR A 1 615 ? -38.726 61.970 -22.919 1.00 61.59 615 TYR A N 1
ATOM 4874 C CA . TYR A 1 615 ? -38.356 61.282 -21.680 1.00 61.59 615 TYR A CA 1
ATOM 4875 C C . TYR A 1 615 ? -37.922 62.251 -20.571 1.00 61.59 615 TYR A C 1
ATOM 4877 O O . TYR A 1 615 ? -38.368 62.102 -19.435 1.00 61.59 615 TYR A O 1
ATOM 4885 N N . LEU A 1 616 ? -37.108 63.272 -20.881 1.00 64.94 616 LEU A N 1
ATOM 4886 C CA . LEU A 1 616 ? -36.672 64.252 -19.876 1.00 64.94 616 LEU A CA 1
ATOM 4887 C C . LEU A 1 616 ? -37.832 65.095 -19.333 1.00 64.94 616 LEU A C 1
ATOM 4889 O O . LEU A 1 616 ? -37.867 65.377 -18.138 1.00 64.94 616 LEU A O 1
ATOM 4893 N N . SER A 1 617 ? -38.781 65.486 -20.187 1.00 68.19 617 SER A N 1
ATOM 4894 C CA . SER A 1 617 ? -39.941 66.288 -19.770 1.00 68.19 617 SER A CA 1
ATOM 4895 C C . SER A 1 617 ? -40.894 65.509 -18.859 1.00 68.19 617 SER A C 1
ATOM 4897 O O . SER A 1 617 ? -41.357 66.060 -17.858 1.00 68.19 617 SER A O 1
ATOM 4899 N N . ILE A 1 618 ? -41.118 64.218 -19.130 1.00 69.38 618 ILE A N 1
ATOM 4900 C CA . ILE A 1 618 ? -41.905 63.328 -18.259 1.00 69.38 618 ILE A CA 1
ATOM 4901 C C . ILE A 1 618 ? -41.177 63.099 -16.926 1.00 69.38 618 ILE A C 1
ATOM 4903 O O . ILE A 1 618 ? -41.786 63.163 -15.859 1.00 69.38 618 ILE A O 1
ATOM 4907 N N . TYR A 1 619 ? -39.859 62.893 -16.958 1.00 69.62 619 TYR A N 1
ATOM 4908 C CA . TYR A 1 619 ? -39.088 62.643 -15.740 1.00 69.62 619 TYR A CA 1
ATOM 4909 C C . TYR A 1 619 ? -39.030 63.877 -14.826 1.00 69.62 619 TYR A C 1
ATOM 4911 O O . TYR A 1 619 ? -39.209 63.748 -13.616 1.00 69.62 619 TYR A O 1
ATOM 4919 N N . LEU A 1 620 ? -38.848 65.081 -15.388 1.00 70.88 620 LEU A N 1
ATOM 4920 C CA . LEU A 1 620 ? -38.840 66.326 -14.607 1.00 70.88 620 LEU A CA 1
ATOM 4921 C C . LEU A 1 620 ? -40.204 66.620 -13.974 1.00 70.88 620 LEU A C 1
ATOM 4923 O O . LEU A 1 620 ? -40.260 67.090 -12.839 1.00 70.88 620 LEU A O 1
ATOM 4927 N N . SER A 1 621 ? -41.298 66.341 -14.687 1.00 68.88 621 SER A N 1
ATOM 4928 C CA . SER A 1 621 ? -42.649 66.587 -14.173 1.00 68.88 621 SER A CA 1
ATOM 4929 C C . SER A 1 621 ? -43.028 65.602 -13.063 1.00 68.88 621 SER A C 1
ATOM 4931 O O . SER A 1 621 ? -43.601 66.026 -12.059 1.00 68.88 621 SER A O 1
ATOM 4933 N N . ILE A 1 622 ? -42.619 64.331 -13.153 1.00 69.75 622 ILE A N 1
ATOM 4934 C CA . ILE A 1 622 ? -42.783 63.356 -12.059 1.00 69.75 622 ILE A CA 1
ATOM 4935 C C . ILE A 1 622 ? -41.939 63.757 -10.841 1.00 69.75 622 ILE A C 1
ATOM 4937 O O . ILE A 1 622 ? -42.436 63.749 -9.715 1.00 69.75 622 ILE A O 1
ATOM 4941 N N . TYR A 1 623 ? -40.685 64.169 -11.050 1.00 68.81 623 TYR A N 1
ATOM 4942 C CA . TYR A 1 623 ? -39.788 64.535 -9.953 1.00 68.81 623 TYR A CA 1
ATOM 4943 C C . TYR A 1 623 ? -40.247 65.800 -9.213 1.00 68.81 623 TYR A C 1
ATOM 4945 O O . TYR A 1 623 ? -40.245 65.816 -7.983 1.00 68.81 623 TYR A O 1
ATOM 4953 N N . LEU A 1 624 ? -40.714 66.835 -9.927 1.00 70.31 624 LEU A N 1
ATOM 4954 C CA . LEU A 1 624 ? -41.294 68.027 -9.291 1.00 70.31 624 LEU A CA 1
ATOM 4955 C C . LEU A 1 624 ? -42.586 67.702 -8.531 1.00 70.31 624 LEU A C 1
ATOM 4957 O O . LEU A 1 624 ? -42.804 68.252 -7.454 1.00 70.31 624 LEU A O 1
ATOM 4961 N N . SER A 1 625 ? -43.416 66.795 -9.054 1.00 62.88 625 SER A N 1
ATOM 4962 C CA . SER A 1 625 ? -44.664 66.387 -8.395 1.00 62.88 625 SER A CA 1
ATOM 4963 C C . SER A 1 625 ? -44.402 65.673 -7.067 1.00 62.88 625 SER A C 1
ATOM 4965 O O . SER A 1 625 ? -45.075 65.942 -6.075 1.00 62.88 625 SER A O 1
ATOM 4967 N N . ILE A 1 626 ? -43.379 64.814 -7.015 1.00 65.12 626 ILE A N 1
ATOM 4968 C CA . ILE A 1 626 ? -42.969 64.110 -5.790 1.00 65.12 626 ILE A CA 1
ATOM 4969 C C . ILE A 1 626 ? -42.306 65.083 -4.803 1.00 65.12 626 ILE A C 1
ATOM 4971 O O . ILE A 1 626 ? -42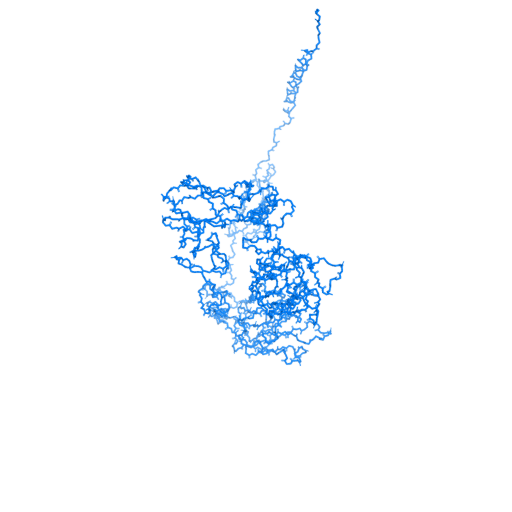.589 65.033 -3.607 1.00 65.12 626 ILE A O 1
ATOM 4975 N N . TYR A 1 627 ? -41.480 66.016 -5.287 1.00 60.84 627 TYR A N 1
ATOM 4976 C CA . TYR A 1 627 ? -40.782 66.978 -4.427 1.00 60.84 627 TYR A CA 1
ATOM 4977 C C . TYR A 1 627 ? -41.735 68.005 -3.788 1.00 60.84 627 TYR A C 1
ATOM 4979 O O . TYR A 1 627 ? -41.593 68.343 -2.612 1.00 60.84 627 TYR A O 1
ATOM 4987 N N . LEU A 1 628 ? -42.759 68.449 -4.526 1.00 59.59 628 LEU A N 1
ATOM 4988 C CA . LEU A 1 628 ? -43.818 69.324 -4.007 1.00 59.59 628 LEU A CA 1
ATOM 4989 C C . LEU A 1 628 ? -44.832 68.577 -3.119 1.00 59.59 628 LEU A C 1
ATOM 4991 O O . LEU A 1 628 ? -45.487 69.206 -2.292 1.00 59.59 628 LEU A O 1
ATOM 4995 N N . SER A 1 629 ? -44.931 67.247 -3.239 1.00 57.25 629 SER A N 1
ATOM 4996 C CA . SER A 1 629 ? -45.769 66.394 -2.380 1.00 57.25 629 SER A CA 1
ATOM 4997 C C . SER A 1 629 ? -45.077 65.953 -1.080 1.00 57.25 629 SER A C 1
ATOM 4999 O O . SER A 1 629 ? -45.761 65.513 -0.161 1.00 57.25 629 SER A O 1
ATOM 5001 N N . GLY A 1 630 ? -43.745 66.036 -0.987 1.00 54.34 630 GLY A N 1
ATOM 5002 C CA . GLY A 1 630 ? -42.957 65.518 0.143 1.00 54.34 630 GLY A CA 1
ATOM 5003 C C . GLY A 1 630 ? -42.583 66.539 1.224 1.00 54.34 630 GLY A C 1
ATOM 5004 O O . GLY A 1 630 ? -41.836 66.201 2.137 1.00 54.34 630 GLY A O 1
ATOM 5005 N N . THR A 1 631 ? -43.060 67.785 1.134 1.00 50.47 631 THR A N 1
ATOM 5006 C CA . THR A 1 631 ? -42.717 68.879 2.071 1.00 50.47 631 THR A CA 1
ATOM 5007 C C . THR A 1 631 ? -43.942 69.564 2.692 1.00 50.47 631 THR A C 1
ATOM 5009 O O . THR A 1 631 ? -43.938 70.765 2.950 1.00 50.47 631 THR A O 1
ATOM 5012 N N . LYS A 1 632 ? -44.991 68.788 2.990 1.00 48.94 632 LYS A N 1
ATOM 5013 C CA . LYS A 1 632 ? -46.051 69.160 3.940 1.00 48.94 632 LYS A CA 1
ATOM 5014 C C . LYS A 1 632 ? -46.512 67.927 4.715 1.00 48.94 632 LYS A C 1
ATOM 5016 O O . LYS A 1 632 ? -47.438 67.261 4.288 1.00 48.94 632 LYS A O 1
ATOM 5021 N N . ASP A 1 633 ? -45.809 67.618 5.800 1.00 49.50 633 ASP A N 1
ATOM 5022 C CA . ASP A 1 633 ? -46.406 67.120 7.050 1.00 49.50 633 ASP A CA 1
ATOM 5023 C C . ASP A 1 633 ? -45.301 66.968 8.103 1.00 49.50 633 ASP A C 1
ATOM 5025 O O . ASP A 1 633 ? -44.767 65.887 8.335 1.00 49.50 633 ASP A O 1
ATOM 5029 N N . ASN A 1 634 ? -44.893 68.104 8.685 1.00 39.72 634 ASN A N 1
ATOM 5030 C CA . ASN A 1 634 ? -44.381 68.197 10.057 1.00 39.72 634 ASN A CA 1
ATOM 5031 C C . ASN A 1 634 ? -44.261 69.673 10.494 1.00 39.72 634 ASN A C 1
ATOM 5033 O O . ASN A 1 634 ? -43.438 70.417 9.962 1.00 39.72 634 ASN A O 1
ATOM 5037 N N . GLY A 1 635 ? -45.070 70.045 11.497 1.00 35.03 635 GLY A N 1
ATOM 5038 C CA . GLY A 1 635 ? -45.165 71.362 12.159 1.00 35.03 635 GLY A CA 1
ATOM 5039 C C . GLY A 1 635 ? -46.280 72.221 11.555 1.00 35.03 635 GLY A C 1
ATOM 5040 O O . GLY A 1 635 ? -46.265 72.467 10.359 1.00 35.03 635 GLY A O 1
ATOM 5041 N N . GLU A 1 636 ? -47.307 72.718 12.248 1.00 38.06 636 GLU A N 1
ATOM 5042 C CA . GLU A 1 636 ? -47.524 73.169 13.637 1.00 38.06 636 GLU A CA 1
ATOM 5043 C C . GLU A 1 636 ? -49.039 73.583 13.681 1.00 38.06 636 GLU A C 1
ATOM 5045 O O . GLU A 1 636 ? -49.573 73.925 12.630 1.00 38.06 636 GLU A O 1
ATOM 5050 N N . GLN A 1 637 ? -49.866 73.582 14.742 1.00 37.16 637 GLN A N 1
ATOM 5051 C CA . GLN A 1 637 ? -49.785 74.365 15.983 1.00 37.16 637 GLN A CA 1
ATOM 5052 C C . GLN A 1 637 ? -51.118 74.259 16.793 1.00 37.16 637 GLN A C 1
ATOM 5054 O O . GLN A 1 637 ? -52.195 74.280 16.206 1.00 37.16 637 GLN A O 1
ATOM 5059 N N . ARG A 1 638 ? -50.994 74.301 18.133 1.00 37.25 638 ARG A N 1
ATOM 5060 C CA . ARG A 1 638 ? -51.811 75.037 19.139 1.00 37.25 638 ARG A CA 1
ATOM 5061 C C . ARG A 1 638 ? -53.316 74.756 19.332 1.00 37.25 638 ARG A C 1
ATOM 5063 O O . ARG A 1 638 ? -54.154 75.282 18.606 1.00 37.25 638 ARG A O 1
ATOM 5070 N N . GLN A 1 639 ? -53.632 74.219 20.516 1.00 34.50 639 GLN A N 1
ATOM 5071 C CA . GLN A 1 639 ? -54.173 75.038 21.615 1.00 34.50 639 GLN A CA 1
ATOM 5072 C C . GLN A 1 639 ? -53.566 74.610 22.950 1.00 34.50 639 GLN A C 1
ATOM 5074 O O . GLN A 1 639 ? -53.348 73.389 23.111 1.00 34.50 639 GLN A O 1
#

Mean predicted aligned error: 21.7 Å

Foldseek 3Di:
DVVVVVVVVVVPVVPPDPCVVPVVPPDFQEWADKDWWEADQQKTKIFTHHGQDPPLQDVPAPLSQADLQQKGKWWFPDKDADPPDPDDQAADLCLATDDFDDDFQDRHSSWHFAPDPDLPPRAKMKTFTPDFAAFQKKWWAWRYPQQQWWQWKKFAFPVRDIDIPGDDRAHRRGIDMDTDDDPTTTGMMMIGIPDRTTTTRIMMTIHNNVRNPSSVPFAQKKKWKAKVVGDPDTDIDSHSMDMDSRDDAQDKMWIWMWIDGPPDIGDIYHIDIDHRPDDAALHQAQPVVVPAPAHLNGQDPPQQAHNRNDGDPQWDFDDGNTRIDRPAPPQDDDPVCLVPHCRNNNDHDDPQKDKFFFQDKDWDPVQVVDPLADRCLQGDGADSPQAADQDARNNQWHFRHDQDPVPFFFTKMKTFTPDFAQFQKKWWAWNYQLADPVRNDFWWKKKWFAFPVRDTDDIDPTDTRDSVCPRPIGGDDDDLLDQGTTGGMMMMGIRHRSIITRYMMTMHGNPDDSVQSVPADNQWGQDPVVSDTHGPDDDWAFADDDDAPQWDKDWPGGTAFTKIFIGGHPQWDWPPPDGMWGQHPRYTDDPDDTHTHGDDPDDPPPPPVVVVVVVVVVVVVVVVVVVVVPPPDDDDDDD

Secondary structure (DSSP, 8-state):
--SSSSSSSSSSTTSSSSSTTTSS-SS-------EEEEEETTEEEEE-PPP--HHHH-TT-GGGGB-TTSPBEEEEEEEE-TT--TT--SS-GGGGSSS--SPTTS--TTSB----S--SS---EEEEESS---EEEEEEEEEESGGG--SEEEEEETTS-EEE-------SSS-EEEE----S-EEEEEEE-SSTT-EEEEEEEEE-GGG-TTTTTPPPPEEEEEEESPPSS-EEESSSEEEE----TT-EEEEEEEEEETTEEPPPPPPEEEETT---TTSS---GGGT-S---SS--TTSSB-TTSPBPTT-EEETTTTEEE--TTSS---GGGTTT-TTTS-S---TTEEEE-EEEEEE-GGG--STTS-GGGGSSPPPTT----SS--TTTSB------TTSTT-EEEEEEEEEEE-EEEEEEEEEEE--BTTB-SPPEEEEEEEETTS-EEEEEEEEEP-GGGPSEEEE----TTSPPP-EEEEEEEES-TTEEEEEEEEEEESS--THHHHTS-TTEEEETTTTEEEES-PPPPBPPPP--TTEEEEES-SBTT-EEEEEEPTTEEESSS--EEEEETTEEE-SS---EEE------TTSHHHHHHHHHHHHHHHHHHHHHHSS-SS-----

pLDDT: mean 76.6, std 15.99, range [25.0, 97.0]

Radius of gyration: 39.8 Å; Cα contacts (8 Å, |Δi|>4): 1345; chains: 1; bounding box: 91×95×104 Å

Nearest PDB structures (foldseek):
  8d8o-assembly1_B  TM=6.371E-01  e=1.478E-57  Homo sapiens
  7ufg-assembly1_A  TM=6.215E-01  e=1.395E-58  Homo sapiens
  8a7d-assembly1_C  TM=7.132E-01  e=4.310E-31  Homo sapiens
  8sl1-assembly1_A  TM=7.731E-01  e=1.668E-27  Homo sapiens
  8d8o-assembly1_A  TM=5.881E-01  e=2.282E-29  Homo sapiens